Protein AF-A0A7X0P138-F1 (afdb_monomer)

Sequence (367 aa):
MQGQLGAALLFGLMVMLLGAVLVLRWRRRTGSVIAASSGVLADGRPAEETDGDVAAAAPVQASVTDAGMAGPTAGAPEEADVAASGLGMTQENAGEPSVVDLEDATSASRSAELVDAGFVAEPGKGKAEVLGGLRLSYDGVEVSFGRAVASDLFALLSTSQEGLPTESIIDTLWPGDDDRGVRSLESAVRQLNQVMRQASGLAASVKFVAKTRQRRHLASAYFDVDYWRFERAFIRANSTGEEPDRLAALQEMLTLYQGPLLAGRDALWILPLRQAAQRQAVDAAERLAELVRGGDPDRALDVLRLAVERIDPYSELLWCQLMTIQGELGRTSAVRRSFGLLKERLAEIDASPSSEVRQVCERFLAT

pLDDT: mean 75.82, std 27.96, range [26.08, 98.31]

Mean predicted aligned error: 16.08 Å

Radius of gyration: 31.78 Å; Cα contacts (8 Å, |Δi|>4): 349; chains: 1; bounding box: 82×109×77 Å

Organism: NCBI:txid46180

Secondary structure (DSSP, 8-state):
--HHHHHHHHHHHHHHHHHHHHHHHHHHHHTTSSSS-----------------------------------------------------------PPPP--TTGGGTGGGSS-----S-PPPTTSEEEE-SSB-EEEETTEE----SHHHHHHHHHHHT-TT-EEHHHHHHHHSTT-HHHHHHHHHHHHHHHHHHHHHHH---TT--SEEEETTEEEE-TTSEEEHHHHHHHHHHHHHH-S-HHHHHHHHHHHHHH--SSTTBT---TTHHHHHHHHHHHHHHHHHHHHHHHHTT-HHHHHHHHHHHHHHT-TT-HHHHHHHHHHHHHTT-HHHHHHHHHHHHHHHHTTT----HHHHHHHHHHH--

Nearest PDB structures (foldseek):
  2ff4-assembly1_A  TM=7.046E-01  e=3.943E-09  Mycobacterium tuberculosis H37Rv
  8hvr-assembly1_J  TM=6.658E-01  e=4.713E-08  Streptomyces coelicolor A3(2)
  8ffv-assembly1_D  TM=6.164E-01  e=4.990E-02  Homo sapiens
  3rkv-assembly1_A  TM=5.635E-01  e=6.273E-01  Caenorhabditis elegans
  4j0u-assembly1_A  TM=1.991E-01  e=2.653E-01  Homo sapiens

Foldseek 3Di:
DPPVVVVVVVVVVVVVVVVVVVVVVVVVVVVPPPPDDDDDDDDDDDDDDDDDDDDDDDDDDDDDDDDDDDDDDDDDDDDDDDDDDDDDDDDDDDDDDDDDDDDPPVPVVVPPDDLPQADDDDAQAWEFAFLAATWTAHPSHTQDLPDPLLVLLVLQQLLDQVADFLVVSLCQRPNPCVPVSNVSVVVSQVSNQVSLCVRRVDDPPDGQWDQDPRGIHGDPVHHDYLNVLLVVLLCQLVPDPDPVSNLVSLVSNLSSNQAFGNPPDDRPVSVVVSVVSLVSNVVSLQVNLVSCCVPCNVVSLVSLVSNCVGRNVQPLPSLLVNLQSCLVVLNLVVNVVSQVSNQVVLVVVVGGDDPSSVVSNCVRNVD

InterPro domains:
  IPR005158 Bacterial transcriptional activator domain [PF03704] (225-363)
  IPR005158 Bacterial transcriptional activator domain [SM01043] (225-365)
  IPR011990 Tetratricopeptide-like helical domain superfamily [G3DSA:1.25.40.10] (224-367)
  IPR011990 Tetratricopeptide-like helical domain superfamily [SSF48452] (225-366)
  IPR036388 Winged helix-like DNA-binding domain superfamily [G3DSA:1.10.10.10] (122-218)
  IPR051677 AfsR/DnrI/RedD regulatory protein [PTHR35807] (129-365)

Solvent-accessible surface area (backbone atoms only — not comparable to full-atom values): 22403 Å² total; per-residue (Å²): 128,73,64,65,60,52,53,55,52,50,53,54,47,53,54,48,49,54,52,48,54,50,50,53,53,51,58,59,59,62,72,70,73,81,84,81,85,82,89,87,80,89,84,89,84,82,89,78,89,79,90,85,78,91,82,89,84,85,83,90,86,87,88,86,88,88,84,82,88,82,86,88,80,90,93,82,89,87,90,88,86,83,88,80,91,83,90,81,86,84,83,87,84,89,80,85,83,82,91,74,81,97,69,71,78,72,60,70,77,65,79,81,80,82,86,81,88,65,81,88,52,62,91,89,23,31,33,33,40,36,30,15,56,73,47,41,24,39,95,85,44,77,57,72,62,90,46,68,68,26,44,53,52,48,58,62,32,59,78,29,80,84,30,45,46,55,64,62,53,26,56,73,76,38,64,94,38,70,76,58,18,55,55,51,48,55,49,21,50,51,47,46,38,45,46,53,31,72,67,65,70,54,62,92,84,63,59,51,60,41,73,59,92,64,22,37,20,50,35,69,86,46,41,34,43,39,54,57,54,31,54,51,20,54,50,42,41,76,64,57,88,52,63,69,61,26,53,54,18,30,49,50,31,55,58,43,52,72,28,57,49,37,39,101,60,89,54,76,81,45,53,66,56,25,55,47,55,43,48,58,48,49,59,29,32,59,52,46,20,61,71,36,36,86,84,38,52,65,61,18,44,50,40,31,51,52,33,40,74,50,66,42,60,70,44,60,65,53,53,43,53,43,35,47,57,31,34,77,72,68,34,38,76,52,32,56,48,54,56,47,53,44,46,56,44,25,49,78,70,80,46,70,79,52,73,64,54,48,52,57,52,48,70,46,68,76,116

Structure (mmCIF, N/CA/C/O backbone):
data_AF-A0A7X0P138-F1
#
_entry.id   AF-A0A7X0P138-F1
#
loop_
_atom_site.group_PDB
_atom_site.id
_atom_site.type_symbol
_atom_site.label_atom_id
_atom_site.label_alt_id
_atom_site.label_comp_id
_atom_site.label_asym_id
_atom_site.label_entity_id
_atom_site.label_seq_id
_atom_site.pdbx_PDB_ins_code
_atom_site.Cartn_x
_atom_site.Cartn_y
_atom_site.Cartn_z
_atom_site.occupancy
_atom_site.B_iso_or_equiv
_atom_site.auth_seq_id
_atom_site.auth_comp_id
_atom_site.auth_asym_id
_atom_site.auth_atom_id
_atom_site.pdbx_PDB_model_num
ATOM 1 N N . MET A 1 1 ? 37.080 11.312 -1.553 1.00 47.25 1 MET A N 1
ATOM 2 C CA . MET A 1 1 ? 36.086 11.085 -0.474 1.00 47.25 1 MET A CA 1
ATOM 3 C C . MET A 1 1 ? 35.159 12.278 -0.186 1.00 47.25 1 MET A C 1
ATOM 5 O O . MET A 1 1 ? 34.182 12.071 0.513 1.00 47.25 1 MET A O 1
ATOM 9 N N . GLN A 1 2 ? 35.361 13.495 -0.722 1.00 41.66 2 GLN A N 1
ATOM 10 C CA . GLN A 1 2 ? 34.441 14.621 -0.436 1.00 41.66 2 GLN A CA 1
ATOM 11 C C . GLN A 1 2 ? 33.086 14.575 -1.185 1.00 41.66 2 GLN A C 1
ATOM 13 O O . GLN A 1 2 ? 32.111 15.123 -0.683 1.00 41.66 2 GLN A O 1
ATOM 18 N N . GLY A 1 3 ? 32.984 13.900 -2.339 1.00 42.84 3 GLY A N 1
ATOM 19 C CA . GLY A 1 3 ? 31.759 13.905 -3.161 1.00 42.84 3 GLY A CA 1
ATOM 20 C C . GLY A 1 3 ? 30.535 13.203 -2.547 1.00 42.84 3 GLY A C 1
ATOM 21 O O . GLY A 1 3 ? 29.428 13.730 -2.623 1.00 42.84 3 GLY A O 1
ATOM 22 N N . GLN A 1 4 ? 30.715 12.050 -1.890 1.00 46.72 4 GLN A N 1
ATOM 23 C CA . GLN A 1 4 ? 29.594 11.249 -1.362 1.00 46.72 4 GLN A CA 1
ATOM 24 C C . GLN A 1 4 ? 28.804 11.963 -0.249 1.00 46.72 4 GLN A C 1
ATOM 26 O O . GLN A 1 4 ? 27.587 11.809 -0.169 1.00 46.72 4 GLN A O 1
ATOM 31 N N . LEU A 1 5 ? 29.467 12.793 0.565 1.00 44.62 5 LEU A N 1
ATOM 32 C CA . LEU A 1 5 ? 28.798 13.590 1.601 1.00 44.62 5 LEU A CA 1
ATOM 33 C C . LEU A 1 5 ? 27.891 14.677 0.998 1.00 44.62 5 LEU A C 1
ATOM 35 O O . LEU A 1 5 ? 26.826 14.956 1.545 1.00 44.62 5 LEU A O 1
ATOM 39 N N . GLY A 1 6 ? 28.271 15.246 -0.153 1.00 39.88 6 GLY A N 1
ATOM 40 C CA . GLY A 1 6 ? 27.446 16.216 -0.879 1.00 39.88 6 GLY A CA 1
ATOM 41 C C . GLY A 1 6 ? 26.151 15.601 -1.416 1.00 39.88 6 GLY A C 1
ATOM 42 O O . GLY A 1 6 ? 25.083 16.185 -1.251 1.00 39.88 6 GLY A O 1
ATOM 43 N N . ALA A 1 7 ? 26.224 14.395 -1.990 1.00 46.12 7 ALA A N 1
ATOM 44 C CA . ALA A 1 7 ? 25.051 13.687 -2.509 1.00 46.12 7 ALA A CA 1
ATOM 45 C C . ALA A 1 7 ? 24.033 13.343 -1.403 1.00 46.12 7 ALA A C 1
ATOM 47 O O . ALA A 1 7 ? 22.840 13.595 -1.566 1.00 46.12 7 ALA A O 1
ATOM 48 N N . ALA A 1 8 ? 24.499 12.845 -0.251 1.00 47.03 8 ALA A N 1
ATOM 49 C CA . ALA A 1 8 ? 23.630 12.541 0.890 1.00 47.03 8 ALA A CA 1
ATOM 50 C C . ALA A 1 8 ? 22.935 13.797 1.455 1.00 47.03 8 ALA A C 1
ATOM 52 O O . ALA A 1 8 ? 21.738 13.767 1.747 1.00 47.03 8 ALA A O 1
ATOM 53 N N . LEU A 1 9 ? 23.660 14.921 1.550 1.00 45.00 9 LEU A N 1
ATOM 54 C CA . LEU A 1 9 ? 23.093 16.210 1.960 1.00 45.00 9 LEU A CA 1
ATOM 55 C C . LEU A 1 9 ? 22.047 16.730 0.965 1.00 45.00 9 LEU A C 1
ATOM 57 O O . LEU A 1 9 ? 21.000 17.210 1.392 1.00 45.00 9 LEU A O 1
ATOM 61 N N . LEU A 1 10 ? 22.283 16.600 -0.344 1.00 47.34 10 LEU A N 1
ATOM 62 C CA . LEU A 1 10 ? 21.320 17.005 -1.376 1.00 47.34 10 LEU A CA 1
ATOM 63 C C . LEU A 1 10 ? 20.061 16.124 -1.386 1.00 47.34 10 LEU A C 1
ATOM 65 O O . LEU A 1 10 ? 18.960 16.652 -1.536 1.00 47.34 10 LEU A O 1
ATOM 69 N N . PHE A 1 11 ? 20.194 14.814 -1.161 1.00 52.06 11 PHE A N 1
ATOM 70 C CA . PHE A 1 11 ? 19.052 13.902 -1.035 1.00 52.06 11 PHE A CA 1
ATOM 71 C C . PHE A 1 11 ? 18.187 14.254 0.187 1.00 52.06 11 PHE A C 1
ATOM 73 O O . PHE A 1 11 ? 16.973 14.432 0.064 1.00 52.06 11 PHE A O 1
ATOM 80 N N . GLY A 1 12 ? 18.820 14.467 1.349 1.00 44.09 12 GLY A N 1
ATOM 81 C CA . GLY A 1 12 ? 18.143 14.945 2.558 1.00 44.09 12 GLY A CA 1
ATOM 82 C C . GLY A 1 12 ? 17.466 16.307 2.364 1.00 44.09 12 GLY A C 1
ATOM 83 O O . GLY A 1 12 ? 16.322 16.487 2.781 1.00 44.09 12 GLY A O 1
ATOM 84 N N . LEU A 1 13 ? 18.123 17.241 1.664 1.00 48.72 13 LEU A N 1
ATOM 85 C CA . LEU A 1 13 ? 17.558 18.549 1.325 1.00 48.72 13 LEU A CA 1
ATOM 86 C C . LEU A 1 13 ? 16.329 18.425 0.413 1.00 48.72 13 LEU A C 1
ATOM 88 O O . LEU A 1 13 ? 15.343 19.121 0.635 1.00 48.72 13 LEU A O 1
ATOM 92 N N . MET A 1 14 ? 16.345 17.541 -0.592 1.00 51.69 14 MET A N 1
ATOM 93 C CA . MET A 1 14 ? 15.213 17.396 -1.516 1.00 51.69 14 MET A CA 1
ATOM 94 C C . MET A 1 14 ? 13.977 16.798 -0.824 1.00 51.69 14 MET A C 1
ATOM 96 O O . MET A 1 14 ? 12.860 17.272 -1.045 1.00 51.69 14 MET A O 1
ATOM 100 N N . VAL A 1 15 ? 14.177 15.816 0.064 1.00 57.59 15 VAL A N 1
ATOM 101 C CA . VAL A 1 15 ? 13.106 15.247 0.901 1.00 57.59 15 VAL A CA 1
ATOM 102 C C . VAL A 1 15 ? 12.588 16.284 1.906 1.00 57.59 15 VAL A C 1
ATOM 104 O O . VAL A 1 15 ? 11.373 16.458 2.029 1.00 57.59 15 VAL A O 1
ATOM 107 N N . MET A 1 16 ? 13.479 17.051 2.554 1.00 47.81 16 MET A N 1
ATOM 108 C CA . MET A 1 16 ? 13.081 18.190 3.394 1.00 47.81 16 MET A CA 1
ATOM 109 C C . MET A 1 16 ? 12.281 19.235 2.617 1.00 47.81 16 MET A C 1
ATOM 111 O O . MET A 1 16 ? 11.311 19.757 3.155 1.00 47.81 16 MET A O 1
ATOM 115 N N . LEU A 1 17 ? 12.648 19.552 1.373 1.00 51.16 17 LEU A N 1
ATOM 116 C CA . LEU A 1 17 ? 11.963 20.574 0.580 1.00 51.16 17 LEU A CA 1
ATOM 117 C C . LEU A 1 17 ? 10.560 20.132 0.146 1.00 51.16 17 LEU A C 1
ATOM 119 O O . LEU A 1 17 ? 9.643 20.948 0.229 1.00 51.16 17 LEU A O 1
ATOM 123 N N . LEU A 1 18 ? 10.342 18.860 -0.222 1.00 50.72 18 LEU A N 1
ATOM 124 C CA . LEU A 1 18 ? 8.975 18.353 -0.428 1.00 50.72 18 LEU A CA 1
ATOM 125 C C . LEU A 1 18 ? 8.153 18.416 0.868 1.00 50.72 18 LEU A C 1
ATOM 127 O O . LEU A 1 18 ? 7.045 18.956 0.859 1.00 50.72 18 LEU A O 1
ATOM 131 N N . GLY A 1 19 ? 8.704 17.931 1.987 1.00 41.59 19 GLY A N 1
ATOM 132 C CA . GLY A 1 19 ? 8.030 17.972 3.289 1.00 41.59 19 GLY A CA 1
ATOM 133 C C . GLY A 1 19 ? 7.700 19.400 3.740 1.00 41.59 19 GLY A C 1
ATOM 134 O O . GLY A 1 19 ? 6.576 19.683 4.152 1.00 41.59 19 GLY A O 1
ATOM 135 N N . ALA A 1 20 ? 8.639 20.334 3.587 1.00 45.09 20 ALA A N 1
ATOM 136 C CA . ALA A 1 20 ? 8.459 21.741 3.931 1.00 45.09 20 ALA A CA 1
ATOM 137 C C . ALA A 1 20 ? 7.422 22.431 3.036 1.00 45.09 20 ALA A C 1
ATOM 139 O O . ALA A 1 20 ? 6.609 23.200 3.545 1.00 45.09 20 ALA A O 1
ATOM 140 N N . VAL A 1 21 ? 7.383 22.140 1.729 1.00 54.56 21 VAL A N 1
ATOM 141 C CA . VAL A 1 21 ? 6.331 22.646 0.829 1.00 54.56 21 VAL A CA 1
ATOM 142 C C . VAL A 1 21 ? 4.954 22.102 1.228 1.00 54.56 21 VAL A C 1
ATOM 144 O O . VAL A 1 21 ? 3.979 22.859 1.206 1.00 54.56 21 VAL A O 1
ATOM 147 N N . LEU A 1 22 ? 4.867 20.841 1.665 1.00 51.78 22 LEU A N 1
ATOM 148 C CA . LEU A 1 22 ? 3.632 20.240 2.178 1.00 51.78 22 LEU A CA 1
ATOM 149 C C . LEU A 1 22 ? 3.164 20.926 3.478 1.00 51.78 22 LEU A C 1
ATOM 151 O O . LEU A 1 22 ? 2.024 21.387 3.564 1.00 51.78 22 LEU A O 1
ATOM 155 N N . VAL A 1 23 ? 4.064 21.090 4.453 1.00 49.16 23 VAL A N 1
ATOM 156 C CA . VAL A 1 23 ? 3.789 21.736 5.752 1.00 49.16 23 VAL A CA 1
ATOM 157 C C . VAL A 1 23 ? 3.475 23.231 5.601 1.00 49.16 23 VAL A C 1
ATOM 159 O O . VAL A 1 23 ? 2.589 23.750 6.282 1.00 49.16 23 VAL A O 1
ATOM 162 N N . LEU A 1 24 ? 4.128 23.941 4.675 1.00 42.88 24 LEU A N 1
ATOM 163 C CA . LEU A 1 24 ? 3.819 25.344 4.369 1.00 42.88 24 LEU A CA 1
ATOM 164 C C . LEU A 1 24 ? 2.462 25.498 3.666 1.00 42.88 24 LEU A C 1
ATOM 166 O O . LEU A 1 24 ? 1.756 26.473 3.934 1.00 42.88 24 LEU A O 1
ATOM 170 N N . ARG A 1 25 ? 2.051 24.534 2.827 1.00 50.34 25 ARG A N 1
ATOM 171 C CA . ARG A 1 25 ? 0.674 24.459 2.299 1.00 50.34 25 ARG A CA 1
ATOM 172 C C . ARG A 1 25 ? -0.343 24.227 3.417 1.00 50.34 25 ARG A C 1
ATOM 174 O O . ARG A 1 25 ? -1.349 24.931 3.463 1.00 50.34 25 ARG A O 1
ATOM 181 N N . TRP A 1 26 ? -0.060 23.303 4.336 1.00 44.75 26 TRP A N 1
ATOM 182 C CA . TRP A 1 26 ? -0.918 22.998 5.486 1.00 44.75 26 TRP A CA 1
ATOM 183 C C . TRP A 1 26 ? -1.116 24.227 6.389 1.00 44.75 26 TRP A C 1
ATOM 185 O O . TRP A 1 26 ? -2.247 24.662 6.611 1.00 44.75 26 TRP A O 1
ATOM 195 N N . ARG A 1 27 ? -0.019 24.880 6.802 1.00 45.91 27 ARG A N 1
ATOM 196 C CA . ARG A 1 27 ? -0.049 26.046 7.706 1.00 45.91 27 ARG A CA 1
ATOM 197 C C . ARG A 1 27 ? -0.681 27.301 7.088 1.00 45.91 27 ARG A C 1
ATOM 199 O O . ARG A 1 27 ? -1.236 28.117 7.817 1.00 45.91 27 ARG A O 1
ATOM 206 N N . ARG A 1 28 ? -0.644 27.463 5.757 1.00 49.12 28 ARG A N 1
ATOM 207 C CA . ARG A 1 28 ? -1.390 28.536 5.066 1.00 49.12 28 ARG A CA 1
ATOM 208 C C . ARG A 1 28 ? -2.895 28.265 4.976 1.00 49.12 28 ARG A C 1
ATOM 210 O O . ARG A 1 28 ? -3.653 29.223 4.880 1.00 49.12 28 ARG A O 1
ATOM 217 N N . ARG A 1 29 ? -3.338 27.001 5.018 1.00 46.53 29 ARG A N 1
ATOM 218 C CA . ARG A 1 29 ? -4.765 26.640 4.925 1.00 46.53 29 ARG A CA 1
ATOM 219 C C . ARG A 1 29 ? -5.483 26.754 6.274 1.00 46.53 29 ARG A C 1
ATOM 221 O O . ARG A 1 29 ? -6.619 27.212 6.307 1.00 46.53 29 ARG A O 1
ATOM 228 N N . THR A 1 30 ? -4.816 26.428 7.384 1.00 43.75 30 THR A N 1
ATOM 229 C CA . THR A 1 30 ? -5.383 26.580 8.741 1.00 43.75 30 THR A CA 1
ATOM 230 C C . THR A 1 30 ? -5.482 28.039 9.198 1.00 43.75 30 THR A C 1
ATOM 232 O O . THR A 1 30 ? -6.424 28.397 9.900 1.00 43.75 30 THR A O 1
ATOM 235 N N . GLY A 1 31 ? -4.578 28.915 8.742 1.00 34.97 31 GLY A N 1
ATOM 236 C CA . GLY A 1 31 ? -4.589 30.344 9.085 1.00 34.97 31 GLY A CA 1
ATOM 237 C C . GLY A 1 31 ? -5.782 31.157 8.554 1.00 34.97 31 GLY A C 1
ATOM 238 O O . GLY A 1 31 ? -5.935 32.307 8.950 1.00 34.97 31 GLY A O 1
ATOM 239 N N . SER A 1 32 ? -6.627 30.592 7.682 1.00 36.06 32 SER A N 1
ATOM 240 C CA . SER A 1 32 ? -7.742 31.312 7.041 1.00 36.06 32 SER A CA 1
ATOM 241 C C . SER A 1 32 ? -9.114 31.097 7.701 1.00 36.06 32 SER A C 1
ATOM 243 O O . SER A 1 32 ? -10.088 31.695 7.253 1.00 36.06 32 SER A O 1
ATOM 245 N N . VAL A 1 33 ? -9.222 30.229 8.715 1.00 37.09 33 VAL A N 1
ATOM 246 C CA . VAL A 1 33 ? -10.522 29.693 9.186 1.00 37.09 33 VAL A CA 1
ATOM 247 C C . VAL A 1 33 ? -11.002 30.314 10.512 1.00 37.09 33 VAL A C 1
ATOM 249 O O . VAL A 1 33 ? -12.159 30.160 10.878 1.00 37.09 33 VAL A O 1
ATOM 252 N N . ILE A 1 34 ? -10.154 31.069 11.220 1.00 36.31 34 ILE A N 1
ATOM 253 C CA . ILE A 1 34 ? -10.454 31.597 12.574 1.00 36.31 34 ILE A CA 1
ATOM 254 C C . ILE A 1 34 ? -10.870 33.091 12.555 1.00 36.31 34 ILE A C 1
ATOM 256 O O . ILE A 1 34 ? -11.268 33.649 13.571 1.00 36.31 34 ILE A O 1
ATOM 260 N N . ALA A 1 35 ? -10.835 33.756 11.395 1.00 32.06 35 ALA A N 1
ATOM 261 C CA . ALA A 1 35 ? -11.019 35.210 11.279 1.00 32.06 35 ALA A CA 1
ATOM 262 C C . ALA A 1 35 ? -12.431 35.677 10.844 1.00 32.06 35 ALA A C 1
ATOM 264 O O . ALA A 1 35 ? -12.600 36.855 10.538 1.00 32.06 35 ALA A O 1
ATOM 265 N N . ALA A 1 36 ? -13.432 34.786 10.770 1.00 32.56 36 ALA A N 1
ATOM 266 C CA . ALA A 1 36 ? -14.708 35.074 10.094 1.00 32.56 36 ALA A CA 1
ATOM 267 C C . ALA A 1 36 ? -15.970 34.513 10.792 1.00 32.56 36 ALA A C 1
ATOM 269 O O . ALA A 1 36 ? -16.883 34.026 10.129 1.00 32.56 36 ALA A O 1
ATOM 270 N N . SER A 1 37 ? -16.055 34.590 12.127 1.00 32.31 37 SER A N 1
ATOM 271 C CA . SER A 1 37 ? -17.293 34.264 12.862 1.00 32.31 37 SER A CA 1
ATOM 272 C C . SER A 1 37 ? -17.445 35.060 14.171 1.00 32.31 37 SER A C 1
ATOM 274 O O . SER A 1 37 ? -17.116 34.587 15.260 1.00 32.31 37 SER A O 1
ATOM 276 N N . SER A 1 38 ? -17.951 36.291 14.068 1.00 31.06 38 SER A N 1
ATOM 277 C CA . SER A 1 38 ? -18.456 37.108 15.184 1.00 31.06 38 SER A CA 1
ATOM 278 C C . SER A 1 38 ? -19.314 38.255 14.639 1.00 31.06 38 SER A C 1
ATOM 280 O O . SER A 1 38 ? -18.880 38.930 13.713 1.00 31.06 38 SER A O 1
ATOM 282 N N . GLY A 1 39 ? -20.488 38.509 15.233 1.00 28.45 39 GLY A N 1
ATOM 283 C CA . GLY A 1 39 ? -21.247 39.754 15.016 1.00 28.45 39 GLY A CA 1
ATOM 284 C C . GLY A 1 39 ? -22.351 39.733 13.949 1.00 28.45 39 GLY A C 1
ATOM 285 O O . GLY A 1 39 ? -22.251 40.423 12.941 1.00 28.45 39 GLY A O 1
ATOM 286 N N . VAL A 1 40 ? -23.454 39.027 14.216 1.00 29.66 40 VAL A N 1
ATOM 287 C CA . VAL A 1 40 ? -24.772 39.342 13.625 1.00 29.66 40 VAL A CA 1
ATOM 288 C C . VAL A 1 40 ? -25.515 40.275 14.581 1.00 29.66 40 VAL A C 1
ATOM 290 O O . VAL A 1 40 ? -25.579 39.938 15.761 1.00 29.66 40 VAL A O 1
ATOM 293 N N . LEU A 1 41 ? -26.112 41.371 14.084 1.00 30.12 41 LEU A N 1
ATOM 294 C CA . LEU A 1 41 ? -27.423 41.897 14.525 1.00 30.12 41 LEU A CA 1
ATOM 295 C C . LEU A 1 41 ? -27.828 43.192 13.792 1.00 30.12 41 LEU A C 1
ATOM 297 O O . LEU A 1 41 ? -27.045 44.132 13.784 1.00 30.12 41 LEU A O 1
ATOM 301 N N . ALA A 1 42 ? -29.093 43.232 13.339 1.00 29.72 42 ALA A N 1
ATOM 302 C CA . ALA A 1 42 ? -29.922 44.415 13.028 1.00 29.72 42 ALA A CA 1
ATOM 303 C C . ALA A 1 42 ? -29.431 45.419 11.951 1.00 29.72 42 ALA A C 1
ATOM 305 O O . ALA A 1 42 ? -28.242 45.600 11.732 1.00 29.72 42 ALA A O 1
ATOM 306 N N . ASP A 1 43 ? -30.290 46.188 11.276 1.00 29.03 43 ASP A N 1
ATOM 307 C CA . ASP A 1 43 ? -31.686 46.011 10.818 1.00 29.03 43 ASP A CA 1
ATOM 308 C C . ASP A 1 43 ? -31.918 47.082 9.719 1.00 29.03 43 ASP A C 1
ATOM 310 O O . ASP A 1 43 ? -31.183 48.072 9.678 1.00 29.03 43 ASP A O 1
ATOM 314 N N . GLY A 1 44 ? -32.905 46.924 8.830 1.00 28.11 44 GLY A N 1
ATOM 315 C CA . GLY A 1 44 ? -33.273 47.971 7.863 1.00 28.11 44 GLY A CA 1
ATOM 316 C C . GLY A 1 44 ? -33.620 47.500 6.445 1.00 28.11 44 GLY A C 1
ATOM 317 O O . GLY A 1 44 ? -32.768 47.089 5.663 1.00 28.11 44 GLY A O 1
ATOM 318 N N . ARG A 1 45 ? -34.895 47.675 6.094 1.00 26.86 45 ARG A N 1
ATOM 319 C CA . ARG A 1 45 ? -35.483 47.738 4.737 1.00 26.86 45 ARG A CA 1
ATOM 320 C C . ARG A 1 45 ? -36.127 49.143 4.589 1.00 26.86 45 ARG A C 1
ATOM 322 O O . ARG A 1 45 ? -36.258 49.799 5.625 1.00 26.86 45 ARG A O 1
ATOM 329 N N . PRO A 1 46 ? -36.638 49.599 3.421 1.00 55.78 46 PRO A N 1
ATOM 330 C CA . PRO A 1 46 ? -36.738 48.962 2.099 1.00 55.78 46 PRO A CA 1
ATOM 331 C C . PRO A 1 46 ? -36.254 49.904 0.953 1.00 55.78 46 PRO A C 1
ATOM 333 O O . PRO A 1 46 ? -35.312 50.658 1.164 1.00 55.78 46 PRO A O 1
ATOM 336 N N . ALA A 1 47 ? -36.952 49.875 -0.199 1.00 29.84 47 ALA A N 1
ATOM 337 C CA . ALA A 1 47 ? -36.782 50.650 -1.443 1.00 29.84 47 ALA A CA 1
ATOM 338 C C . ALA A 1 47 ? -35.651 50.165 -2.386 1.00 29.84 47 ALA A C 1
ATOM 340 O O . ALA A 1 47 ? -34.582 49.783 -1.920 1.00 29.84 47 ALA A O 1
ATOM 341 N N . GLU A 1 48 ? -35.829 50.110 -3.715 1.00 31.86 48 GLU A N 1
ATOM 342 C CA . GLU A 1 48 ? -37.038 50.299 -4.555 1.00 31.86 48 GLU A CA 1
ATOM 343 C C . GLU A 1 48 ? -36.893 49.542 -5.906 1.00 31.86 48 GLU A C 1
ATOM 345 O O . GLU A 1 48 ? -35.850 48.941 -6.147 1.00 31.86 48 GLU A O 1
ATOM 350 N N . GLU A 1 49 ? -37.978 49.517 -6.696 1.00 29.92 49 GLU A N 1
ATOM 351 C CA . GLU A 1 49 ? -38.134 49.440 -8.178 1.00 29.92 49 GLU A CA 1
ATOM 352 C C . GLU A 1 49 ? -36.961 48.997 -9.113 1.00 29.92 49 GLU A C 1
ATOM 354 O O . GLU A 1 49 ? -35.798 49.306 -8.886 1.00 29.92 49 GLU A O 1
ATOM 359 N N . THR A 1 50 ? -37.168 48.320 -10.260 1.00 33.06 50 THR A N 1
ATOM 360 C CA . THR A 1 50 ? -38.392 47.912 -11.003 1.00 33.06 50 THR A CA 1
ATOM 361 C C . THR A 1 50 ? -38.082 46.775 -12.005 1.00 33.06 50 THR A C 1
ATOM 363 O O . THR A 1 50 ? -36.926 46.600 -12.375 1.00 33.06 50 THR A O 1
ATOM 366 N N . ASP A 1 51 ? -39.130 46.034 -12.409 1.00 30.03 51 ASP A N 1
ATOM 367 C CA . ASP A 1 51 ? -39.558 45.700 -13.799 1.00 30.03 51 ASP A CA 1
ATOM 368 C C . ASP A 1 51 ? -38.492 45.408 -14.893 1.00 30.03 51 ASP A C 1
ATOM 370 O O . ASP A 1 51 ? -37.548 46.171 -15.072 1.00 30.03 51 ASP A O 1
ATOM 374 N N . GLY A 1 52 ? -38.576 44.373 -15.742 1.00 29.48 52 GLY A N 1
ATOM 375 C CA . GLY A 1 52 ? -39.578 43.320 -16.023 1.00 29.48 52 GLY A CA 1
ATOM 376 C C . GLY A 1 52 ? -39.043 42.452 -17.196 1.00 29.48 52 GLY A C 1
ATOM 377 O O . GLY A 1 52 ? -37.887 42.622 -17.581 1.00 29.48 52 GLY A O 1
ATOM 378 N N . ASP A 1 53 ? -39.739 41.521 -17.860 1.00 28.55 53 ASP A N 1
ATOM 379 C CA . ASP A 1 53 ? -41.011 40.802 -17.653 1.00 28.55 53 ASP A CA 1
ATOM 380 C C . ASP A 1 53 ? -41.025 39.564 -18.619 1.00 28.55 53 ASP A C 1
ATOM 382 O O . ASP A 1 53 ? -40.132 39.471 -19.457 1.00 28.55 53 ASP A O 1
ATOM 386 N N . VAL A 1 54 ? -42.003 38.638 -18.513 1.00 31.30 54 VAL A N 1
ATOM 387 C CA . VAL A 1 54 ? -42.643 37.808 -19.595 1.00 31.30 54 VAL A CA 1
ATOM 388 C C . VAL A 1 54 ? -41.784 37.134 -20.718 1.00 31.30 54 VAL A C 1
ATOM 390 O O . VAL A 1 54 ? -40.972 37.762 -21.379 1.00 31.30 54 VAL A O 1
ATOM 393 N N . ALA A 1 55 ? -41.988 35.882 -21.176 1.00 28.67 55 ALA A N 1
ATOM 394 C CA . ALA A 1 55 ? -42.781 34.704 -20.765 1.00 28.67 55 ALA A CA 1
ATOM 395 C C . ALA A 1 55 ? -42.329 33.463 -21.609 1.00 28.67 55 ALA A C 1
ATOM 397 O O . ALA A 1 55 ? -41.952 33.623 -22.764 1.00 28.67 55 ALA A O 1
ATOM 398 N N . ALA A 1 56 ? -42.232 32.247 -21.046 1.00 27.62 56 ALA A N 1
ATOM 399 C CA . ALA A 1 56 ? -43.182 31.113 -21.186 1.00 27.62 56 ALA A CA 1
ATOM 400 C C . ALA A 1 56 ? -43.095 30.243 -22.480 1.00 27.62 56 ALA A C 1
ATOM 402 O O . ALA A 1 56 ? -42.242 30.451 -23.331 1.00 27.62 56 ALA A O 1
ATOM 403 N N . ALA A 1 57 ? -43.994 29.245 -22.572 1.00 28.14 57 ALA A N 1
ATOM 404 C CA . ALA A 1 57 ? -44.245 28.293 -23.676 1.00 28.14 57 ALA A CA 1
ATOM 405 C C . ALA A 1 57 ? -43.259 27.112 -23.910 1.00 28.14 57 ALA A C 1
ATOM 407 O O . ALA A 1 57 ? -42.352 27.157 -24.734 1.00 28.14 57 ALA A O 1
ATOM 408 N N . ALA A 1 58 ? -43.575 25.976 -23.277 1.00 31.62 58 ALA A N 1
ATOM 409 C CA . ALA A 1 58 ? -43.520 24.638 -23.903 1.00 31.62 58 ALA A CA 1
ATOM 410 C C . ALA A 1 58 ? -44.921 24.336 -24.534 1.00 31.62 58 ALA A C 1
ATOM 412 O O . ALA A 1 58 ? -45.769 25.232 -24.443 1.00 31.62 58 ALA A O 1
ATOM 413 N N . PRO A 1 59 ? -45.276 23.142 -25.084 1.00 50.84 59 PRO A N 1
ATOM 414 C CA . PRO A 1 59 ? -44.548 21.864 -25.217 1.00 50.84 59 PRO A CA 1
ATOM 415 C C . PRO A 1 59 ? -44.720 21.210 -26.630 1.00 50.84 59 PRO A C 1
ATOM 417 O O . PRO A 1 59 ? -44.716 21.927 -27.622 1.00 50.84 59 PRO A O 1
ATOM 420 N N . VAL A 1 60 ? -44.929 19.873 -26.695 1.00 28.81 60 VAL A N 1
ATOM 421 C CA . VAL A 1 60 ? -45.280 18.998 -27.857 1.00 28.81 60 VAL A CA 1
ATOM 422 C C . VAL A 1 60 ? -44.216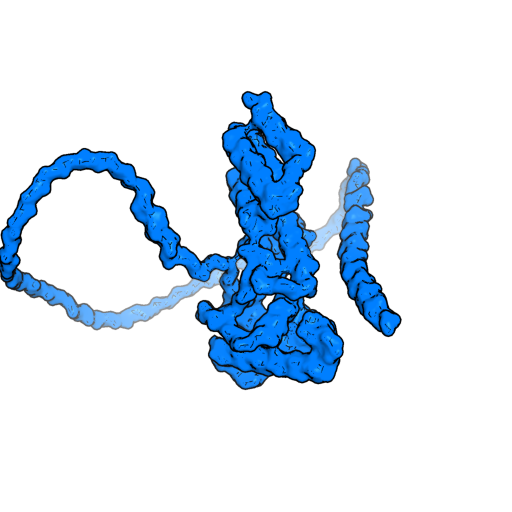 18.876 -28.988 1.00 28.81 60 VAL A C 1
ATOM 424 O O . VAL A 1 60 ? -43.375 19.748 -29.135 1.00 28.81 60 VAL A O 1
ATOM 427 N N . GLN A 1 61 ? -44.108 17.800 -29.794 1.00 32.00 61 GLN A N 1
ATOM 428 C CA . GLN A 1 61 ? -44.926 16.583 -30.003 1.00 32.00 61 GLN A CA 1
ATOM 429 C C . GLN A 1 61 ? -44.098 15.275 -29.971 1.00 32.00 61 GLN A C 1
ATOM 431 O O . GLN A 1 61 ? -42.883 15.292 -30.137 1.00 32.00 61 GLN A O 1
ATOM 436 N N . ALA A 1 62 ? -44.790 14.136 -29.851 1.00 31.39 62 ALA A N 1
ATOM 437 C CA . ALA A 1 62 ? -44.297 12.819 -30.269 1.00 31.39 62 ALA A CA 1
ATOM 438 C C . ALA A 1 62 ? -44.954 12.411 -31.602 1.00 31.39 62 ALA A C 1
ATOM 440 O O . ALA A 1 62 ? -46.052 12.878 -31.911 1.00 31.39 62 ALA A O 1
ATOM 441 N N . SER A 1 63 ? -44.332 11.507 -32.360 1.00 32.12 63 SER A N 1
ATOM 442 C CA . SER A 1 63 ? -44.936 10.890 -33.547 1.00 32.12 63 SER A CA 1
ATOM 443 C C . SER A 1 63 ? -44.617 9.395 -33.633 1.00 32.12 63 SER A C 1
ATOM 445 O O . SER A 1 63 ? -43.565 8.934 -33.195 1.00 32.12 63 SER A O 1
ATOM 447 N N . VAL A 1 64 ? -45.570 8.639 -34.179 1.00 30.78 64 VAL A N 1
ATOM 448 C CA . VAL A 1 64 ? -45.504 7.190 -34.408 1.00 30.78 64 VAL A CA 1
ATOM 449 C C . VAL A 1 64 ? -45.644 6.946 -35.906 1.00 30.78 64 VAL A C 1
ATOM 451 O O . VAL A 1 64 ? -46.504 7.556 -36.540 1.00 30.78 64 VAL A O 1
ATOM 454 N N . THR A 1 65 ? -44.880 6.000 -36.446 1.00 32.72 65 THR A N 1
ATOM 455 C CA . THR A 1 65 ? -45.235 5.295 -37.683 1.00 32.72 65 THR A CA 1
ATOM 456 C C . THR A 1 65 ? -45.025 3.794 -37.506 1.00 32.72 65 THR A C 1
ATOM 458 O O . THR A 1 65 ? -44.046 3.355 -36.909 1.00 32.72 65 THR A O 1
ATOM 461 N N . ASP A 1 66 ? -45.981 3.026 -38.022 1.00 28.06 66 ASP A N 1
ATOM 462 C CA . ASP A 1 66 ? -46.027 1.562 -38.036 1.00 28.06 66 ASP A CA 1
ATOM 463 C C . ASP A 1 66 ? -45.883 1.058 -39.484 1.00 28.06 66 ASP A C 1
ATOM 465 O O . ASP A 1 66 ? -46.272 1.757 -40.423 1.00 28.06 66 ASP A O 1
ATOM 469 N N . ALA A 1 67 ? -45.307 -0.135 -39.656 1.00 31.62 67 ALA A N 1
ATOM 470 C CA . ALA A 1 67 ? -45.192 -0.853 -40.926 1.00 31.62 67 ALA A CA 1
ATOM 471 C C . ALA A 1 67 ? -44.830 -2.340 -40.690 1.00 31.62 67 ALA A C 1
ATOM 473 O O . ALA A 1 67 ? -43.687 -2.754 -40.890 1.00 31.62 67 ALA A O 1
ATOM 474 N N . GLY A 1 68 ? -45.796 -3.145 -40.235 1.00 26.89 68 GLY A N 1
ATOM 475 C CA . GLY A 1 68 ? -45.653 -4.606 -40.118 1.00 26.89 68 GLY A CA 1
ATOM 476 C C . GLY A 1 68 ? -45.817 -5.392 -41.437 1.00 26.89 68 GLY A C 1
ATOM 477 O O . GLY A 1 68 ? -45.865 -4.811 -42.518 1.00 26.89 68 GLY A O 1
ATOM 478 N N . MET A 1 69 ? -46.003 -6.719 -41.302 1.00 31.05 69 MET A N 1
ATOM 479 C CA . MET A 1 69 ? -46.114 -7.774 -42.345 1.00 31.05 69 MET A CA 1
ATOM 480 C C . MET A 1 69 ? -44.767 -8.275 -42.926 1.00 31.05 69 MET A C 1
ATOM 482 O O . MET A 1 69 ? -43.945 -7.479 -43.357 1.00 31.05 69 MET A O 1
ATOM 486 N N . ALA A 1 70 ? -44.484 -9.587 -43.018 1.00 29.67 70 ALA A N 1
ATOM 487 C CA . ALA A 1 70 ? -45.205 -10.776 -42.523 1.00 29.67 70 ALA A CA 1
ATOM 488 C C . ALA A 1 70 ? -44.265 -12.003 -42.347 1.00 29.67 70 ALA A C 1
ATOM 490 O O . ALA A 1 70 ? -43.186 -12.046 -42.932 1.00 29.67 70 ALA A O 1
ATOM 491 N N . GLY A 1 71 ? -44.700 -13.007 -41.566 1.00 26.08 71 GLY A N 1
ATOM 492 C CA . GLY A 1 71 ? -44.178 -14.396 -41.588 1.00 26.08 71 GLY A CA 1
ATOM 493 C C . GLY A 1 71 ? -44.992 -15.287 -42.553 1.00 26.08 71 GLY A C 1
ATOM 494 O O . GLY A 1 71 ? -45.555 -14.726 -43.496 1.00 26.08 71 GLY A O 1
ATOM 495 N N . PRO A 1 72 ? -45.170 -16.618 -42.337 1.00 48.38 72 PRO A N 1
ATOM 496 C CA . PRO A 1 72 ? -44.669 -17.533 -41.285 1.00 48.38 72 PRO A CA 1
ATOM 497 C C . PRO A 1 72 ? -43.595 -18.505 -41.872 1.00 48.38 72 PRO A C 1
ATOM 499 O O . PRO A 1 72 ? -42.897 -18.079 -42.784 1.00 48.38 72 PRO A O 1
ATOM 502 N N . THR A 1 73 ? -43.292 -19.757 -41.466 1.00 32.09 73 THR A N 1
ATOM 503 C CA . THR A 1 73 ? -43.753 -20.786 -40.477 1.00 32.09 73 THR A CA 1
ATOM 504 C C . THR A 1 73 ? -42.497 -21.599 -40.060 1.00 32.09 73 THR A C 1
ATOM 506 O O . THR A 1 73 ? -41.564 -21.688 -40.850 1.00 32.09 73 THR A O 1
ATOM 509 N N . ALA A 1 74 ? -42.299 -22.053 -38.814 1.00 29.67 74 ALA A N 1
ATOM 510 C CA . ALA A 1 74 ? -42.875 -23.225 -38.112 1.00 29.67 74 ALA A CA 1
ATOM 511 C C . ALA A 1 74 ? -42.521 -24.614 -38.711 1.00 29.67 74 ALA A C 1
ATOM 513 O O . ALA A 1 74 ? -42.720 -24.834 -39.901 1.00 29.67 74 ALA A O 1
ATOM 514 N N . GLY A 1 75 ? -42.031 -25.551 -37.876 1.00 26.72 75 GLY A N 1
ATOM 515 C CA . GLY A 1 75 ? -41.558 -26.877 -38.322 1.00 26.72 75 GLY A CA 1
ATOM 516 C C . GLY A 1 75 ? -40.929 -27.777 -37.238 1.00 26.72 75 GLY A C 1
ATOM 517 O O . GLY A 1 75 ? -39.776 -28.173 -37.363 1.00 26.72 75 GLY A O 1
ATOM 518 N N . ALA A 1 76 ? -41.685 -28.093 -36.187 1.00 35.38 76 ALA A N 1
ATOM 519 C CA . ALA A 1 76 ? -41.448 -29.156 -35.191 1.00 35.38 76 ALA A CA 1
ATOM 520 C C . ALA A 1 76 ? -42.839 -29.759 -34.840 1.00 35.38 76 ALA A C 1
ATOM 522 O O . ALA A 1 76 ? -43.817 -29.053 -35.121 1.00 35.38 76 ALA A O 1
ATOM 523 N N . PRO A 1 77 ? -42.995 -30.969 -34.246 1.00 48.97 77 PRO A N 1
ATOM 524 C CA . PRO A 1 77 ? -42.039 -31.692 -33.390 1.00 48.97 77 PRO A CA 1
ATOM 525 C C . PRO A 1 77 ? -42.034 -33.239 -33.602 1.00 48.97 77 PRO A C 1
ATOM 527 O O . PRO A 1 77 ? -42.353 -33.716 -34.687 1.00 48.97 77 PRO A O 1
ATOM 530 N N . GLU A 1 78 ? -41.721 -33.982 -32.526 1.00 31.42 78 GLU A N 1
ATOM 531 C CA . GLU A 1 78 ? -42.405 -35.209 -32.035 1.00 31.42 78 GLU A CA 1
ATOM 532 C C . GLU A 1 78 ? -41.563 -36.502 -31.878 1.00 31.42 78 GLU A C 1
ATOM 534 O O . GLU A 1 78 ? -40.398 -36.572 -32.265 1.00 31.42 78 GLU A O 1
ATOM 539 N N . GLU A 1 79 ? -42.132 -37.457 -31.133 1.00 30.52 79 GLU A N 1
ATOM 540 C CA . GLU A 1 79 ? -41.470 -38.435 -30.252 1.00 30.52 79 GLU A CA 1
ATOM 541 C C . GLU A 1 79 ? -41.138 -39.803 -30.888 1.00 30.52 79 GLU A C 1
ATOM 543 O O . GLU A 1 79 ? -41.728 -40.208 -31.889 1.00 30.52 79 GLU A O 1
ATOM 548 N N . ALA A 1 80 ? -40.274 -40.578 -30.212 1.00 31.05 80 ALA A N 1
ATOM 549 C CA . ALA A 1 80 ? -40.322 -42.048 -30.185 1.00 31.05 80 ALA A CA 1
ATOM 550 C C . ALA A 1 80 ? -39.645 -42.605 -28.906 1.00 31.05 80 ALA A C 1
ATOM 552 O O . ALA A 1 80 ? -38.709 -41.999 -28.387 1.00 31.05 80 ALA A O 1
ATOM 553 N N . ASP A 1 81 ? -40.116 -43.757 -28.418 1.00 27.55 81 ASP A N 1
ATOM 554 C CA . ASP A 1 81 ? -39.757 -44.400 -27.134 1.00 27.55 81 ASP A CA 1
ATOM 555 C C . ASP A 1 81 ? -39.134 -45.815 -27.345 1.00 27.55 81 ASP A C 1
ATOM 557 O O . ASP A 1 81 ? -38.930 -46.242 -28.482 1.00 27.55 81 ASP A O 1
ATOM 561 N N . VAL A 1 82 ? -38.931 -46.566 -26.248 1.00 31.11 82 VAL A N 1
ATOM 562 C CA . VAL A 1 82 ? -38.816 -48.040 -26.105 1.00 31.11 82 VAL A CA 1
ATOM 563 C C . VAL A 1 82 ? -37.401 -48.634 -25.908 1.00 31.11 82 VAL A C 1
ATOM 565 O O . VAL A 1 82 ? -36.750 -49.036 -26.862 1.00 31.11 82 VAL A O 1
ATOM 568 N N . ALA A 1 83 ? -37.030 -48.798 -24.622 1.00 29.95 83 ALA A N 1
ATOM 569 C CA . ALA A 1 83 ? -36.574 -50.032 -23.917 1.00 29.95 83 ALA A CA 1
ATOM 570 C C . ALA A 1 83 ? -35.412 -50.926 -24.493 1.00 29.95 83 ALA A C 1
ATOM 572 O O . ALA A 1 83 ? -35.004 -50.796 -25.634 1.00 29.95 83 ALA A O 1
ATOM 573 N N . ALA A 1 84 ? -34.785 -51.890 -23.783 1.00 30.08 84 ALA A N 1
ATOM 574 C CA . ALA A 1 84 ? -34.985 -52.467 -22.439 1.00 30.08 84 ALA A CA 1
ATOM 575 C C . ALA A 1 84 ? -33.708 -53.176 -21.881 1.00 30.08 84 ALA A C 1
ATOM 577 O O . ALA A 1 84 ? -32.852 -53.593 -22.653 1.00 30.08 84 ALA A O 1
ATOM 578 N N . SER A 1 85 ? -33.711 -53.475 -20.567 1.00 28.05 85 SER A N 1
ATOM 579 C CA . SER A 1 85 ? -33.075 -54.644 -19.890 1.00 28.05 85 SER A CA 1
ATOM 580 C C . SER A 1 85 ? -31.536 -54.788 -19.767 1.00 28.05 85 SER A C 1
ATOM 582 O O . SER A 1 85 ? -30.807 -54.795 -20.749 1.00 28.05 85 SER A O 1
ATOM 584 N N . GLY A 1 86 ? -31.048 -55.070 -18.540 1.00 27.92 86 GLY A N 1
ATOM 585 C CA . GLY A 1 86 ? -29.619 -55.335 -18.249 1.00 27.92 86 GLY A CA 1
ATOM 586 C C . GLY A 1 86 ? -29.277 -55.667 -16.779 1.00 27.92 86 GLY A C 1
ATOM 587 O O . GLY A 1 86 ? -28.527 -54.940 -16.143 1.00 27.92 86 GLY A O 1
ATOM 588 N N . LEU A 1 87 ? -29.857 -56.745 -16.236 1.00 28.11 87 LEU A N 1
ATOM 589 C CA . LEU A 1 87 ? -29.740 -57.250 -14.847 1.00 28.11 87 LEU A CA 1
ATOM 590 C C . LEU A 1 87 ? -28.314 -57.297 -14.230 1.00 28.11 87 LEU A C 1
ATOM 592 O O . LEU A 1 87 ? -27.380 -57.778 -14.867 1.00 28.11 87 LEU A O 1
ATOM 596 N N . GLY A 1 88 ? -28.193 -56.975 -12.930 1.00 26.62 88 GLY A N 1
ATOM 597 C CA . GLY A 1 88 ? -26.997 -57.225 -12.100 1.00 26.62 88 GLY A CA 1
ATOM 598 C C . GLY A 1 88 ? -27.304 -57.190 -10.590 1.00 26.62 88 GLY A C 1
ATOM 599 O O . GLY A 1 88 ? -27.820 -56.196 -10.092 1.00 26.62 88 GLY A O 1
ATOM 600 N N . MET A 1 89 ? -27.041 -58.287 -9.867 1.00 29.53 89 MET A N 1
ATOM 601 C CA . MET A 1 89 ? -27.525 -58.514 -8.491 1.00 29.53 89 MET A CA 1
ATOM 602 C C . MET A 1 89 ? -26.710 -57.821 -7.379 1.00 29.53 89 MET A C 1
ATOM 604 O O . MET A 1 89 ? -25.495 -57.960 -7.307 1.00 29.53 89 MET A O 1
ATOM 608 N N . THR A 1 90 ? -27.448 -57.169 -6.475 1.00 27.52 90 THR A N 1
ATOM 609 C CA . THR A 1 90 ? -27.285 -57.064 -5.005 1.00 27.52 90 THR A CA 1
ATOM 610 C C . THR A 1 90 ? -26.013 -57.588 -4.310 1.00 27.52 90 THR A C 1
ATOM 612 O O . THR A 1 90 ? -25.683 -58.768 -4.425 1.00 27.52 90 THR A O 1
ATOM 615 N N . GLN A 1 91 ? -25.534 -56.821 -3.321 1.00 32.12 91 GLN A N 1
ATOM 616 C CA . GLN A 1 91 ? -25.414 -57.351 -1.952 1.00 32.12 91 GLN A CA 1
ATOM 617 C C . GLN A 1 91 ? -25.671 -56.252 -0.904 1.00 32.12 91 GLN A C 1
ATOM 619 O O . GLN A 1 91 ? -25.094 -55.171 -0.976 1.00 32.12 91 GLN A O 1
ATOM 624 N N . GLU A 1 92 ? -26.534 -56.537 0.073 1.00 29.86 92 GLU A N 1
ATOM 625 C CA . GLU A 1 92 ? -26.738 -55.704 1.262 1.00 29.86 92 GLU A CA 1
ATOM 626 C C . GLU A 1 92 ? -25.635 -55.936 2.304 1.00 29.86 92 GLU A C 1
ATOM 628 O O . GLU A 1 92 ? -25.176 -57.064 2.498 1.00 29.86 92 GLU A O 1
ATOM 633 N N . ASN A 1 93 ? -25.318 -54.900 3.082 1.00 32.19 93 ASN A N 1
ATOM 634 C CA . ASN A 1 93 ? -25.119 -55.078 4.518 1.00 32.19 93 ASN A CA 1
ATOM 635 C C . ASN A 1 93 ? -25.594 -53.818 5.257 1.00 32.19 93 ASN A C 1
ATOM 637 O O . ASN A 1 93 ? -25.295 -52.705 4.826 1.00 32.19 93 ASN A O 1
ATOM 641 N N . ALA A 1 94 ? -26.346 -53.991 6.343 1.00 31.66 94 ALA A N 1
ATOM 642 C CA . ALA A 1 94 ? -26.982 -52.895 7.068 1.00 31.66 94 ALA A CA 1
ATOM 643 C C . ALA A 1 94 ? -26.179 -52.490 8.315 1.00 31.66 94 ALA A C 1
ATOM 645 O O . ALA A 1 94 ? -25.643 -53.336 9.029 1.00 31.66 94 ALA A O 1
ATOM 646 N N . GLY A 1 95 ? -26.145 -51.189 8.597 1.00 28.39 95 GLY A N 1
ATOM 647 C CA . GLY A 1 95 ? -25.557 -50.612 9.805 1.00 28.39 95 GLY A CA 1
ATOM 648 C C . GLY A 1 95 ? -26.074 -49.189 9.998 1.00 28.39 95 GLY A C 1
ATOM 649 O O . GLY A 1 95 ? -25.755 -48.308 9.205 1.00 28.39 95 GLY A O 1
ATOM 650 N N . GLU A 1 96 ? -26.921 -48.990 11.007 1.00 32.09 96 GLU A N 1
ATOM 651 C CA . GLU A 1 96 ? -27.577 -47.706 11.289 1.00 32.09 96 GLU A CA 1
ATOM 652 C C . GLU A 1 96 ? -26.633 -46.670 11.947 1.00 32.09 96 GLU A C 1
ATOM 654 O O . GLU A 1 96 ? -25.526 -47.017 12.369 1.00 32.09 96 GLU A O 1
ATOM 659 N N . PRO A 1 97 ? -26.994 -45.370 11.937 1.00 34.62 97 PRO A N 1
ATOM 660 C CA . PRO A 1 97 ? -26.003 -44.314 11.744 1.00 34.62 97 PRO A CA 1
ATOM 661 C C . PRO A 1 97 ? -25.331 -43.810 13.025 1.00 34.62 97 PRO A C 1
ATOM 663 O O . PRO A 1 97 ? -25.961 -43.658 14.071 1.00 34.62 97 PRO A O 1
ATOM 666 N N . SER A 1 98 ? -24.069 -43.393 12.887 1.00 31.59 98 SER A N 1
ATOM 667 C CA . SER A 1 98 ? -23.475 -42.398 13.784 1.00 31.59 98 SER A CA 1
ATOM 668 C C . SER A 1 98 ? -23.792 -41.002 13.257 1.00 31.59 98 SER A C 1
ATOM 670 O O . SER A 1 98 ? -23.474 -40.687 12.111 1.00 31.59 98 SER A O 1
ATOM 672 N N . VAL A 1 99 ? -24.388 -40.158 14.097 1.00 40.38 99 VAL A N 1
ATOM 673 C CA . VAL A 1 99 ? -24.593 -38.736 13.794 1.00 40.38 99 VAL A CA 1
ATOM 674 C C . VAL A 1 99 ? -23.245 -38.016 13.883 1.00 40.38 99 VAL A C 1
ATOM 676 O O . VAL A 1 99 ? -22.566 -38.121 14.903 1.00 40.38 99 VAL A O 1
ATOM 679 N N . VAL A 1 100 ? -22.861 -37.312 12.817 1.00 32.97 100 VAL A N 1
ATOM 680 C CA . VAL A 1 100 ? -21.719 -36.384 12.760 1.00 32.97 100 VAL A CA 1
ATOM 681 C C . VAL A 1 100 ? -22.125 -35.219 11.846 1.00 32.97 100 VAL A C 1
ATOM 683 O O . VAL A 1 100 ? -22.869 -35.425 10.885 1.00 32.97 100 VAL A O 1
ATOM 686 N N . ASP A 1 101 ? -21.725 -33.997 12.188 1.00 30.69 101 ASP A N 1
ATOM 687 C CA . ASP A 1 101 ? -22.477 -32.786 11.838 1.00 30.69 101 ASP A CA 1
ATOM 688 C C . ASP A 1 101 ? -22.373 -32.315 10.372 1.00 30.69 101 ASP A C 1
ATOM 690 O O . ASP A 1 101 ? -21.307 -32.298 9.755 1.00 30.69 101 ASP A O 1
ATOM 694 N N . LEU A 1 102 ? -23.505 -31.856 9.821 1.00 35.38 102 LEU A N 1
ATOM 695 C CA . LEU A 1 102 ? -23.631 -31.356 8.445 1.00 35.38 102 LEU A CA 1
ATOM 696 C C . LEU A 1 102 ? -23.235 -29.867 8.308 1.00 35.38 102 LEU A C 1
ATOM 698 O O . LEU A 1 102 ? -24.027 -29.072 7.806 1.00 35.38 102 LEU A O 1
ATOM 702 N N . GLU A 1 103 ? -22.022 -29.473 8.711 1.00 34.94 103 GLU A N 1
ATOM 703 C CA . GLU A 1 103 ? -21.545 -28.083 8.508 1.00 34.94 103 GLU A CA 1
ATOM 704 C C . GLU A 1 103 ? -20.241 -27.933 7.693 1.00 34.94 103 GLU A C 1
ATOM 706 O O . GLU A 1 103 ? -19.999 -26.862 7.135 1.00 34.94 103 GLU A O 1
ATOM 711 N N . ASP A 1 104 ? -19.442 -28.991 7.502 1.00 31.20 104 ASP A N 1
ATOM 712 C CA . ASP A 1 104 ? -18.103 -28.868 6.881 1.00 31.20 104 ASP A CA 1
ATOM 713 C C . ASP A 1 104 ? -18.105 -28.895 5.328 1.00 31.20 104 ASP A C 1
ATOM 715 O O . ASP A 1 104 ? -17.171 -28.445 4.661 1.00 31.20 104 ASP A O 1
ATOM 719 N N . ALA A 1 105 ? -19.195 -29.360 4.704 1.00 28.61 105 ALA A N 1
ATOM 720 C CA . ALA A 1 105 ? -19.286 -29.510 3.242 1.00 28.61 105 ALA A CA 1
ATOM 721 C C . ALA A 1 105 ? -19.343 -28.172 2.470 1.00 28.61 105 ALA A C 1
ATOM 723 O O . ALA A 1 105 ? -18.972 -28.106 1.297 1.00 28.61 105 ALA A O 1
ATOM 724 N N . THR A 1 106 ? -19.802 -27.094 3.112 1.00 31.72 106 THR A N 1
ATOM 725 C CA . THR A 1 106 ? -20.039 -25.789 2.461 1.00 31.72 106 THR A CA 1
ATOM 726 C C . THR A 1 106 ? -18.789 -24.908 2.370 1.00 31.72 106 THR A C 1
ATOM 728 O O . THR A 1 106 ? -18.801 -23.894 1.669 1.00 31.72 106 THR A O 1
ATOM 731 N N . SER A 1 107 ? -17.712 -25.279 3.071 1.00 31.47 107 SER A N 1
ATOM 732 C CA . SER A 1 107 ? -16.462 -24.511 3.128 1.00 31.47 107 SER A CA 1
ATOM 733 C C . SER A 1 107 ? -15.585 -24.755 1.889 1.00 31.47 107 SER A C 1
ATOM 735 O O . SER A 1 107 ? -15.130 -23.812 1.240 1.00 31.47 107 SER A O 1
ATOM 737 N N . ALA A 1 108 ? -15.435 -26.023 1.484 1.00 30.50 108 ALA A N 1
ATOM 738 C CA . ALA A 1 108 ? -14.549 -26.437 0.390 1.00 30.50 108 ALA A CA 1
ATOM 739 C C . ALA A 1 108 ? -14.941 -25.886 -0.999 1.00 30.50 108 ALA A C 1
ATOM 741 O O . ALA A 1 108 ? -14.078 -25.678 -1.852 1.00 30.50 108 ALA A O 1
ATOM 742 N N . SER A 1 109 ? -16.226 -25.597 -1.231 1.00 30.56 109 SER A N 1
ATOM 743 C CA . SER A 1 109 ? -16.724 -25.104 -2.528 1.00 30.56 109 SER A CA 1
ATOM 744 C C . SER A 1 109 ? -16.596 -23.587 -2.729 1.00 30.56 109 SER A C 1
ATOM 746 O O . SER A 1 109 ? -17.021 -23.081 -3.764 1.00 30.56 109 SER A O 1
ATOM 748 N N . ARG A 1 110 ? -16.002 -22.840 -1.783 1.00 29.88 110 ARG A N 1
ATOM 749 C CA . ARG A 1 110 ? -15.664 -21.409 -1.970 1.00 29.88 110 ARG A CA 1
ATOM 750 C C . ARG A 1 110 ? -14.216 -21.168 -2.410 1.00 29.88 110 ARG A C 1
ATOM 752 O O . ARG A 1 110 ? -13.836 -20.029 -2.656 1.00 29.88 110 ARG A O 1
ATOM 759 N N . SER A 1 111 ? -13.409 -22.219 -2.542 1.00 31.12 111 SER A N 1
ATOM 760 C CA . SER A 1 111 ? -11.969 -22.123 -2.828 1.00 31.12 111 SER A CA 1
ATOM 761 C C . SER A 1 111 ? -11.602 -22.130 -4.324 1.00 31.12 111 SER A C 1
ATOM 763 O O . SER A 1 111 ? -10.432 -22.312 -4.651 1.00 31.12 111 SER A O 1
ATOM 765 N N . ALA A 1 112 ? -12.575 -21.959 -5.231 1.00 31.20 112 ALA A N 1
ATOM 766 C CA . ALA A 1 112 ? -12.390 -22.126 -6.681 1.00 31.20 112 ALA A CA 1
ATOM 767 C C . ALA A 1 112 ? -12.652 -20.867 -7.542 1.00 31.20 112 ALA A C 1
ATOM 769 O O . ALA A 1 112 ? -12.280 -20.860 -8.712 1.00 31.20 112 ALA A O 1
ATOM 770 N N . GLU A 1 113 ? -13.229 -19.794 -6.987 1.00 29.02 113 GLU A N 1
ATOM 771 C CA . GLU A 1 113 ? -13.475 -18.528 -7.702 1.00 29.02 113 GLU A CA 1
ATOM 772 C C . GLU A 1 113 ? -12.844 -17.341 -6.959 1.00 29.02 113 GLU A C 1
ATOM 774 O O . GLU A 1 113 ? -13.508 -16.629 -6.209 1.00 29.02 113 GLU A O 1
ATOM 779 N N . LEU A 1 114 ? -11.538 -17.113 -7.155 1.00 33.88 114 LEU A N 1
ATOM 780 C CA . LEU A 1 114 ? -10.874 -15.915 -6.626 1.00 33.88 114 LEU A CA 1
ATOM 781 C C . LEU A 1 114 ? -9.698 -15.447 -7.503 1.00 33.88 114 LEU A C 1
ATOM 783 O O . LEU A 1 114 ? -8.532 -15.575 -7.139 1.00 33.88 114 LEU A O 1
ATOM 787 N N . VAL A 1 115 ? -10.019 -14.901 -8.681 1.00 37.72 115 VAL A N 1
ATOM 788 C CA . VAL A 1 115 ? -9.031 -14.327 -9.624 1.00 37.72 115 VAL A CA 1
ATOM 789 C C . VAL A 1 115 ? -9.102 -12.789 -9.694 1.00 37.72 115 VAL A C 1
ATOM 791 O O . VAL A 1 115 ? -8.162 -12.163 -10.174 1.00 37.72 115 VAL A O 1
ATOM 794 N N . ASP A 1 116 ? -10.145 -12.151 -9.141 1.00 38.50 116 ASP A N 1
ATOM 795 C CA . ASP A 1 116 ? -10.282 -10.680 -9.100 1.00 38.50 116 ASP A CA 1
ATOM 796 C C . ASP A 1 116 ? -10.035 -10.084 -7.698 1.00 38.50 116 ASP A C 1
ATOM 798 O O . ASP A 1 116 ? -10.830 -9.328 -7.143 1.00 38.50 116 ASP A O 1
ATOM 802 N N . ALA A 1 117 ? -8.899 -10.448 -7.098 1.00 44.41 117 ALA A N 1
ATOM 803 C CA . ALA A 1 117 ? -8.388 -9.817 -5.882 1.00 44.41 117 ALA A CA 1
ATOM 804 C C . ALA A 1 117 ? -7.515 -8.596 -6.240 1.00 44.41 117 ALA A C 1
ATOM 806 O O . ALA A 1 117 ? -6.285 -8.669 -6.227 1.00 44.41 117 ALA A O 1
ATOM 807 N N . GLY A 1 118 ? -8.148 -7.474 -6.595 1.00 65.94 118 GLY A N 1
ATOM 808 C CA . GLY A 1 118 ? -7.451 -6.232 -6.940 1.00 65.94 118 GLY A CA 1
ATOM 809 C C . GLY A 1 118 ? -8.391 -5.147 -7.467 1.00 65.94 118 GLY A C 1
ATOM 810 O O . GLY A 1 118 ? -9.487 -4.958 -6.950 1.00 65.94 118 GLY A O 1
ATOM 811 N N . PHE A 1 119 ? -7.954 -4.421 -8.500 1.00 83.38 119 PHE A N 1
ATOM 812 C CA . PHE A 1 119 ? -8.788 -3.460 -9.233 1.00 83.38 119 PHE A CA 1
ATOM 813 C C . PHE A 1 119 ? -8.962 -3.867 -10.702 1.00 83.38 119 PHE A C 1
ATOM 815 O O . PHE A 1 119 ? -8.064 -4.469 -11.294 1.00 83.38 119 PHE A O 1
ATOM 822 N N . VAL A 1 120 ? -10.076 -3.468 -11.318 1.00 85.75 120 VAL A N 1
ATOM 823 C CA . VAL A 1 120 ? -10.279 -3.580 -12.770 1.00 85.75 120 VAL A CA 1
ATOM 824 C C . VAL A 1 120 ? -9.658 -2.362 -13.461 1.00 85.75 120 VAL A C 1
ATOM 826 O O . VAL A 1 120 ? -10.027 -1.216 -13.174 1.00 85.75 120 VAL A O 1
ATOM 829 N N . ALA A 1 121 ? -8.695 -2.606 -14.350 1.00 87.12 121 ALA A N 1
ATOM 830 C CA . ALA A 1 121 ? -8.051 -1.571 -15.157 1.00 87.12 121 ALA A CA 1
ATOM 831 C C . ALA A 1 121 ? -8.971 -1.052 -16.273 1.00 87.12 121 ALA A C 1
ATOM 833 O O . ALA A 1 121 ? -9.871 -1.753 -16.734 1.00 87.12 121 ALA A O 1
ATOM 834 N N . GLU A 1 122 ? -8.734 0.180 -16.722 1.00 87.12 122 GLU A N 1
ATOM 835 C CA . GLU A 1 122 ? -9.427 0.739 -17.888 1.00 87.12 122 GLU A CA 1
ATOM 836 C C . GLU A 1 122 ? -9.162 -0.111 -19.161 1.00 87.12 122 GLU A C 1
ATOM 838 O O . GLU A 1 122 ? -8.015 -0.507 -19.393 1.00 87.12 122 GLU A O 1
ATOM 843 N N . PRO A 1 123 ? -10.180 -0.387 -20.008 1.00 86.81 123 PRO A N 1
ATOM 844 C CA . PRO A 1 123 ? -10.033 -1.253 -21.182 1.00 86.81 123 PRO A CA 1
ATOM 845 C C . PRO 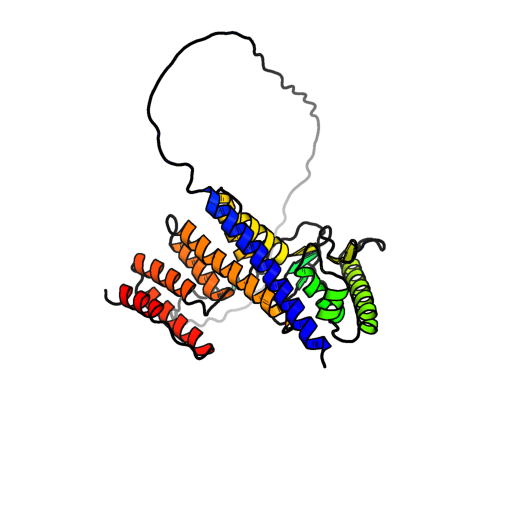A 1 123 ? -8.895 -0.846 -22.130 1.00 86.81 123 PRO A C 1
ATOM 847 O O . PRO A 1 123 ? -8.730 0.333 -22.451 1.00 86.81 123 PRO A O 1
ATOM 850 N N . GLY A 1 124 ? -8.124 -1.830 -22.608 1.00 88.19 124 GLY A N 1
ATOM 851 C CA . GLY A 1 124 ? -6.970 -1.607 -23.489 1.00 88.19 124 GLY A CA 1
ATOM 852 C C . GLY A 1 124 ? -5.715 -1.064 -22.789 1.00 88.19 124 GLY A C 1
ATOM 853 O O . GLY A 1 124 ? -4.770 -0.647 -23.465 1.00 88.19 124 GLY A O 1
ATOM 854 N N . LYS A 1 125 ? -5.677 -1.053 -21.449 1.00 94.25 125 LYS A N 1
ATOM 855 C CA . LYS A 1 125 ? -4.481 -0.725 -20.661 1.00 94.25 125 LYS A CA 1
ATOM 856 C C . LYS A 1 125 ? -3.909 -1.952 -19.964 1.00 94.25 125 LYS A C 1
ATOM 858 O O . LYS A 1 125 ? -4.633 -2.842 -19.529 1.00 94.25 125 LYS A O 1
ATOM 863 N N . GLY A 1 126 ? -2.590 -1.951 -19.787 1.00 95.75 126 GLY A N 1
ATOM 864 C CA . GLY A 1 126 ? -1.927 -2.879 -18.884 1.00 95.75 126 GLY A CA 1
ATOM 865 C C . GLY A 1 126 ? -2.287 -2.558 -17.433 1.00 95.75 126 GLY A C 1
ATOM 866 O O . GLY A 1 126 ? -2.005 -1.450 -16.967 1.00 95.75 126 GLY A O 1
ATOM 867 N N . LYS A 1 127 ? -2.883 -3.527 -16.734 1.00 96.62 127 LYS A N 1
ATOM 868 C CA . LYS A 1 127 ? -3.149 -3.498 -15.295 1.00 96.62 127 LYS A CA 1
ATOM 869 C C . LYS A 1 127 ? -1.839 -3.743 -14.552 1.00 96.62 127 LYS A C 1
ATOM 871 O O . LYS A 1 127 ? -1.298 -4.845 -14.607 1.00 96.62 127 LYS A O 1
ATOM 876 N N . ALA A 1 128 ? -1.332 -2.732 -13.861 1.00 97.44 128 ALA A N 1
ATOM 877 C CA . ALA A 1 128 ? -0.140 -2.828 -13.030 1.00 97.44 128 ALA A CA 1
ATOM 878 C C . ALA A 1 128 ? -0.520 -2.822 -11.547 1.00 97.44 128 ALA A C 1
ATOM 880 O O . ALA A 1 128 ? -1.222 -1.922 -11.080 1.00 97.44 128 ALA A O 1
ATOM 881 N N . GLU A 1 129 ? -0.018 -3.807 -10.811 1.00 97.06 129 GLU A N 1
ATOM 882 C CA . GLU A 1 129 ? -0.198 -3.920 -9.366 1.00 97.06 129 GLU A CA 1
ATOM 883 C C . GLU A 1 129 ? 1.173 -3.806 -8.694 1.00 97.06 129 GLU A C 1
ATOM 885 O O . GLU A 1 129 ? 2.093 -4.568 -9.006 1.00 97.06 129 GLU A O 1
ATOM 890 N N . VAL A 1 130 ? 1.331 -2.821 -7.808 1.00 97.75 130 VAL A N 1
ATOM 891 C CA . VAL A 1 130 ? 2.543 -2.591 -7.009 1.00 97.75 130 VAL A CA 1
ATOM 892 C C . VAL A 1 130 ? 2.257 -2.321 -5.530 1.00 97.75 130 VAL A C 1
ATOM 894 O O . VAL A 1 130 ? 3.204 -2.330 -4.746 1.00 97.75 130 VAL A O 1
ATOM 897 N N . LEU A 1 131 ? 1.005 -2.136 -5.098 1.00 97.06 131 LEU A N 1
ATOM 898 C CA . LEU A 1 131 ? 0.600 -2.111 -3.682 1.00 97.06 131 LEU A CA 1
ATOM 899 C C . LEU A 1 131 ? 0.466 -3.543 -3.142 1.00 97.06 131 LEU A C 1
ATOM 901 O O . LEU A 1 131 ? -0.608 -4.022 -2.786 1.00 97.06 131 LEU A O 1
ATOM 905 N N . GLY A 1 132 ? 1.598 -4.241 -3.158 1.00 95.19 132 GLY A N 1
ATOM 906 C CA . GLY A 1 132 ? 1.742 -5.677 -2.977 1.00 95.19 132 GLY A CA 1
ATOM 907 C C . GLY A 1 132 ? 2.943 -6.167 -3.790 1.00 95.19 132 GLY A C 1
ATOM 908 O O . GLY A 1 132 ? 3.859 -5.398 -4.093 1.00 95.19 132 GLY A O 1
ATOM 909 N N . GLY A 1 133 ? 2.957 -7.446 -4.165 1.00 94.44 133 GLY A N 1
ATOM 910 C CA . GLY A 1 133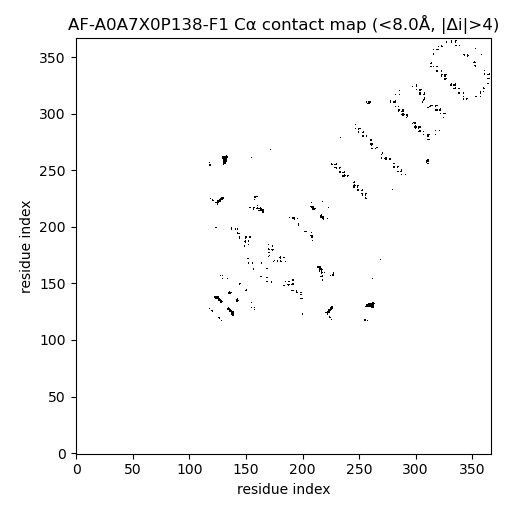 ? 3.957 -7.967 -5.103 1.00 94.44 133 GLY A CA 1
ATOM 911 C C . GLY A 1 133 ? 3.771 -7.373 -6.503 1.00 94.44 133 GLY A C 1
ATOM 912 O O . GLY A 1 133 ? 2.640 -7.246 -6.963 1.00 94.44 133 GLY A O 1
ATOM 913 N N . LEU A 1 134 ? 4.872 -7.030 -7.183 1.00 96.25 134 LEU A N 1
ATOM 914 C CA . LEU A 1 134 ? 4.823 -6.480 -8.543 1.00 96.25 134 LEU A CA 1
ATOM 915 C C . LEU A 1 134 ? 4.184 -7.477 -9.521 1.00 96.25 134 LEU A C 1
ATOM 917 O O . LEU A 1 134 ? 4.778 -8.520 -9.798 1.00 96.25 134 LEU A O 1
ATOM 921 N N . ARG A 1 135 ? 3.054 -7.096 -10.120 1.00 95.75 135 ARG A N 1
ATOM 922 C CA . ARG A 1 135 ? 2.430 -7.795 -11.252 1.00 95.75 135 ARG A CA 1
ATOM 923 C C . ARG A 1 135 ? 2.070 -6.819 -12.368 1.00 95.75 135 ARG A C 1
ATOM 925 O O . ARG A 1 135 ? 1.881 -5.623 -12.146 1.00 95.75 135 ARG A O 1
ATOM 932 N N . LEU A 1 136 ? 1.982 -7.347 -13.582 1.00 96.50 136 LEU A N 1
ATOM 933 C CA . LEU A 1 136 ? 1.527 -6.624 -14.764 1.00 96.50 136 LEU A CA 1
ATOM 934 C C . LEU A 1 136 ? 0.746 -7.594 -15.648 1.00 96.50 136 LEU A C 1
ATOM 936 O O . LEU A 1 136 ? 1.280 -8.637 -16.015 1.00 96.50 136 LEU A O 1
ATOM 940 N N . SER A 1 137 ? -0.487 -7.255 -16.008 1.00 95.75 137 SER A N 1
ATOM 941 C CA . SER A 1 137 ? -1.292 -8.016 -16.966 1.00 95.75 137 SER A CA 1
ATOM 942 C C . SER A 1 137 ? -1.876 -7.115 -18.054 1.00 95.75 137 SER A C 1
ATOM 944 O O . SER A 1 137 ? -1.956 -5.898 -17.893 1.00 95.75 137 SER A O 1
ATOM 946 N N . TYR A 1 138 ? -2.249 -7.696 -19.190 1.00 94.31 138 TYR A N 1
ATOM 947 C CA . TYR A 1 138 ? -2.920 -7.015 -20.299 1.00 94.31 138 TYR A CA 1
ATOM 948 C C . TYR A 1 138 ? -4.044 -7.925 -20.806 1.00 94.31 138 TYR A C 1
ATOM 950 O O . TYR A 1 138 ? -3.808 -9.114 -21.010 1.00 94.31 138 TYR A O 1
ATOM 958 N N . ASP A 1 139 ? -5.265 -7.396 -20.926 1.00 90.31 139 ASP A N 1
ATOM 959 C CA . ASP A 1 139 ? -6.492 -8.158 -21.224 1.00 90.31 139 ASP A CA 1
ATOM 960 C C . ASP A 1 139 ? -6.618 -9.468 -20.403 1.00 90.31 139 ASP A C 1
ATOM 962 O O . ASP A 1 139 ? -6.982 -10.529 -20.903 1.00 90.31 139 ASP A O 1
ATOM 966 N N . GLY A 1 140 ? -6.265 -9.391 -19.112 1.00 88.31 140 GLY A N 1
ATOM 967 C CA . GLY A 1 140 ? -6.291 -10.507 -18.155 1.00 88.31 140 GLY A CA 1
ATOM 968 C C . GLY A 1 140 ? -5.061 -11.430 -18.166 1.00 88.31 140 GLY A C 1
ATOM 969 O O . GLY A 1 140 ? -4.858 -12.169 -17.207 1.00 88.31 140 GLY A O 1
ATOM 970 N N . VAL A 1 141 ? -4.202 -11.367 -19.188 1.00 91.50 141 VAL A N 1
ATOM 971 C CA . VAL A 1 141 ? -3.018 -12.236 -19.330 1.00 91.50 141 VAL A CA 1
ATOM 972 C C . VAL A 1 141 ? -1.795 -11.611 -18.654 1.00 91.50 141 VAL A C 1
ATOM 974 O O . VAL A 1 141 ? -1.481 -10.449 -18.902 1.00 91.50 141 VAL A O 1
ATOM 977 N N . GLU A 1 142 ? -1.075 -12.363 -17.814 1.00 94.31 142 GLU A N 1
ATOM 978 C CA . GLU A 1 142 ? 0.145 -11.873 -17.151 1.00 94.31 142 GLU A CA 1
ATOM 979 C C . GLU A 1 142 ? 1.301 -11.631 -18.143 1.00 94.31 142 GLU A C 1
ATOM 981 O O . GLU A 1 142 ? 1.575 -12.420 -19.050 1.00 94.31 142 GLU A O 1
ATOM 986 N N . VAL A 1 143 ? 2.010 -10.518 -17.950 1.00 94.75 143 VAL A N 1
ATOM 987 C CA . VAL A 1 143 ? 3.040 -9.992 -18.848 1.00 94.75 143 VAL A CA 1
ATOM 988 C C . VAL A 1 143 ? 4.422 -10.152 -18.211 1.00 94.75 143 VAL A C 1
ATOM 990 O O . VAL A 1 143 ? 4.888 -9.313 -17.439 1.00 94.75 143 VAL A O 1
ATOM 993 N N . SER A 1 144 ? 5.124 -11.229 -18.571 1.00 91.81 144 SER A N 1
ATOM 994 C CA . SER A 1 144 ? 6.476 -11.484 -18.061 1.00 91.81 144 SER A CA 1
ATOM 995 C C . SER A 1 144 ? 7.503 -10.470 -18.580 1.00 91.81 144 SER A C 1
ATOM 997 O O . SER A 1 144 ? 7.767 -10.370 -19.780 1.00 91.81 144 SER A O 1
ATOM 999 N N . PHE A 1 145 ? 8.168 -9.767 -17.659 1.00 86.56 145 PHE A N 1
ATOM 1000 C CA . PHE A 1 145 ? 9.253 -8.827 -17.968 1.00 86.56 145 PHE A CA 1
ATOM 1001 C C . PHE A 1 145 ? 10.503 -9.487 -18.580 1.00 86.56 145 PHE A C 1
ATOM 1003 O O . PHE A 1 145 ? 11.331 -8.797 -19.179 1.00 86.56 145 PHE A O 1
ATOM 1010 N N . GLY A 1 146 ? 10.686 -10.802 -18.412 1.00 81.88 146 GLY A N 1
ATOM 1011 C CA . GLY A 1 146 ? 11.796 -11.600 -18.955 1.00 81.88 146 GLY A CA 1
ATOM 1012 C C . GLY A 1 146 ? 13.174 -11.401 -18.298 1.00 81.88 146 GLY A C 1
ATOM 1013 O O . GLY A 1 146 ? 13.849 -12.378 -17.996 1.00 81.88 146 GLY A O 1
ATOM 1014 N N . ARG A 1 147 ? 13.621 -10.159 -18.055 1.00 80.81 147 ARG A N 1
ATOM 1015 C CA . ARG A 1 147 ? 14.871 -9.845 -17.325 1.00 80.81 147 ARG A CA 1
ATOM 1016 C C . ARG A 1 147 ? 14.590 -8.856 -16.200 1.00 80.81 147 ARG A C 1
ATOM 1018 O O . ARG A 1 147 ? 13.858 -7.892 -16.422 1.00 80.81 147 ARG A O 1
ATOM 1025 N N . ALA A 1 148 ? 15.262 -9.040 -15.060 1.00 85.12 148 ALA A N 1
ATOM 1026 C CA . ALA A 1 148 ? 15.169 -8.167 -13.885 1.00 85.12 148 ALA A CA 1
ATOM 1027 C C . ALA A 1 148 ? 15.246 -6.675 -14.255 1.00 85.12 148 ALA A C 1
ATOM 1029 O O . ALA A 1 148 ? 14.298 -5.946 -14.007 1.00 85.12 148 ALA A O 1
ATOM 1030 N N . VAL A 1 149 ? 16.271 -6.272 -15.016 1.00 87.06 149 VAL A N 1
ATOM 1031 C CA . VAL A 1 149 ? 16.536 -4.879 -15.435 1.00 87.06 149 VAL A CA 1
ATOM 1032 C C . VAL A 1 149 ? 15.311 -4.147 -16.027 1.00 87.06 149 VAL A C 1
ATOM 1034 O O . VAL A 1 149 ? 15.137 -2.951 -15.802 1.00 87.06 149 VAL A O 1
ATOM 1037 N N . ALA A 1 150 ? 14.442 -4.844 -16.772 1.00 92.25 150 ALA A N 1
ATOM 1038 C CA . ALA A 1 150 ? 13.212 -4.262 -17.323 1.00 92.25 150 ALA A CA 1
ATOM 1039 C C . ALA A 1 150 ? 12.070 -4.192 -16.290 1.00 92.25 150 ALA A C 1
ATOM 1041 O O . ALA A 1 150 ? 11.302 -3.232 -16.290 1.00 92.25 150 ALA A O 1
ATOM 1042 N N . SER A 1 151 ? 11.988 -5.181 -15.396 1.00 95.38 151 SER A N 1
ATOM 1043 C CA . SER A 1 151 ? 11.068 -5.212 -14.251 1.00 95.38 151 SER A CA 1
ATOM 1044 C C . SER A 1 151 ? 11.422 -4.152 -13.199 1.00 95.38 151 SER A C 1
ATOM 1046 O O . SER A 1 151 ? 10.533 -3.527 -12.636 1.00 95.38 151 SER A O 1
ATOM 1048 N N . ASP A 1 152 ? 12.711 -3.891 -12.975 1.00 95.19 152 ASP A N 1
ATOM 1049 C CA . ASP A 1 152 ? 13.211 -2.900 -12.014 1.00 95.19 152 ASP A CA 1
ATOM 1050 C C . ASP A 1 152 ? 12.946 -1.470 -12.497 1.00 95.19 152 ASP A C 1
ATOM 1052 O O . ASP A 1 152 ? 12.464 -0.632 -11.733 1.00 95.19 152 ASP A O 1
ATOM 1056 N N . LEU A 1 153 ? 13.161 -1.211 -13.795 1.00 97.25 153 LEU A N 1
ATOM 1057 C CA . LEU A 1 153 ? 12.731 0.036 -14.428 1.00 97.25 153 LEU A CA 1
ATOM 1058 C C . LEU A 1 153 ? 11.207 0.205 -14.357 1.00 97.25 153 LEU A C 1
ATOM 1060 O O . LEU A 1 153 ? 10.732 1.301 -14.071 1.00 97.25 153 LEU A O 1
ATOM 1064 N N . PHE A 1 154 ? 10.436 -0.858 -14.610 1.00 98.12 154 PHE A N 1
ATOM 1065 C CA . PHE A 1 154 ? 8.978 -0.797 -14.518 1.00 98.12 154 PHE A CA 1
ATOM 1066 C C . PHE A 1 154 ? 8.504 -0.490 -13.092 1.00 98.12 154 PHE A C 1
ATOM 1068 O O . PHE A 1 154 ? 7.675 0.399 -12.906 1.00 98.12 154 PHE A O 1
ATOM 1075 N N . ALA A 1 155 ? 9.066 -1.169 -12.088 1.00 97.81 155 ALA A N 1
ATOM 1076 C CA . ALA A 1 155 ? 8.779 -0.944 -10.675 1.00 97.81 155 ALA A CA 1
ATOM 1077 C C . ALA A 1 155 ? 9.026 0.519 -10.281 1.00 97.81 155 ALA A C 1
ATOM 1079 O O . ALA A 1 155 ? 8.146 1.162 -9.714 1.00 97.81 155 ALA A O 1
ATOM 1080 N N . LEU A 1 156 ? 10.192 1.066 -10.642 1.00 98.12 156 LEU A N 1
ATOM 1081 C CA . LEU A 1 156 ? 10.568 2.443 -10.321 1.00 98.12 156 LEU A CA 1
ATOM 1082 C C . LEU A 1 156 ? 9.719 3.485 -11.074 1.00 98.12 156 LEU A C 1
ATOM 1084 O O . LEU A 1 156 ? 9.339 4.502 -10.501 1.00 98.12 156 LEU A O 1
ATOM 1088 N N . LEU A 1 157 ? 9.373 3.245 -12.343 1.00 98.31 157 LEU A N 1
ATOM 1089 C CA . LEU A 1 157 ? 8.484 4.150 -13.086 1.00 98.31 157 LEU A CA 1
ATOM 1090 C C . LEU A 1 157 ? 7.010 4.035 -12.661 1.00 98.31 157 LEU A C 1
ATOM 1092 O O . LEU A 1 157 ? 6.245 4.972 -12.884 1.00 98.31 157 LEU A O 1
ATOM 1096 N N . SER A 1 158 ? 6.608 2.937 -12.016 1.00 98.12 158 SER A N 1
ATOM 1097 C CA . SER A 1 158 ? 5.259 2.784 -11.455 1.00 98.12 158 SER A CA 1
ATOM 1098 C C . SER A 1 158 ? 5.029 3.687 -10.240 1.00 98.12 158 SER A C 1
ATOM 1100 O O . SER A 1 158 ? 3.902 4.118 -10.015 1.00 98.12 158 SER A O 1
ATOM 1102 N N . THR A 1 159 ? 6.075 4.083 -9.501 1.00 97.06 159 THR A N 1
ATOM 1103 C CA . THR A 1 159 ? 5.924 4.970 -8.330 1.00 97.06 159 THR A CA 1
ATOM 1104 C C . THR A 1 159 ? 5.786 6.459 -8.684 1.00 97.06 159 THR A C 1
ATOM 1106 O O . THR A 1 159 ? 5.771 7.296 -7.783 1.00 97.06 159 THR A O 1
ATOM 1109 N N . SER A 1 160 ? 5.702 6.838 -9.970 1.00 95.81 160 SER A N 1
ATOM 1110 C CA . SER A 1 160 ? 5.443 8.230 -10.374 1.00 95.81 160 SER A CA 1
ATOM 1111 C C . SER A 1 160 ? 4.780 8.348 -11.752 1.00 95.81 160 SER A C 1
ATOM 1113 O O . SER A 1 160 ? 5.410 8.100 -12.779 1.00 95.81 160 SER A O 1
ATOM 1115 N N . GLN A 1 161 ? 3.529 8.822 -11.788 1.00 95.31 161 GLN A N 1
ATOM 1116 C CA . GLN A 1 161 ? 2.779 9.041 -13.034 1.00 95.31 161 GLN A CA 1
ATOM 1117 C C . GLN A 1 161 ? 3.399 10.133 -13.932 1.00 95.31 161 GLN A C 1
ATOM 1119 O O . GLN A 1 161 ? 3.375 10.018 -15.156 1.00 95.31 161 GLN A O 1
ATOM 1124 N N . GLU A 1 162 ? 4.009 11.168 -13.340 1.00 94.38 162 GLU A N 1
ATOM 1125 C CA . GLU A 1 162 ? 4.782 12.197 -14.064 1.00 94.38 162 GLU A CA 1
ATOM 1126 C C . GLU A 1 162 ? 6.181 11.713 -14.496 1.00 94.38 162 GLU A C 1
ATOM 1128 O O . GLU A 1 162 ? 6.872 12.370 -15.285 1.00 94.38 162 GLU A O 1
ATOM 1133 N N . GLY A 1 163 ? 6.614 10.563 -13.974 1.00 96.00 163 GLY A N 1
ATOM 1134 C CA . GLY A 1 163 ? 7.923 9.980 -14.213 1.00 96.00 163 GLY A CA 1
ATOM 1135 C C . GLY A 1 163 ? 9.078 10.666 -13.502 1.00 96.00 163 GLY A C 1
ATOM 1136 O O . GLY A 1 163 ? 8.936 11.681 -12.821 1.00 96.00 163 GLY A O 1
ATOM 1137 N N . LEU A 1 164 ? 10.272 10.118 -13.708 1.00 97.31 164 LEU A N 1
ATOM 1138 C CA . LEU A 1 164 ? 11.488 10.484 -12.985 1.00 97.31 164 LEU A CA 1
ATOM 1139 C C . LEU A 1 164 ? 12.566 11.025 -13.941 1.00 97.31 164 LEU A C 1
ATOM 1141 O O . LEU A 1 164 ? 12.586 10.637 -15.116 1.00 97.31 164 LEU A O 1
ATOM 1145 N N . PRO A 1 165 ? 13.457 11.932 -13.491 1.00 97.06 165 PRO A N 1
ATOM 1146 C CA . PRO A 1 165 ? 14.591 12.400 -14.289 1.00 97.06 165 PRO A CA 1
ATOM 1147 C C . PRO A 1 165 ? 15.479 11.243 -14.763 1.00 97.06 165 PRO A C 1
ATOM 1149 O O . PRO A 1 165 ? 15.695 10.282 -14.032 1.00 97.06 165 PRO A O 1
ATOM 1152 N N . THR A 1 166 ? 16.016 11.350 -15.981 1.00 95.12 166 THR A N 1
ATOM 1153 C CA . THR A 1 166 ? 16.848 10.298 -16.600 1.00 95.12 166 THR A CA 1
ATOM 1154 C C . THR A 1 166 ? 18.076 9.958 -15.742 1.00 95.12 166 THR A C 1
ATOM 1156 O O . THR A 1 166 ? 18.350 8.779 -15.546 1.00 95.12 166 THR A O 1
ATOM 1159 N N . GLU A 1 167 ? 18.753 10.969 -15.186 1.00 94.00 167 GLU A N 1
ATOM 1160 C CA . GLU A 1 167 ? 19.874 10.815 -14.241 1.00 94.00 167 GLU A CA 1
ATOM 1161 C C . GLU A 1 167 ? 19.430 10.096 -12.957 1.00 94.00 167 GLU A C 1
ATOM 1163 O O . GLU A 1 167 ? 19.932 9.023 -12.653 1.00 94.00 167 GLU A O 1
ATOM 1168 N N . SER A 1 168 ? 18.383 10.594 -12.290 1.00 95.50 168 SER A N 1
ATOM 1169 C CA . SER A 1 168 ? 17.844 9.996 -11.058 1.00 95.50 168 SER A CA 1
ATOM 1170 C C . SER A 1 168 ? 17.448 8.518 -11.205 1.00 95.50 168 SER A C 1
ATOM 1172 O O . SER A 1 168 ? 17.611 7.752 -10.257 1.00 95.50 168 SER A O 1
ATOM 1174 N N . ILE A 1 169 ? 16.963 8.084 -12.375 1.00 96.50 169 ILE A N 1
ATOM 1175 C CA . ILE A 1 169 ? 16.688 6.661 -12.653 1.00 96.50 169 ILE A CA 1
ATOM 1176 C C . ILE A 1 169 ? 17.987 5.848 -12.704 1.00 96.50 169 ILE A C 1
ATOM 1178 O O . ILE A 1 169 ? 18.033 4.734 -12.183 1.00 96.50 169 ILE A O 1
ATOM 1182 N N . ILE A 1 170 ? 19.034 6.400 -13.320 1.00 95.25 170 ILE A N 1
ATOM 1183 C CA . ILE A 1 170 ? 20.353 5.768 -13.412 1.00 95.25 170 ILE A CA 1
ATOM 1184 C C . ILE A 1 170 ? 20.992 5.674 -12.025 1.00 95.25 170 ILE A C 1
ATOM 1186 O O . ILE A 1 170 ? 21.380 4.578 -11.631 1.00 95.25 170 ILE A O 1
ATOM 1190 N N . ASP A 1 171 ? 20.993 6.758 -11.248 1.00 94.50 171 ASP A N 1
ATOM 1191 C CA . ASP A 1 171 ? 21.501 6.781 -9.868 1.00 94.50 171 ASP A CA 1
ATOM 1192 C C . ASP A 1 171 ? 20.793 5.752 -8.968 1.00 94.50 171 ASP A C 1
ATOM 1194 O O . ASP A 1 171 ? 21.409 5.146 -8.093 1.00 94.50 171 ASP A O 1
ATOM 1198 N N . THR A 1 172 ? 19.490 5.540 -9.188 1.00 95.06 172 THR A N 1
ATOM 1199 C CA . THR A 1 172 ? 18.652 4.648 -8.369 1.00 95.06 172 THR A CA 1
ATOM 1200 C C . THR A 1 172 ? 18.829 3.164 -8.713 1.00 95.06 172 THR A C 1
ATOM 1202 O O . THR A 1 172 ? 18.707 2.318 -7.826 1.00 95.06 172 THR A O 1
ATOM 1205 N N . LEU A 1 173 ? 19.091 2.827 -9.983 1.00 94.12 173 LEU A N 1
ATOM 1206 C CA . LEU A 1 173 ? 19.139 1.436 -10.467 1.00 94.12 173 LEU A CA 1
ATOM 1207 C C . LEU A 1 173 ? 20.555 0.932 -10.794 1.00 94.12 173 LEU A C 1
ATOM 1209 O O . LEU A 1 173 ? 20.811 -0.266 -10.681 1.00 94.12 173 LEU A O 1
ATOM 1213 N N . TRP A 1 174 ? 21.472 1.822 -11.185 1.00 93.00 174 TRP A N 1
ATOM 1214 C CA . TRP A 1 174 ? 22.852 1.510 -11.589 1.00 93.00 174 TRP A CA 1
ATOM 1215 C C . TRP A 1 174 ? 23.861 2.524 -11.001 1.00 93.00 174 TRP A C 1
ATOM 1217 O O . TRP A 1 174 ? 24.606 3.152 -11.757 1.00 93.00 174 TRP A O 1
ATOM 1227 N N . PRO A 1 175 ? 23.901 2.705 -9.664 1.00 89.25 175 PRO A N 1
ATOM 1228 C CA . PRO A 1 175 ? 24.738 3.716 -9.019 1.00 89.25 175 PRO A CA 1
ATOM 1229 C C . PRO A 1 175 ? 26.234 3.527 -9.314 1.00 89.25 175 PRO A C 1
ATOM 1231 O O . PRO A 1 175 ? 26.790 2.449 -9.099 1.00 89.25 175 PRO A O 1
ATOM 1234 N N . GLY A 1 176 ? 26.902 4.611 -9.721 1.00 82.31 176 GLY A N 1
ATOM 1235 C CA . GLY A 1 176 ? 28.365 4.681 -9.833 1.00 82.31 176 GLY A CA 1
ATOM 1236 C C . GLY A 1 176 ? 28.974 4.211 -11.160 1.00 82.31 176 GLY A C 1
ATOM 1237 O O . GLY A 1 176 ? 30.191 4.046 -11.224 1.00 82.31 176 GLY A O 1
ATOM 1238 N N . ASP A 1 177 ? 28.174 3.999 -12.207 1.00 76.62 177 ASP A N 1
ATOM 1239 C CA . ASP A 1 177 ? 28.665 3.777 -13.575 1.00 76.62 177 ASP A CA 1
ATOM 1240 C C . ASP A 1 177 ? 27.717 4.435 -14.587 1.00 76.62 177 ASP A C 1
ATOM 1242 O O . ASP A 1 177 ? 26.880 3.774 -15.200 1.00 76.62 177 ASP A O 1
ATOM 1246 N N . ASP A 1 178 ? 27.826 5.756 -14.731 1.00 74.94 178 ASP A N 1
ATOM 1247 C CA . ASP A 1 178 ? 26.936 6.610 -15.533 1.00 74.94 178 ASP A CA 1
ATOM 1248 C C . ASP A 1 178 ? 26.798 6.095 -16.977 1.00 74.94 178 ASP A C 1
ATOM 1250 O O . ASP A 1 178 ? 25.708 5.988 -17.544 1.00 74.94 178 ASP A O 1
ATOM 1254 N N . ASP A 1 179 ? 27.931 5.704 -17.553 1.00 84.38 179 ASP A N 1
ATOM 1255 C CA . ASP A 1 179 ? 28.088 5.308 -18.945 1.00 84.38 179 ASP A CA 1
ATOM 1256 C C . ASP A 1 179 ? 27.442 3.932 -19.212 1.00 84.38 179 ASP A C 1
ATOM 1258 O O . ASP A 1 179 ? 26.763 3.718 -20.224 1.00 84.38 179 ASP A O 1
ATOM 1262 N N . ARG A 1 180 ? 27.587 2.973 -18.281 1.00 88.00 180 ARG A N 1
ATOM 1263 C CA . ARG A 1 180 ? 26.821 1.712 -18.294 1.00 88.00 180 ARG A CA 1
ATOM 1264 C C . ARG A 1 180 ? 25.360 1.950 -17.932 1.00 88.00 180 ARG A C 1
ATOM 1266 O O . ARG A 1 180 ? 24.507 1.300 -18.522 1.00 88.00 180 ARG A O 1
ATOM 1273 N N . GLY A 1 181 ? 25.063 2.883 -17.035 1.00 91.94 181 GLY A N 1
ATOM 1274 C CA . GLY A 1 181 ? 23.725 3.255 -16.588 1.00 91.94 181 GLY A CA 1
ATOM 1275 C C . GLY A 1 181 ? 22.838 3.742 -17.730 1.00 91.94 181 GLY A C 1
ATOM 1276 O O . GLY A 1 181 ? 21.743 3.213 -17.917 1.00 91.94 181 GLY A O 1
ATOM 1277 N N . VAL A 1 182 ? 23.335 4.652 -18.577 1.00 92.62 182 VAL A N 1
ATOM 1278 C CA . VAL A 1 182 ? 22.638 5.082 -19.806 1.00 92.62 182 VAL A CA 1
ATOM 1279 C C . VAL A 1 182 ? 22.358 3.890 -20.731 1.00 92.62 182 VAL A C 1
ATOM 1281 O O . VAL A 1 182 ? 21.236 3.730 -21.220 1.00 92.62 182 VAL A O 1
ATOM 1284 N N . ARG A 1 183 ? 23.346 3.008 -20.944 1.00 93.50 183 ARG A N 1
ATOM 1285 C CA . ARG A 1 183 ? 23.191 1.806 -21.790 1.00 93.50 183 ARG A CA 1
ATOM 1286 C C . ARG A 1 183 ? 22.189 0.800 -21.198 1.00 93.50 183 ARG A C 1
ATOM 1288 O O . ARG A 1 183 ? 21.382 0.237 -21.940 1.00 93.50 183 ARG A O 1
ATOM 1295 N N . SER A 1 184 ? 22.197 0.605 -19.880 1.00 93.94 184 SER A N 1
ATOM 1296 C CA . SER A 1 184 ? 21.242 -0.231 -19.142 1.00 93.94 184 SER A CA 1
ATOM 1297 C C . SER A 1 184 ? 19.825 0.330 -19.220 1.00 93.94 184 SER A C 1
ATOM 1299 O O . SER A 1 184 ? 18.893 -0.428 -19.491 1.00 93.94 184 SER A O 1
ATOM 1301 N N . LEU A 1 185 ? 19.662 1.650 -19.079 1.00 95.62 185 LEU A N 1
ATOM 1302 C CA . LEU A 1 185 ? 18.373 2.326 -19.195 1.00 95.62 185 LEU A CA 1
ATOM 1303 C C . LEU A 1 185 ? 17.762 2.140 -20.586 1.00 95.62 185 LEU A C 1
ATOM 1305 O O . LEU A 1 185 ? 16.623 1.693 -20.685 1.00 95.62 185 LEU A O 1
ATOM 1309 N N . GLU A 1 186 ? 18.497 2.422 -21.666 1.00 95.12 186 GLU A N 1
ATOM 1310 C CA . GLU A 1 186 ? 17.957 2.244 -23.025 1.00 95.12 186 GLU A CA 1
ATOM 1311 C C . GLU A 1 186 ? 17.690 0.765 -23.359 1.00 95.12 186 GLU A C 1
ATOM 1313 O O . GLU A 1 186 ? 16.729 0.451 -24.065 1.00 95.12 186 GLU A O 1
ATOM 1318 N N . SER A 1 187 ? 18.476 -0.164 -22.802 1.00 94.69 187 SER A N 1
ATOM 1319 C CA . SER A 1 187 ? 18.224 -1.610 -22.895 1.00 94.69 187 SER A CA 1
ATOM 1320 C C . SER A 1 187 ? 16.917 -2.011 -22.194 1.00 94.69 187 SER A C 1
ATOM 1322 O O . SER A 1 187 ? 16.070 -2.678 -22.794 1.00 94.69 187 SER A O 1
ATOM 1324 N N . ALA A 1 188 ? 16.698 -1.538 -20.964 1.00 96.12 188 ALA A N 1
ATOM 1325 C CA . ALA A 1 188 ? 15.477 -1.770 -20.192 1.00 96.12 188 ALA A CA 1
ATOM 1326 C C . ALA A 1 188 ? 14.245 -1.124 -20.845 1.00 96.12 188 ALA A C 1
ATOM 1328 O O . ALA A 1 188 ? 13.210 -1.776 -20.993 1.00 96.12 188 ALA A O 1
ATOM 1329 N N . VAL A 1 189 ? 14.373 0.119 -21.326 1.00 96.81 189 VAL A N 1
ATOM 1330 C CA . VAL A 1 189 ? 13.350 0.828 -22.112 1.00 96.81 189 VAL A CA 1
ATOM 1331 C C . VAL A 1 189 ? 13.003 0.035 -23.370 1.00 96.81 189 VAL A C 1
ATOM 1333 O O . VAL A 1 189 ? 11.819 -0.180 -23.636 1.00 96.81 189 VAL A O 1
ATOM 1336 N N . ARG A 1 190 ? 13.995 -0.437 -24.139 1.00 95.31 190 ARG A N 1
ATOM 1337 C CA . ARG A 1 190 ? 13.764 -1.266 -25.334 1.00 95.31 190 ARG A CA 1
ATOM 1338 C C . ARG A 1 190 ? 13.025 -2.555 -24.984 1.00 95.31 190 ARG A C 1
ATOM 1340 O O . ARG A 1 190 ? 12.068 -2.894 -25.675 1.00 95.31 190 ARG A O 1
ATOM 1347 N N . GLN A 1 191 ? 13.452 -3.250 -23.933 1.00 95.12 191 GLN A N 1
ATOM 1348 C CA . GLN A 1 191 ? 12.875 -4.528 -23.526 1.00 95.12 191 GLN A CA 1
ATOM 1349 C C . GLN A 1 191 ? 11.434 -4.383 -23.028 1.00 95.12 191 GLN A C 1
ATOM 1351 O O . GLN A 1 191 ? 10.562 -5.104 -23.502 1.00 95.12 191 GLN A O 1
ATOM 1356 N N . LEU A 1 192 ? 11.147 -3.417 -22.154 1.00 95.44 192 LEU A N 1
ATOM 1357 C CA . LEU A 1 192 ? 9.789 -3.154 -21.666 1.00 95.44 192 LEU A CA 1
ATOM 1358 C C . LEU A 1 192 ? 8.846 -2.742 -22.813 1.00 95.44 192 LEU A C 1
ATOM 1360 O O . LEU A 1 192 ? 7.722 -3.229 -22.907 1.00 95.44 192 LEU A O 1
ATOM 1364 N N . ASN A 1 193 ? 9.336 -1.933 -23.762 1.00 95.62 193 ASN A N 1
ATOM 1365 C CA . ASN A 1 193 ? 8.606 -1.615 -24.994 1.00 95.62 193 ASN A CA 1
ATOM 1366 C C . ASN A 1 193 ? 8.452 -2.807 -25.959 1.00 95.62 193 ASN A C 1
ATOM 1368 O O . ASN A 1 193 ? 7.636 -2.724 -26.875 1.00 95.62 193 ASN A O 1
ATOM 1372 N N . GLN A 1 194 ? 9.250 -3.870 -25.840 1.00 94.00 194 GLN A N 1
ATOM 1373 C CA . GLN A 1 194 ? 9.104 -5.095 -26.631 1.00 94.00 194 GLN A CA 1
ATOM 1374 C C . GLN A 1 194 ? 8.073 -6.024 -25.983 1.00 94.00 194 GLN A C 1
ATOM 1376 O O . GLN A 1 194 ? 7.118 -6.407 -26.652 1.00 94.00 194 GLN A O 1
ATOM 1381 N N . VAL A 1 195 ? 8.226 -6.294 -24.685 1.00 94.25 195 VAL A N 1
ATOM 1382 C CA . VAL A 1 195 ? 7.324 -7.120 -23.868 1.00 94.25 195 VAL A CA 1
ATOM 1383 C C . VAL A 1 195 ? 5.879 -6.622 -23.968 1.00 94.25 195 VAL A C 1
ATOM 1385 O O . VAL A 1 195 ? 4.998 -7.373 -24.377 1.00 94.25 195 VAL A O 1
ATOM 1388 N N . MET A 1 196 ? 5.639 -5.326 -23.736 1.00 94.94 196 MET A N 1
ATOM 1389 C CA . MET A 1 196 ? 4.289 -4.755 -23.852 1.00 94.94 196 MET A CA 1
ATOM 1390 C C . MET A 1 196 ? 3.708 -4.826 -25.265 1.00 94.94 196 MET A C 1
ATOM 1392 O O . MET A 1 196 ? 2.494 -4.925 -25.421 1.00 94.94 196 MET A O 1
ATOM 1396 N N . ARG A 1 197 ? 4.546 -4.807 -26.308 1.00 94.88 197 ARG A N 1
ATOM 1397 C CA . ARG A 1 197 ? 4.079 -4.964 -27.693 1.00 94.88 197 ARG A CA 1
ATOM 1398 C C . ARG A 1 197 ? 3.683 -6.404 -28.005 1.00 94.88 197 ARG A C 1
ATOM 1400 O O . ARG A 1 197 ? 2.736 -6.615 -28.749 1.00 94.88 197 ARG A O 1
ATOM 1407 N N . GLN A 1 198 ? 4.394 -7.374 -27.432 1.00 93.44 198 GLN A N 1
ATOM 1408 C CA . GLN A 1 198 ? 4.049 -8.792 -27.548 1.00 93.44 198 GLN A CA 1
ATOM 1409 C C . GLN A 1 198 ? 2.742 -9.109 -26.805 1.00 93.44 198 GLN A C 1
ATOM 1411 O O . GLN A 1 198 ? 1.954 -9.892 -27.316 1.00 93.44 198 GLN A O 1
ATOM 1416 N N . ALA A 1 199 ? 2.489 -8.459 -25.663 1.00 93.44 199 ALA A N 1
ATOM 1417 C CA . ALA A 1 199 ? 1.245 -8.608 -24.906 1.00 93.44 199 ALA A CA 1
ATOM 1418 C C . ALA A 1 199 ? 0.029 -7.918 -25.560 1.00 93.44 199 ALA A C 1
ATOM 1420 O O . ALA A 1 199 ? -1.041 -8.507 -25.630 1.00 93.44 199 ALA A O 1
ATOM 1421 N N . SER A 1 200 ? 0.188 -6.681 -26.048 1.00 93.44 200 SER A N 1
ATOM 1422 C CA . SER A 1 200 ? -0.938 -5.849 -26.521 1.00 93.44 200 SER A CA 1
ATOM 1423 C C . SER A 1 200 ? -1.217 -5.900 -28.027 1.00 93.44 200 SER A C 1
ATOM 1425 O O . SER A 1 200 ? -2.189 -5.310 -28.490 1.00 93.44 200 SER A O 1
ATOM 1427 N N . GLY A 1 201 ? -0.331 -6.501 -28.830 1.00 92.88 201 GLY A N 1
ATOM 1428 C CA . GLY A 1 201 ? -0.434 -6.506 -30.297 1.00 92.88 201 GLY A CA 1
ATOM 1429 C C . GLY A 1 201 ? -0.282 -5.131 -30.977 1.00 92.88 201 GLY A C 1
ATOM 1430 O O . GLY A 1 201 ? -0.360 -5.041 -32.203 1.00 92.88 201 GLY A O 1
ATOM 1431 N N . LEU A 1 202 ? -0.053 -4.055 -30.214 1.00 92.38 202 LEU A N 1
ATOM 1432 C CA . LEU A 1 202 ? -0.024 -2.679 -30.717 1.00 92.38 202 LEU A CA 1
ATOM 1433 C C . LEU A 1 202 ? 1.155 -2.393 -31.671 1.00 92.38 202 LEU A C 1
ATOM 1435 O O . LEU A 1 202 ? 2.171 -3.087 -31.712 1.00 92.38 202 LEU A O 1
ATOM 1439 N N . ALA A 1 203 ? 1.038 -1.317 -32.452 1.00 90.50 203 ALA A N 1
ATOM 1440 C CA . ALA A 1 203 ? 1.978 -1.004 -33.528 1.00 90.50 203 ALA A CA 1
ATOM 1441 C C . ALA A 1 203 ? 3.443 -0.788 -33.069 1.00 90.50 203 ALA A C 1
ATOM 1443 O O . ALA A 1 203 ? 3.742 -0.356 -31.951 1.00 90.50 203 ALA A O 1
ATOM 1444 N N . ALA A 1 204 ? 4.391 -1.010 -33.989 1.00 88.31 204 ALA A N 1
ATOM 1445 C CA . ALA A 1 204 ? 5.833 -0.809 -33.769 1.00 88.31 204 ALA A CA 1
ATOM 1446 C C . ALA A 1 204 ? 6.205 0.615 -33.291 1.00 88.31 204 ALA A C 1
ATOM 1448 O O . ALA A 1 204 ? 7.176 0.803 -32.552 1.00 88.31 204 ALA A O 1
ATOM 1449 N N . SER A 1 205 ? 5.413 1.613 -33.687 1.00 89.56 205 SER A N 1
ATOM 1450 C CA . SER A 1 205 ? 5.554 3.021 -33.307 1.00 89.56 205 SER A CA 1
ATOM 1451 C C . SER A 1 205 ? 5.232 3.301 -31.834 1.00 89.56 205 SER A C 1
ATOM 1453 O O . SER A 1 205 ? 5.829 4.218 -31.266 1.00 89.56 205 SER A O 1
ATOM 1455 N N . VAL A 1 206 ? 4.348 2.516 -31.203 1.00 92.38 206 VAL A N 1
ATOM 1456 C CA . VAL A 1 206 ? 3.865 2.754 -29.832 1.00 92.38 206 VAL A CA 1
ATOM 1457 C C . VAL A 1 206 ? 5.010 2.703 -28.820 1.00 92.38 206 VAL A C 1
ATOM 1459 O O . VAL A 1 206 ? 5.883 1.825 -28.880 1.00 92.38 206 VAL A O 1
ATOM 1462 N N . LYS A 1 207 ? 4.995 3.674 -27.896 1.00 93.38 207 LYS A N 1
ATOM 1463 C CA . LYS A 1 207 ? 5.946 3.835 -26.792 1.00 93.38 207 LYS A CA 1
ATOM 1464 C C . LYS A 1 207 ? 5.212 3.711 -25.458 1.00 93.38 207 LYS A C 1
ATOM 1466 O O . LYS A 1 207 ? 4.478 4.608 -25.060 1.00 93.38 207 LYS A O 1
ATOM 1471 N N . PHE A 1 208 ? 5.451 2.598 -24.779 1.00 96.75 208 PHE A N 1
ATOM 1472 C CA . PHE A 1 208 ? 4.957 2.295 -23.437 1.00 96.75 208 PHE A CA 1
ATOM 1473 C C . PHE A 1 208 ? 5.781 3.029 -22.371 1.00 96.75 208 PHE A C 1
ATOM 1475 O O . PHE A 1 208 ? 5.223 3.562 -21.418 1.00 96.75 208 PHE A O 1
ATOM 1482 N N . VAL A 1 209 ? 7.099 3.144 -22.579 1.00 97.38 209 VAL A N 1
ATOM 1483 C CA . VAL A 1 209 ? 7.938 4.115 -21.854 1.00 97.38 209 VAL A CA 1
ATOM 1484 C C . VAL A 1 209 ? 8.192 5.311 -22.759 1.00 97.38 209 VAL A C 1
ATOM 1486 O O . VAL A 1 209 ? 8.804 5.164 -23.820 1.00 97.38 209 VAL A O 1
ATOM 1489 N N . ALA A 1 210 ? 7.746 6.487 -22.329 1.00 95.75 210 ALA A N 1
ATOM 1490 C CA . ALA A 1 210 ? 7.930 7.748 -23.036 1.00 95.75 210 ALA A CA 1
ATOM 1491 C C . ALA A 1 210 ? 9.092 8.567 -22.440 1.00 95.75 210 ALA A C 1
ATOM 1493 O O . ALA A 1 210 ? 9.560 8.303 -21.328 1.00 95.75 210 ALA A O 1
ATOM 1494 N N . LYS A 1 211 ? 9.558 9.580 -23.183 1.00 95.38 211 LYS A N 1
ATOM 1495 C CA . LYS A 1 211 ? 10.455 10.624 -22.667 1.00 95.38 211 LYS A CA 1
ATOM 1496 C C . LYS A 1 211 ? 9.799 11.989 -22.860 1.00 95.38 211 LYS A C 1
ATOM 1498 O O . LYS A 1 211 ? 9.538 12.382 -23.993 1.00 95.38 211 LYS A O 1
ATOM 1503 N N . THR A 1 212 ? 9.601 12.718 -21.765 1.00 92.88 212 THR A N 1
ATOM 1504 C CA . THR A 1 212 ? 9.058 14.084 -21.772 1.00 92.88 212 THR A CA 1
ATOM 1505 C C . THR A 1 212 ? 10.083 15.017 -21.137 1.00 92.88 212 THR A C 1
ATOM 1507 O O . THR A 1 212 ? 10.415 14.898 -19.956 1.00 92.88 212 THR A O 1
ATOM 1510 N N . ARG A 1 213 ? 10.640 15.935 -21.940 1.00 89.81 213 ARG A N 1
ATOM 1511 C CA . ARG A 1 213 ? 11.850 16.712 -21.600 1.00 89.81 213 ARG A CA 1
ATOM 1512 C C . ARG A 1 213 ? 12.986 15.765 -21.173 1.00 89.81 213 ARG A C 1
ATOM 1514 O O . ARG A 1 213 ? 13.437 14.977 -21.998 1.00 89.81 213 ARG A O 1
ATOM 1521 N N . GLN A 1 214 ? 13.422 15.802 -19.910 1.00 90.69 214 GLN A N 1
ATOM 1522 C CA . GLN A 1 214 ? 14.430 14.883 -19.356 1.00 90.69 214 GLN A CA 1
ATOM 1523 C C . GLN A 1 214 ? 13.853 13.777 -18.452 1.00 90.69 214 GLN A C 1
ATOM 1525 O O . GLN A 1 214 ? 14.625 12.982 -17.915 1.00 90.69 214 GLN A O 1
ATOM 1530 N N . ARG A 1 215 ? 12.524 13.677 -18.298 1.00 96.25 215 ARG A N 1
ATOM 1531 C CA . ARG A 1 215 ? 11.882 12.604 -17.519 1.00 96.25 215 ARG A CA 1
ATOM 1532 C C . ARG A 1 215 ? 11.535 11.396 -18.387 1.00 96.25 215 ARG A C 1
ATOM 1534 O O . ARG A 1 215 ? 11.129 11.564 -19.539 1.00 96.25 215 ARG A O 1
ATOM 1541 N N . ARG A 1 216 ? 11.653 10.190 -17.825 1.00 97.88 216 ARG A N 1
ATOM 1542 C CA . ARG A 1 216 ? 11.023 8.963 -18.346 1.00 97.88 216 ARG A CA 1
ATOM 1543 C C . ARG A 1 216 ? 9.790 8.660 -17.514 1.00 97.88 216 ARG A C 1
ATOM 1545 O O . ARG A 1 216 ? 9.847 8.789 -16.297 1.00 97.88 216 ARG A O 1
ATOM 1552 N N . HIS A 1 217 ? 8.718 8.228 -18.161 1.00 97.88 217 HIS A N 1
ATOM 1553 C CA . HIS A 1 217 ? 7.485 7.803 -17.502 1.00 97.88 217 HIS A CA 1
ATOM 1554 C C . HIS A 1 217 ? 6.874 6.614 -18.242 1.00 97.88 217 HIS A C 1
ATOM 1556 O O . HIS A 1 217 ? 7.097 6.438 -19.446 1.00 97.88 217 HIS A O 1
ATOM 1562 N N . LEU A 1 218 ? 6.070 5.827 -17.529 1.00 98.19 218 LEU A N 1
ATOM 1563 C CA . LEU A 1 218 ? 5.078 4.973 -18.172 1.00 98.19 218 LEU A CA 1
ATOM 1564 C C . LEU A 1 218 ? 4.040 5.873 -18.866 1.00 98.19 218 LEU A C 1
ATOM 1566 O O . LEU A 1 218 ? 3.639 6.917 -18.347 1.00 98.19 218 LEU A O 1
ATOM 1570 N N . ALA A 1 219 ? 3.622 5.505 -20.070 1.00 96.69 219 ALA A N 1
ATOM 1571 C CA . ALA A 1 219 ? 2.606 6.239 -20.809 1.00 96.69 219 ALA A CA 1
ATOM 1572 C C . ALA A 1 219 ? 1.209 5.843 -20.298 1.00 96.69 219 ALA A C 1
ATOM 1574 O O . ALA A 1 219 ? 0.707 4.772 -20.627 1.00 96.69 219 ALA A O 1
ATOM 1575 N N . SER A 1 220 ? 0.567 6.721 -19.520 1.00 95.25 220 SER A N 1
ATOM 1576 C CA . SER A 1 220 ? -0.739 6.504 -18.861 1.00 95.25 220 SER A CA 1
ATOM 1577 C C . SER A 1 220 ? -1.932 6.263 -19.802 1.00 95.25 220 SER A C 1
ATOM 1579 O O . SER A 1 220 ? -3.020 5.905 -19.351 1.00 95.25 220 SER A O 1
ATOM 1581 N N . ALA A 1 221 ? -1.734 6.411 -21.114 1.00 95.06 221 ALA A N 1
ATOM 1582 C CA . ALA A 1 221 ? -2.668 5.944 -22.136 1.00 95.06 221 ALA A CA 1
ATOM 1583 C C . ALA A 1 221 ? -2.715 4.406 -22.252 1.00 95.06 221 ALA A C 1
ATOM 1585 O O . ALA A 1 221 ? -3.734 3.878 -22.674 1.00 95.06 221 ALA A O 1
ATOM 1586 N N . TYR A 1 222 ? -1.645 3.702 -21.860 1.00 96.44 222 TYR A N 1
ATOM 1587 C CA . TYR A 1 222 ? -1.486 2.244 -21.993 1.00 96.44 222 TYR A CA 1
ATOM 1588 C C . TYR A 1 222 ? -1.291 1.519 -20.654 1.00 96.44 222 TYR A C 1
ATOM 1590 O O . TYR A 1 222 ? -1.104 0.306 -20.648 1.00 96.44 222 TYR A O 1
ATOM 1598 N N . PHE A 1 223 ? -1.298 2.244 -19.533 1.00 97.25 223 PHE A N 1
ATOM 1599 C CA . PHE A 1 223 ? -1.123 1.685 -18.194 1.00 97.25 223 PHE A CA 1
ATOM 1600 C C . PHE A 1 223 ? -2.114 2.279 -17.209 1.00 97.25 223 PHE A C 1
ATOM 1602 O O . PHE A 1 223 ? -2.357 3.489 -17.208 1.00 97.25 223 PHE A O 1
ATOM 1609 N N . ASP A 1 224 ? -2.607 1.411 -16.341 1.00 96.75 224 ASP A N 1
ATOM 1610 C CA . ASP A 1 224 ? -3.395 1.734 -15.165 1.00 96.75 224 ASP A CA 1
ATOM 1611 C C . ASP A 1 224 ? -2.688 1.093 -13.967 1.00 96.75 224 ASP A C 1
ATOM 1613 O O . ASP A 1 224 ? -2.315 -0.078 -14.030 1.00 96.75 224 ASP A O 1
ATOM 1617 N N . VAL A 1 225 ? -2.416 1.869 -12.919 1.00 97.94 225 VAL A N 1
ATOM 1618 C CA . VAL A 1 225 ? -1.525 1.470 -11.818 1.00 97.94 225 VAL A CA 1
ATOM 1619 C C . VAL A 1 225 ? -2.240 1.718 -10.500 1.00 97.94 225 VAL A C 1
ATOM 1621 O O . VAL A 1 225 ? -2.678 2.845 -10.244 1.00 97.94 225 VAL A O 1
ATOM 1624 N N . ASP A 1 226 ? -2.320 0.695 -9.648 1.00 97.75 226 ASP A N 1
ATOM 1625 C CA . ASP A 1 226 ? -2.945 0.793 -8.322 1.00 97.75 226 ASP A CA 1
ATOM 1626 C C . ASP A 1 226 ? -2.410 1.977 -7.502 1.00 97.75 226 ASP A C 1
ATOM 1628 O O . ASP A 1 226 ? -3.192 2.759 -6.970 1.00 97.75 226 ASP A O 1
ATOM 1632 N N . TYR A 1 227 ? -1.094 2.189 -7.493 1.00 98.06 227 TYR A N 1
ATOM 1633 C CA . TYR A 1 227 ? -0.435 3.292 -6.798 1.00 98.06 227 TYR A CA 1
ATOM 1634 C C . TYR A 1 227 ? -0.860 4.677 -7.313 1.00 98.06 227 TYR A C 1
ATOM 1636 O O . TYR A 1 227 ? -1.011 5.613 -6.530 1.00 98.06 227 TYR A O 1
ATOM 1644 N N . TRP A 1 228 ? -1.117 4.831 -8.619 1.00 98.06 228 TRP A N 1
ATOM 1645 C CA . TRP A 1 228 ? -1.612 6.099 -9.178 1.00 98.06 228 TRP A CA 1
ATOM 1646 C C . TRP A 1 228 ? -3.084 6.336 -8.832 1.00 98.06 228 TRP A C 1
ATOM 1648 O O . TRP A 1 228 ? -3.496 7.480 -8.631 1.00 98.06 228 TRP A O 1
ATOM 1658 N N . ARG A 1 229 ? -3.890 5.268 -8.760 1.00 97.69 229 ARG A N 1
ATOM 1659 C CA . ARG A 1 229 ? -5.268 5.342 -8.256 1.00 97.69 229 ARG A CA 1
ATOM 1660 C C . ARG A 1 229 ? -5.283 5.673 -6.758 1.00 97.69 229 ARG A C 1
ATOM 1662 O O . ARG A 1 229 ? -6.026 6.561 -6.355 1.00 97.69 229 ARG A O 1
ATOM 1669 N N . PHE A 1 230 ? -4.395 5.067 -5.972 1.00 98.31 230 PHE A N 1
ATOM 1670 C CA . PHE A 1 230 ? -4.249 5.278 -4.530 1.00 98.31 230 PHE A CA 1
ATOM 1671 C C . PHE A 1 230 ? -3.836 6.716 -4.197 1.00 98.31 230 PHE A C 1
ATOM 1673 O O . PHE A 1 230 ? -4.514 7.369 -3.411 1.00 98.31 230 PHE A O 1
ATOM 1680 N N . GLU A 1 231 ? -2.810 7.262 -4.859 1.00 97.69 231 GLU A N 1
ATOM 1681 C CA . GLU A 1 231 ? -2.408 8.670 -4.695 1.00 97.69 231 GLU A CA 1
ATOM 1682 C C . GLU A 1 231 ? -3.536 9.641 -5.093 1.00 97.69 231 GLU A C 1
ATOM 1684 O O . GLU A 1 231 ? -3.807 10.619 -4.392 1.00 97.69 231 GLU A O 1
ATOM 1689 N N . ARG A 1 232 ? -4.272 9.354 -6.180 1.00 97.56 232 ARG A N 1
ATOM 1690 C CA . ARG A 1 232 ? -5.464 10.134 -6.570 1.00 97.56 232 ARG A CA 1
ATOM 1691 C C . ARG A 1 232 ? -6.582 10.053 -5.528 1.00 97.56 232 ARG A C 1
ATOM 1693 O O . ARG A 1 232 ? -7.213 11.073 -5.245 1.00 97.56 232 ARG A O 1
ATOM 1700 N N . ALA A 1 233 ? -6.829 8.879 -4.953 1.00 98.00 233 ALA A N 1
ATOM 1701 C CA . ALA A 1 233 ? -7.826 8.673 -3.908 1.00 98.00 233 ALA A CA 1
ATOM 1702 C C . ALA A 1 233 ? -7.424 9.379 -2.599 1.00 98.00 233 ALA A C 1
ATOM 1704 O O . ALA A 1 233 ? -8.237 10.100 -2.024 1.00 98.00 233 ALA A O 1
ATOM 1705 N N . PHE A 1 234 ? -6.151 9.308 -2.200 1.00 97.94 234 PHE A N 1
ATOM 1706 C CA . PHE A 1 234 ? -5.591 10.048 -1.065 1.00 97.94 234 PHE A CA 1
ATOM 1707 C C . PHE A 1 234 ? -5.739 11.567 -1.227 1.00 97.94 234 PHE A C 1
ATOM 1709 O O . PHE A 1 234 ? -6.173 12.257 -0.298 1.00 97.94 234 PHE A O 1
ATOM 1716 N N . ILE A 1 235 ? -5.456 12.097 -2.423 1.00 97.38 235 ILE A N 1
ATOM 1717 C CA . ILE A 1 235 ? -5.706 13.507 -2.747 1.00 97.38 235 ILE A CA 1
ATOM 1718 C C . ILE A 1 235 ? -7.208 13.821 -2.662 1.00 97.38 235 ILE A C 1
ATOM 1720 O O . ILE A 1 235 ? -7.570 14.837 -2.065 1.00 97.38 235 ILE A O 1
ATOM 1724 N N . ARG A 1 236 ? -8.096 12.964 -3.193 1.00 97.56 236 ARG A N 1
ATOM 1725 C CA . ARG A 1 236 ? -9.561 13.163 -3.151 1.00 97.56 236 ARG A CA 1
ATOM 1726 C C . ARG A 1 236 ? -10.083 13.216 -1.711 1.00 97.56 236 ARG A C 1
ATOM 1728 O O . ARG A 1 236 ? -10.713 14.207 -1.341 1.00 97.56 236 ARG A O 1
ATOM 1735 N N . ALA A 1 237 ? -9.732 12.235 -0.877 1.00 97.25 237 ALA A N 1
ATOM 1736 C CA . ALA A 1 237 ? -10.118 12.155 0.537 1.00 97.25 237 ALA A CA 1
ATOM 1737 C C . ALA A 1 237 ? -9.708 13.400 1.351 1.00 97.25 237 ALA A C 1
ATOM 1739 O O . ALA A 1 237 ? -10.450 13.846 2.228 1.00 97.25 237 ALA A O 1
ATOM 1740 N N . ASN A 1 238 ? -8.548 13.991 1.037 1.00 95.12 238 ASN A N 1
ATOM 1741 C CA . ASN A 1 238 ? -7.998 15.160 1.733 1.00 95.12 238 ASN A CA 1
ATOM 1742 C C . ASN A 1 238 ? -8.354 16.521 1.097 1.00 95.12 238 ASN A C 1
ATOM 1744 O O . ASN A 1 238 ? -7.939 17.567 1.610 1.00 95.12 238 ASN A O 1
ATOM 1748 N N . SER A 1 239 ? -9.097 16.543 -0.016 1.00 95.31 239 SER A N 1
ATOM 1749 C CA . SER A 1 239 ? -9.449 17.782 -0.730 1.00 95.31 239 SER A CA 1
ATOM 1750 C C . SER A 1 239 ? -10.945 18.024 -0.912 1.00 95.31 239 SER A C 1
ATOM 1752 O O . SER A 1 239 ? -11.324 19.195 -0.962 1.00 95.31 239 SER A O 1
ATOM 1754 N N . THR A 1 240 ? -11.779 16.979 -0.960 1.00 93.31 240 THR A N 1
ATOM 1755 C CA . THR A 1 240 ? -13.238 17.136 -1.067 1.00 93.31 240 THR A CA 1
ATOM 1756 C C . THR A 1 240 ? -13.863 17.705 0.213 1.00 93.31 240 THR A C 1
ATOM 1758 O O . THR A 1 240 ? -13.449 17.377 1.333 1.00 93.31 240 THR A O 1
ATOM 1761 N N . GLY A 1 241 ? -14.880 18.553 0.040 1.00 90.38 241 GLY A N 1
ATOM 1762 C CA . GLY A 1 241 ? -15.773 18.986 1.117 1.00 90.38 241 GLY A CA 1
ATOM 1763 C C . GLY A 1 241 ? -16.813 17.919 1.468 1.00 90.38 241 GLY A C 1
ATOM 1764 O O . GLY A 1 241 ? -17.101 17.717 2.648 1.00 90.38 241 GLY A O 1
ATOM 1765 N N . GLU A 1 242 ? -17.278 17.168 0.470 1.00 94.31 242 GLU A N 1
ATOM 1766 C CA . GLU A 1 242 ? -18.385 16.223 0.600 1.00 94.31 242 GLU A CA 1
ATOM 1767 C C . GLU A 1 242 ? -17.982 14.940 1.334 1.00 94.31 242 GLU A C 1
ATOM 1769 O O . GLU A 1 242 ? -16.926 14.349 1.096 1.00 94.31 242 GLU A O 1
ATOM 1774 N N . GLU A 1 243 ? -18.837 14.482 2.244 1.00 93.75 243 GLU A N 1
ATOM 1775 C CA . GLU A 1 243 ? -18.588 13.258 3.008 1.00 93.75 243 GLU A CA 1
ATOM 1776 C C . GLU A 1 243 ? -18.744 11.960 2.194 1.00 93.75 243 GLU A C 1
ATOM 1778 O O . GLU A 1 243 ? -17.874 11.096 2.332 1.00 93.75 243 GLU A O 1
ATOM 1783 N N . PRO A 1 244 ? -19.734 11.810 1.286 1.00 95.06 244 PRO A N 1
ATOM 1784 C CA . PRO A 1 244 ? -19.830 10.629 0.424 1.00 95.06 244 PRO A CA 1
ATOM 1785 C C . PRO A 1 244 ? -18.590 10.426 -0.461 1.00 95.06 244 PRO A C 1
ATOM 1787 O O . PRO A 1 244 ? -18.054 9.319 -0.526 1.00 95.06 244 PRO A O 1
ATOM 1790 N N . ASP A 1 245 ? -18.066 11.500 -1.065 1.00 95.81 245 ASP A N 1
ATOM 1791 C CA . ASP A 1 245 ? -16.824 11.466 -1.852 1.00 95.81 245 ASP A CA 1
ATOM 1792 C C . ASP A 1 245 ? -15.618 11.033 -1.014 1.00 95.81 245 ASP A C 1
ATOM 1794 O O . ASP A 1 245 ? -14.735 10.317 -1.500 1.00 95.81 245 ASP A O 1
ATOM 1798 N N . ARG A 1 246 ? -15.567 11.488 0.245 1.00 97.31 246 ARG A N 1
ATOM 1799 C CA . ARG A 1 246 ? -14.504 11.166 1.200 1.00 97.31 246 ARG A CA 1
ATOM 1800 C C . ARG A 1 246 ? -14.566 9.699 1.606 1.00 97.31 246 ARG A C 1
ATOM 1802 O O . ARG A 1 246 ? -13.544 9.024 1.540 1.00 97.31 246 ARG A O 1
ATOM 1809 N N . LEU A 1 247 ? -15.752 9.193 1.946 1.00 96.62 247 LEU A N 1
ATOM 1810 C CA . LEU A 1 247 ? -15.993 7.773 2.219 1.00 96.62 247 LEU A CA 1
ATOM 1811 C C . LEU A 1 247 ? -15.586 6.899 1.025 1.00 96.62 247 LEU A C 1
ATOM 1813 O O . LEU A 1 247 ? -14.835 5.942 1.202 1.00 96.62 247 LEU A O 1
ATOM 1817 N N . ALA A 1 248 ? -16.007 7.261 -0.191 1.00 97.06 248 ALA A N 1
ATOM 1818 C CA . ALA A 1 248 ? -15.652 6.537 -1.411 1.00 97.06 248 ALA A CA 1
ATOM 1819 C C . ALA A 1 248 ? -14.143 6.586 -1.714 1.00 97.06 248 ALA A C 1
ATOM 1821 O O . ALA A 1 248 ? -13.575 5.606 -2.188 1.00 97.06 248 ALA A O 1
ATOM 1822 N N . ALA A 1 249 ? -13.471 7.708 -1.439 1.00 98.06 249 ALA A N 1
ATOM 1823 C CA . ALA A 1 249 ? -12.022 7.842 -1.599 1.00 98.06 249 ALA A CA 1
ATOM 1824 C C . ALA A 1 249 ? -11.228 6.988 -0.600 1.00 9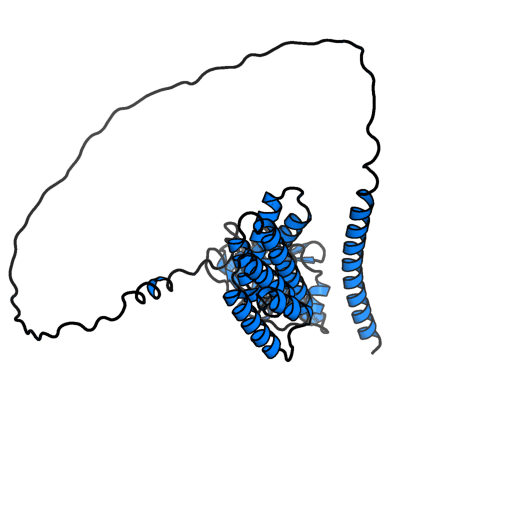8.06 249 ALA A C 1
ATOM 1826 O O . ALA A 1 249 ? -10.281 6.310 -0.992 1.00 98.06 249 ALA A O 1
ATOM 1827 N N . LEU A 1 250 ? -11.634 6.975 0.672 1.00 98.31 250 LEU A N 1
ATOM 1828 C CA . LEU A 1 250 ? -11.008 6.142 1.702 1.00 98.31 250 LEU A CA 1
ATOM 1829 C C . LEU A 1 250 ? -11.212 4.646 1.401 1.00 98.31 250 LEU A C 1
ATOM 1831 O O . LEU A 1 250 ? -10.276 3.860 1.512 1.00 98.31 250 LEU A O 1
ATOM 1835 N N . GLN A 1 251 ? -12.406 4.257 0.939 1.00 97.06 251 GLN A N 1
ATOM 1836 C CA . GLN A 1 251 ? -12.691 2.885 0.501 1.00 97.06 251 GLN A CA 1
ATOM 1837 C C . GLN A 1 251 ? -11.848 2.484 -0.722 1.00 97.06 251 GLN A C 1
ATOM 1839 O O . GLN A 1 251 ? -11.262 1.405 -0.720 1.00 97.06 251 GLN A O 1
ATOM 1844 N N . GLU A 1 252 ? -11.707 3.358 -1.729 1.00 97.25 252 GLU A N 1
ATOM 1845 C CA . GLU A 1 252 ? -10.831 3.116 -2.888 1.00 97.25 252 GLU A CA 1
ATOM 1846 C C . GLU A 1 252 ? -9.370 2.885 -2.457 1.00 97.25 252 GLU A C 1
ATOM 1848 O O . GLU A 1 252 ? -8.753 1.924 -2.912 1.00 97.25 252 GLU A O 1
ATOM 1853 N N . MET A 1 253 ? -8.830 3.691 -1.532 1.00 98.00 253 MET A N 1
ATOM 1854 C CA . MET A 1 253 ? -7.471 3.492 -1.003 1.00 98.00 253 MET A CA 1
ATOM 1855 C C . MET A 1 253 ? -7.277 2.109 -0.369 1.00 98.00 253 MET A C 1
ATOM 1857 O O . MET A 1 253 ? -6.295 1.429 -0.670 1.00 98.00 253 MET A O 1
ATOM 1861 N N . LEU A 1 254 ? -8.204 1.678 0.492 1.00 96.62 254 LEU A N 1
ATOM 1862 C CA . LEU A 1 254 ? -8.089 0.400 1.201 1.00 96.62 254 LEU A CA 1
ATOM 1863 C C . LEU A 1 254 ? -8.272 -0.801 0.266 1.00 96.62 254 LEU A C 1
ATOM 1865 O O . LEU A 1 254 ? -7.582 -1.805 0.435 1.00 96.62 254 LEU A O 1
ATOM 1869 N N . THR A 1 255 ? -9.139 -0.697 -0.746 1.00 95.62 255 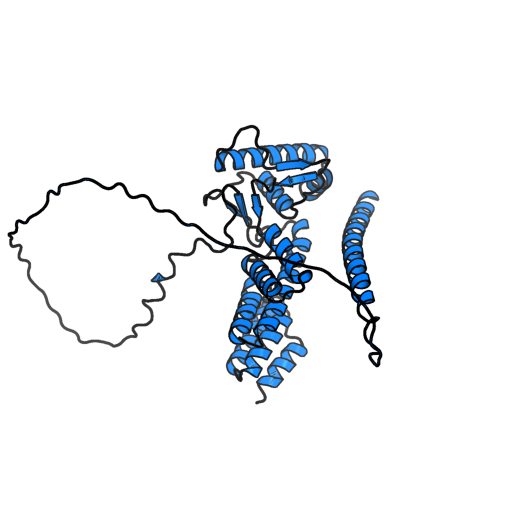THR A N 1
ATOM 1870 C CA . THR A 1 255 ? -9.308 -1.726 -1.789 1.00 95.62 255 THR A CA 1
ATOM 1871 C C . THR A 1 255 ? -8.074 -1.852 -2.689 1.00 95.62 255 THR A C 1
ATOM 1873 O O . THR A 1 255 ? -7.750 -2.953 -3.134 1.00 95.62 255 THR A O 1
ATOM 1876 N N . LEU A 1 256 ? -7.352 -0.756 -2.936 1.00 96.44 256 LEU A N 1
ATOM 1877 C CA . LEU A 1 256 ? -6.104 -0.771 -3.709 1.00 96.44 256 LEU A CA 1
ATOM 1878 C C . LEU A 1 256 ? -4.902 -1.271 -2.897 1.00 96.44 256 LEU A C 1
ATOM 1880 O O . LEU A 1 256 ? -4.001 -1.879 -3.466 1.00 96.44 256 LEU A O 1
ATOM 1884 N N . TYR A 1 257 ? -4.877 -1.046 -1.580 1.00 96.31 257 TYR A N 1
ATOM 1885 C CA . TYR A 1 257 ? -3.791 -1.514 -0.719 1.00 96.31 257 TYR A CA 1
ATOM 1886 C C . TYR A 1 257 ? -3.925 -3.017 -0.426 1.00 96.31 257 TYR A C 1
ATOM 1888 O O . TYR A 1 257 ? -4.544 -3.422 0.561 1.00 96.31 257 TYR A O 1
ATOM 1896 N N . GLN A 1 258 ? -3.339 -3.853 -1.288 1.00 94.75 258 GLN A N 1
ATOM 1897 C CA . GLN A 1 258 ? -3.308 -5.316 -1.140 1.00 94.75 258 GLN A CA 1
ATOM 1898 C C . GLN A 1 258 ? -2.086 -5.820 -0.347 1.00 94.75 258 GLN A C 1
ATOM 1900 O O . GLN A 1 258 ? -2.032 -6.987 0.037 1.00 94.75 258 GLN A O 1
ATOM 1905 N N . GLY A 1 259 ? -1.120 -4.946 -0.058 1.00 94.75 259 GLY A N 1
ATOM 1906 C CA . GLY A 1 259 ? 0.039 -5.218 0.787 1.00 94.75 259 GLY A CA 1
ATOM 1907 C C . GLY A 1 259 ? 1.121 -4.137 0.661 1.00 94.75 259 GLY A C 1
ATOM 1908 O O . GLY A 1 259 ? 0.911 -3.118 -0.001 1.00 94.75 259 GLY A O 1
ATOM 1909 N N . PRO A 1 260 ? 2.300 -4.343 1.278 1.00 96.31 260 PRO A N 1
ATOM 1910 C CA . PRO A 1 260 ? 3.403 -3.387 1.223 1.00 96.31 260 PRO A CA 1
ATOM 1911 C C . PRO A 1 260 ? 3.854 -3.093 -0.213 1.00 96.31 260 PRO A C 1
ATOM 1913 O O . PRO A 1 260 ? 4.030 -4.015 -1.010 1.00 96.31 260 PRO A O 1
ATOM 1916 N N . LEU A 1 261 ? 4.115 -1.816 -0.520 1.00 97.75 261 LEU A N 1
ATOM 1917 C CA . LEU A 1 261 ? 4.576 -1.375 -1.841 1.00 97.75 261 LEU A CA 1
ATOM 1918 C C . LEU A 1 261 ? 5.786 -2.196 -2.324 1.00 97.75 261 LEU A C 1
ATOM 1920 O O . LEU A 1 261 ? 6.822 -2.250 -1.648 1.00 97.75 261 LEU A O 1
ATOM 1924 N N . LEU A 1 262 ? 5.661 -2.795 -3.510 1.00 97.44 262 LEU A N 1
ATOM 1925 C CA . LEU A 1 262 ? 6.652 -3.659 -4.149 1.00 97.44 262 LEU A CA 1
ATOM 1926 C C . LEU A 1 262 ? 7.155 -4.759 -3.193 1.00 97.44 262 LEU A C 1
ATOM 1928 O O . LEU A 1 262 ? 8.361 -4.911 -2.994 1.00 97.44 262 LEU A O 1
ATOM 1932 N N . ALA A 1 263 ? 6.242 -5.491 -2.552 1.00 96.06 263 ALA A N 1
ATOM 1933 C CA . ALA A 1 263 ? 6.564 -6.626 -1.689 1.00 96.06 263 ALA A CA 1
ATOM 1934 C C . ALA A 1 263 ? 7.429 -7.670 -2.425 1.00 96.06 263 ALA A C 1
ATOM 1936 O O . ALA A 1 263 ? 7.305 -7.866 -3.636 1.00 96.06 263 ALA A O 1
ATOM 1937 N N . GLY A 1 264 ? 8.340 -8.319 -1.692 1.00 94.19 264 GLY A N 1
ATOM 1938 C CA . GLY A 1 264 ? 9.348 -9.219 -2.268 1.00 94.19 264 GLY A CA 1
ATOM 1939 C C . GLY A 1 264 ? 10.500 -8.510 -2.999 1.00 94.19 264 GLY A C 1
ATOM 1940 O O . GLY A 1 264 ? 11.254 -9.161 -3.719 1.00 94.19 264 GLY A O 1
ATOM 1941 N N . ARG A 1 265 ? 10.644 -7.182 -2.854 1.00 94.12 265 ARG A N 1
ATOM 1942 C CA . ARG A 1 265 ? 11.776 -6.399 -3.379 1.00 94.12 265 ARG A CA 1
ATOM 1943 C C . ARG A 1 265 ? 12.417 -5.565 -2.265 1.00 94.12 265 ARG A C 1
ATOM 1945 O O . ARG A 1 265 ? 11.765 -4.692 -1.692 1.00 94.12 265 ARG A O 1
ATOM 1952 N N . ASP A 1 266 ? 13.713 -5.770 -2.037 1.00 91.00 266 ASP A N 1
ATOM 1953 C CA . ASP A 1 266 ? 14.462 -5.182 -0.909 1.00 91.00 266 ASP A CA 1
ATOM 1954 C C . ASP A 1 266 ? 15.435 -4.067 -1.334 1.00 91.00 266 ASP A C 1
ATOM 1956 O O . ASP A 1 266 ? 16.476 -3.833 -0.722 1.00 91.00 266 ASP A O 1
ATOM 1960 N N . ALA A 1 267 ? 15.105 -3.352 -2.413 1.00 92.38 267 ALA A N 1
ATOM 1961 C CA . ALA A 1 267 ? 15.892 -2.206 -2.853 1.00 92.38 267 ALA A CA 1
ATOM 1962 C C . ALA A 1 267 ? 15.656 -0.994 -1.931 1.00 92.38 267 ALA A C 1
ATOM 1964 O O . ALA A 1 267 ? 14.516 -0.586 -1.709 1.00 92.38 267 ALA A O 1
ATOM 1965 N N . LEU A 1 268 ? 16.738 -0.377 -1.441 1.00 93.62 268 LEU A N 1
ATOM 1966 C CA . LEU A 1 268 ? 16.693 0.697 -0.433 1.00 93.62 268 LEU A CA 1
ATOM 1967 C C . LEU A 1 268 ? 15.812 1.899 -0.827 1.00 93.62 268 LEU A C 1
ATOM 1969 O O . LEU A 1 268 ? 15.217 2.530 0.044 1.00 93.62 268 LEU A O 1
ATOM 1973 N N . TRP A 1 269 ? 15.686 2.195 -2.125 1.00 94.94 269 TRP A N 1
ATOM 1974 C CA . TRP A 1 269 ? 14.836 3.280 -2.632 1.00 94.94 269 TRP A CA 1
ATOM 1975 C C . TRP A 1 269 ? 13.330 3.029 -2.438 1.00 94.94 269 TRP A C 1
ATOM 1977 O O . TRP A 1 269 ? 12.555 3.983 -2.406 1.00 94.94 269 TRP A O 1
ATOM 1987 N N . ILE A 1 270 ? 12.908 1.769 -2.270 1.00 96.88 270 ILE A N 1
ATOM 1988 C CA . ILE A 1 270 ? 11.504 1.393 -2.046 1.00 96.88 270 ILE A CA 1
ATOM 1989 C C . ILE A 1 270 ? 11.076 1.729 -0.612 1.00 96.88 270 ILE A C 1
ATOM 1991 O O . ILE A 1 270 ? 9.939 2.140 -0.397 1.00 96.88 270 ILE A O 1
ATOM 1995 N N . LEU A 1 271 ? 11.975 1.588 0.369 1.00 96.00 271 LEU A N 1
ATOM 1996 C CA . LEU A 1 271 ? 11.670 1.714 1.802 1.00 96.00 271 LEU A CA 1
ATOM 1997 C C . LEU A 1 271 ? 10.903 3.000 2.187 1.00 96.00 271 LEU A C 1
ATOM 1999 O O . LEU A 1 271 ? 9.847 2.869 2.810 1.00 96.00 271 LEU A O 1
ATOM 2003 N N . PRO A 1 272 ? 11.331 4.227 1.807 1.00 95.88 272 PRO A N 1
ATOM 2004 C CA . PRO A 1 272 ? 10.584 5.440 2.154 1.00 95.88 272 PRO A CA 1
ATOM 2005 C C . PRO A 1 272 ? 9.207 5.518 1.475 1.00 95.88 272 PRO A C 1
ATOM 2007 O O . PRO A 1 272 ? 8.267 6.034 2.076 1.00 95.88 272 PRO A O 1
ATOM 2010 N N . LEU A 1 273 ? 9.068 4.985 0.256 1.00 96.81 273 LEU A N 1
ATOM 2011 C CA . LEU A 1 273 ? 7.802 4.966 -0.488 1.00 96.81 273 LEU A CA 1
ATOM 2012 C C . LEU A 1 273 ? 6.821 3.945 0.109 1.00 96.81 273 LEU A C 1
ATOM 2014 O O . LEU A 1 273 ? 5.646 4.247 0.293 1.00 96.81 273 LEU A O 1
ATOM 2018 N N . ARG A 1 274 ? 7.321 2.764 0.494 1.00 96.94 274 ARG A N 1
ATOM 2019 C CA . ARG A 1 274 ? 6.574 1.718 1.207 1.00 96.94 274 ARG A CA 1
ATOM 2020 C C . ARG A 1 274 ? 6.051 2.225 2.549 1.00 96.94 274 ARG A C 1
ATOM 2022 O O . ARG A 1 274 ? 4.871 2.057 2.835 1.00 96.94 274 ARG A O 1
ATOM 2029 N N . GLN A 1 275 ? 6.897 2.902 3.326 1.00 96.69 275 GLN A N 1
ATOM 2030 C CA . GLN A 1 275 ? 6.511 3.495 4.609 1.00 96.69 275 GLN A CA 1
ATOM 2031 C C . GLN A 1 275 ? 5.495 4.642 4.446 1.00 96.69 275 GLN A C 1
ATOM 2033 O O . GLN A 1 275 ? 4.623 4.808 5.296 1.00 96.69 275 GLN A O 1
ATOM 2038 N N . ALA A 1 276 ? 5.588 5.438 3.373 1.00 97.31 276 ALA A N 1
ATOM 2039 C CA . ALA A 1 276 ? 4.599 6.474 3.070 1.00 97.31 276 ALA A CA 1
ATOM 2040 C C . ALA A 1 276 ? 3.231 5.857 2.733 1.00 97.31 276 ALA A C 1
ATOM 2042 O O . ALA A 1 276 ? 2.251 6.165 3.408 1.00 97.31 276 ALA A O 1
ATOM 2043 N N . ALA A 1 277 ? 3.195 4.917 1.781 1.00 97.94 277 ALA A N 1
ATOM 2044 C CA . ALA A 1 277 ? 1.972 4.233 1.360 1.00 97.94 277 ALA A CA 1
ATOM 2045 C C . ALA A 1 277 ? 1.279 3.499 2.520 1.00 97.94 277 ALA A C 1
ATOM 2047 O O . ALA A 1 277 ? 0.062 3.595 2.668 1.00 97.94 277 ALA A O 1
ATOM 2048 N N . GLN A 1 278 ? 2.051 2.814 3.373 1.00 97.50 278 GLN A N 1
ATOM 2049 C CA . GLN A 1 278 ? 1.530 2.140 4.564 1.00 97.50 278 GLN A CA 1
ATOM 2050 C C . GLN A 1 278 ? 0.856 3.135 5.519 1.00 97.50 278 GLN A C 1
ATOM 2052 O O . GLN A 1 278 ? -0.280 2.911 5.921 1.00 97.50 278 GLN A O 1
ATOM 2057 N N . ARG A 1 279 ? 1.507 4.266 5.829 1.00 97.06 279 ARG A N 1
ATOM 2058 C CA . ARG A 1 279 ? 0.928 5.310 6.695 1.00 97.06 279 ARG A CA 1
ATOM 2059 C C . ARG A 1 279 ? -0.339 5.912 6.100 1.00 97.06 279 ARG A C 1
ATOM 2061 O O . ARG A 1 279 ? -1.348 5.962 6.784 1.00 97.06 279 ARG A O 1
ATOM 2068 N N . GLN A 1 280 ? -0.325 6.263 4.814 1.00 98.00 280 GLN A N 1
ATOM 2069 C CA . GLN A 1 280 ? -1.514 6.762 4.111 1.00 98.00 280 GLN A CA 1
ATOM 2070 C C . GLN A 1 280 ? -2.684 5.760 4.168 1.00 98.00 280 GLN A C 1
ATOM 2072 O O . GLN A 1 280 ? -3.839 6.175 4.228 1.00 98.00 280 GLN A O 1
ATOM 2077 N N . ALA A 1 281 ? -2.403 4.453 4.159 1.00 98.06 281 ALA A N 1
ATOM 2078 C CA . ALA A 1 281 ? -3.413 3.405 4.275 1.00 98.06 281 ALA A CA 1
ATOM 2079 C C . ALA A 1 281 ? -3.909 3.198 5.726 1.00 98.06 281 ALA A C 1
ATOM 2081 O O . ALA A 1 281 ? -5.102 2.969 5.916 1.00 98.06 281 ALA A O 1
ATOM 2082 N N . VAL A 1 282 ? -3.046 3.349 6.742 1.00 97.56 282 VAL A N 1
ATOM 2083 C CA . VAL A 1 282 ? -3.447 3.383 8.166 1.00 97.56 282 VAL A CA 1
ATOM 2084 C C . VAL A 1 282 ? -4.331 4.605 8.446 1.00 97.56 282 VAL A C 1
ATOM 2086 O O . VAL A 1 282 ? -5.466 4.433 8.887 1.00 97.56 282 VAL A O 1
ATOM 2089 N N . ASP A 1 283 ? -3.881 5.809 8.065 1.00 97.00 283 ASP A N 1
ATOM 2090 C CA . ASP A 1 283 ? -4.646 7.065 8.162 1.00 97.00 283 ASP A CA 1
ATOM 2091 C C . ASP A 1 283 ? -6.038 6.927 7.504 1.00 97.00 283 ASP A C 1
ATOM 2093 O O . ASP A 1 283 ? -7.038 7.478 7.978 1.00 97.00 283 ASP A O 1
ATOM 2097 N N . ALA A 1 284 ? -6.113 6.192 6.385 1.00 98.00 284 ALA A N 1
ATOM 2098 C CA . ALA A 1 284 ? -7.357 5.954 5.666 1.00 98.00 284 ALA A CA 1
ATOM 2099 C C . ALA A 1 284 ? -8.288 4.955 6.374 1.00 98.00 284 ALA A C 1
ATOM 2101 O O . ALA A 1 284 ? -9.506 5.149 6.352 1.00 98.00 284 ALA A O 1
ATOM 2102 N N . ALA A 1 285 ? -7.738 3.918 7.013 1.00 98.12 285 ALA A N 1
ATOM 2103 C CA . ALA A 1 285 ? -8.503 2.941 7.784 1.00 98.12 285 ALA A CA 1
ATOM 2104 C C . ALA A 1 285 ? -9.111 3.563 9.045 1.00 98.12 285 ALA A C 1
ATOM 2106 O O . ALA A 1 285 ? -10.322 3.465 9.241 1.00 98.12 285 ALA A O 1
ATOM 2107 N N . GLU A 1 286 ? -8.306 4.269 9.845 1.00 96.94 286 GLU A N 1
ATOM 2108 C CA . GLU A 1 286 ? -8.752 4.951 11.071 1.00 96.94 286 GLU A CA 1
ATOM 2109 C C . GLU A 1 286 ? -9.879 5.947 10.775 1.00 96.94 286 GLU A C 1
ATOM 2111 O O . GLU A 1 286 ? -10.920 5.965 11.443 1.00 96.94 286 GLU A O 1
ATOM 2116 N N . ARG A 1 287 ? -9.703 6.744 9.711 1.00 96.81 287 ARG A N 1
ATOM 2117 C CA . ARG A 1 287 ? -10.678 7.757 9.303 1.00 96.81 287 ARG A CA 1
ATOM 2118 C C . ARG A 1 287 ? -11.935 7.167 8.673 1.00 96.81 287 ARG A C 1
ATOM 2120 O O . ARG A 1 287 ? -13.010 7.728 8.870 1.00 96.81 287 ARG A O 1
ATOM 2127 N N . LEU A 1 288 ? -11.836 6.067 7.925 1.00 97.94 288 LEU A N 1
ATOM 2128 C CA . LEU A 1 288 ? -13.023 5.379 7.414 1.00 97.94 288 LEU A CA 1
ATOM 2129 C C . LEU A 1 288 ? -13.811 4.731 8.555 1.00 97.94 288 LEU A C 1
ATOM 2131 O O . LEU A 1 288 ? -15.033 4.867 8.585 1.00 97.94 288 LEU A O 1
ATOM 2135 N N . ALA A 1 289 ? -13.123 4.065 9.486 1.00 97.50 289 ALA A N 1
ATOM 2136 C CA . ALA A 1 289 ? -13.743 3.434 10.642 1.00 97.50 289 ALA A CA 1
ATOM 2137 C C . ALA A 1 289 ? -14.516 4.459 11.480 1.00 97.50 289 ALA A C 1
ATOM 2139 O O . ALA A 1 289 ? -15.693 4.242 11.757 1.00 97.50 289 ALA A O 1
ATOM 2140 N N . GLU A 1 290 ? -13.909 5.607 11.796 1.00 95.69 290 GLU A N 1
ATOM 2141 C CA . GLU A 1 290 ? -14.571 6.650 12.588 1.00 95.69 290 GLU A CA 1
ATOM 2142 C C . GLU A 1 290 ? -15.781 7.272 11.871 1.00 95.69 290 GLU A C 1
ATOM 2144 O O . GLU A 1 290 ? -16.808 7.508 12.504 1.00 95.69 290 GLU A O 1
ATOM 2149 N N . LEU A 1 291 ? -15.711 7.476 10.547 1.00 95.62 291 LEU A N 1
ATOM 2150 C CA . LEU A 1 291 ? -16.841 8.009 9.774 1.00 95.62 291 LEU A CA 1
ATOM 2151 C C . LEU A 1 291 ? -18.035 7.040 9.696 1.00 95.62 291 LEU A C 1
ATOM 2153 O O . LEU A 1 291 ? -19.174 7.498 9.677 1.00 95.62 291 LEU A O 1
ATOM 2157 N N . VAL A 1 292 ? -17.814 5.718 9.647 1.00 96.31 292 VAL A N 1
ATOM 2158 C CA . VAL A 1 292 ? -18.929 4.745 9.586 1.00 96.31 292 VAL A CA 1
ATOM 2159 C C . VAL A 1 292 ? -19.448 4.331 10.967 1.00 96.31 292 VAL A C 1
ATOM 2161 O O . VAL A 1 292 ? -20.634 4.033 11.093 1.00 96.31 292 VAL A O 1
ATOM 2164 N N . ARG A 1 293 ? -18.608 4.386 12.013 1.00 95.75 293 ARG A N 1
ATOM 2165 C CA . ARG A 1 293 ? -18.891 3.958 13.401 1.00 95.75 293 ARG A CA 1
ATOM 2166 C C . ARG A 1 293 ? -20.231 4.434 13.962 1.00 95.75 293 ARG A C 1
ATOM 2168 O O . ARG A 1 293 ? -20.893 3.673 14.658 1.00 95.75 293 ARG A O 1
ATOM 2175 N 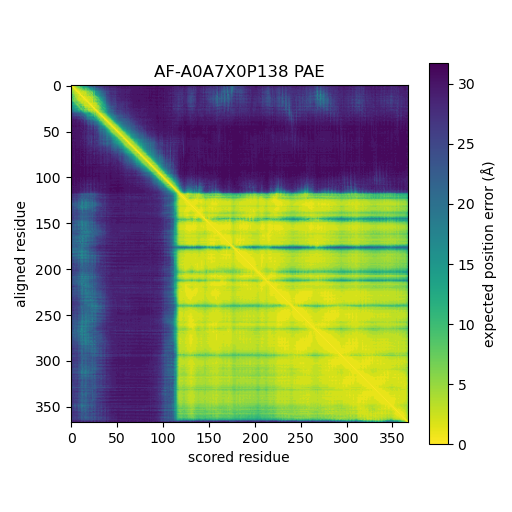N . GLY A 1 294 ? -20.625 5.676 13.672 1.00 93.88 294 GLY A N 1
ATOM 2176 C CA . GLY A 1 294 ? -21.858 6.274 14.198 1.00 93.88 294 GLY A CA 1
ATOM 2177 C C . GLY A 1 294 ? -23.159 5.702 13.618 1.00 93.88 294 GLY A C 1
ATOM 2178 O O . GLY A 1 294 ? -24.200 5.822 14.259 1.00 93.88 294 GLY A O 1
ATOM 2179 N N . GLY A 1 295 ? -23.114 5.088 12.429 1.00 94.56 295 GLY A N 1
ATOM 2180 C CA . GLY A 1 295 ? -24.269 4.439 11.792 1.00 94.56 295 GLY A CA 1
ATOM 2181 C C . GLY A 1 295 ? -24.140 2.918 11.665 1.00 94.56 295 GLY A C 1
ATOM 2182 O O . GLY A 1 295 ? -25.146 2.216 11.684 1.00 94.56 295 GLY A O 1
ATOM 2183 N N . ASP A 1 296 ? -22.910 2.414 11.554 1.00 96.19 296 ASP A N 1
ATOM 2184 C CA . ASP A 1 296 ? -22.577 1.002 11.372 1.00 96.19 296 ASP A CA 1
ATOM 2185 C C . ASP A 1 296 ? -21.244 0.680 12.093 1.00 96.19 296 ASP A C 1
ATOM 2187 O O . ASP A 1 296 ? -20.157 0.732 11.499 1.00 96.19 296 ASP A O 1
ATOM 2191 N N . PRO A 1 297 ? -21.292 0.390 13.409 1.00 96.69 297 PRO A N 1
ATOM 2192 C CA . PRO A 1 297 ? -20.099 0.102 14.199 1.00 96.69 297 PRO A CA 1
ATOM 2193 C C . PRO A 1 297 ? -19.512 -1.287 13.906 1.00 96.69 297 PRO A C 1
ATOM 2195 O O . PRO A 1 297 ? -18.340 -1.522 14.198 1.00 96.69 297 PRO A O 1
ATOM 2198 N N . ASP A 1 298 ? -20.275 -2.202 13.298 1.00 96.69 298 ASP A N 1
ATOM 2199 C CA . ASP A 1 298 ? -19.752 -3.501 12.867 1.00 96.69 298 ASP A CA 1
ATOM 2200 C C . ASP A 1 298 ? -18.893 -3.364 11.603 1.00 96.69 298 ASP A C 1
ATOM 2202 O O . ASP A 1 298 ? -17.772 -3.880 11.575 1.00 96.69 298 ASP A O 1
ATOM 2206 N N . ARG A 1 299 ? -19.316 -2.544 10.634 1.00 96.44 299 ARG A N 1
ATOM 2207 C CA . ARG A 1 299 ? -18.480 -2.144 9.490 1.00 96.44 299 ARG A CA 1
ATOM 2208 C C . ARG A 1 299 ? -17.231 -1.369 9.907 1.00 96.44 299 ARG A C 1
ATOM 2210 O O . ARG A 1 299 ? -16.183 -1.542 9.287 1.00 96.44 299 ARG A O 1
ATOM 2217 N N . ALA A 1 300 ? -17.300 -0.548 10.959 1.00 97.88 300 ALA A N 1
ATOM 2218 C CA . ALA A 1 300 ? -16.104 0.086 11.522 1.00 97.88 300 ALA A CA 1
ATOM 2219 C C . ALA A 1 300 ? -15.103 -0.966 12.038 1.00 97.88 300 ALA A C 1
ATOM 2221 O O . ALA A 1 300 ? -13.902 -0.857 11.792 1.00 97.88 300 ALA A O 1
ATOM 2222 N N . LEU A 1 301 ? -15.596 -2.025 12.690 1.00 98.31 301 LEU A N 1
ATOM 2223 C CA . LEU A 1 301 ? -14.762 -3.145 13.125 1.00 98.31 301 LEU A CA 1
ATOM 2224 C C . LEU A 1 301 ? -14.217 -3.985 11.958 1.00 98.31 301 LEU A C 1
ATOM 2226 O O . LEU A 1 301 ? -13.095 -4.471 12.074 1.00 98.31 301 LEU A O 1
ATOM 2230 N N . ASP A 1 302 ? -14.945 -4.145 10.848 1.00 97.25 302 ASP A N 1
ATOM 2231 C CA . ASP A 1 302 ? -14.424 -4.815 9.642 1.00 97.25 302 ASP A CA 1
ATOM 2232 C C . ASP A 1 302 ? -13.281 -4.036 8.989 1.00 97.25 302 ASP A C 1
ATOM 2234 O O . ASP A 1 302 ? -12.252 -4.621 8.650 1.00 97.25 302 ASP A O 1
ATOM 2238 N N . VAL A 1 303 ? -13.419 -2.711 8.874 1.00 97.81 303 VAL A N 1
ATOM 2239 C CA . VAL A 1 303 ? -12.354 -1.831 8.364 1.00 97.81 303 VAL A CA 1
ATOM 2240 C C . VAL A 1 303 ? -11.088 -1.955 9.215 1.00 97.81 303 VAL A C 1
ATOM 2242 O O . VAL A 1 303 ? -9.991 -2.081 8.671 1.00 97.81 303 VAL A O 1
ATOM 2245 N N . LEU A 1 304 ? -11.229 -1.975 10.544 1.00 98.25 304 LEU A N 1
ATOM 2246 C CA . LEU A 1 304 ? -10.086 -2.077 11.453 1.00 98.25 304 LEU A CA 1
ATOM 2247 C C . LEU A 1 304 ? -9.477 -3.486 11.501 1.00 98.25 304 LEU A C 1
ATOM 2249 O O . LEU A 1 304 ? -8.254 -3.592 11.553 1.00 98.25 304 LEU A O 1
ATOM 2253 N N . ARG A 1 305 ? -10.287 -4.557 11.416 1.00 97.31 305 ARG A N 1
ATOM 2254 C CA . ARG A 1 305 ? -9.799 -5.943 11.232 1.00 97.3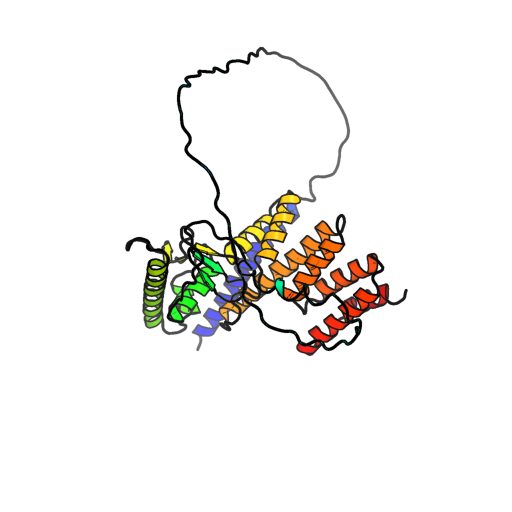1 305 ARG A CA 1
ATOM 2255 C C . ARG A 1 305 ? -8.909 -6.033 9.995 1.00 97.31 305 ARG A C 1
ATOM 2257 O O . ARG A 1 305 ? -7.749 -6.422 10.086 1.00 97.31 305 ARG A O 1
ATOM 2264 N N . LEU A 1 306 ? -9.428 -5.571 8.858 1.00 94.69 306 LEU A N 1
ATOM 2265 C CA . LEU A 1 306 ? -8.719 -5.585 7.581 1.00 94.69 306 LEU A CA 1
ATOM 2266 C C . LEU A 1 306 ? -7.410 -4.778 7.630 1.00 94.69 306 LEU A C 1
ATOM 2268 O O . LEU A 1 306 ? -6.419 -5.159 7.005 1.00 94.69 306 LEU A O 1
ATOM 2272 N N . ALA A 1 307 ? -7.386 -3.683 8.394 1.00 96.81 307 ALA A N 1
ATOM 2273 C CA . ALA A 1 307 ? -6.205 -2.845 8.561 1.00 96.81 307 ALA A CA 1
ATOM 2274 C C . ALA A 1 307 ? -5.102 -3.510 9.405 1.00 96.81 307 ALA A C 1
ATOM 2276 O O . ALA A 1 307 ? -3.942 -3.503 8.983 1.00 96.81 307 ALA A O 1
ATOM 2277 N N . VAL A 1 308 ? -5.440 -4.137 10.541 1.00 96.50 308 VAL A N 1
ATOM 2278 C CA . VAL A 1 308 ? -4.449 -4.883 11.349 1.00 96.50 308 VAL A CA 1
ATOM 2279 C C . VAL A 1 308 ? -4.018 -6.199 10.695 1.00 96.50 308 VAL A C 1
ATOM 2281 O O . VAL A 1 308 ? -2.947 -6.712 10.997 1.00 96.50 308 VAL A O 1
ATOM 2284 N N . GLU A 1 309 ? -4.807 -6.751 9.773 1.00 93.62 309 GLU A N 1
ATOM 2285 C CA . GLU A 1 309 ? -4.436 -7.966 9.036 1.00 93.62 309 GLU A CA 1
ATOM 2286 C C . GLU A 1 309 ? -3.571 -7.677 7.797 1.00 93.62 309 GLU A C 1
ATOM 2288 O O . GLU A 1 309 ? -2.628 -8.425 7.535 1.00 93.62 309 GLU A O 1
ATOM 2293 N N . ARG A 1 310 ? -3.853 -6.602 7.038 1.00 92.00 310 ARG A N 1
ATOM 2294 C CA . ARG A 1 310 ? -3.228 -6.344 5.720 1.00 92.00 310 ARG A CA 1
ATOM 2295 C C . ARG A 1 310 ? -2.311 -5.118 5.642 1.00 92.00 310 ARG A C 1
ATOM 2297 O O . ARG A 1 310 ? -1.498 -5.042 4.719 1.00 92.00 310 ARG A O 1
ATOM 2304 N N . ILE A 1 311 ? -2.432 -4.152 6.556 1.00 95.75 311 ILE A N 1
ATOM 2305 C CA . ILE A 1 311 ? -1.732 -2.857 6.462 1.00 95.75 311 ILE A CA 1
ATOM 2306 C C . ILE A 1 311 ? -0.623 -2.746 7.507 1.00 95.75 311 ILE A C 1
ATOM 2308 O O . ILE A 1 311 ? 0.537 -2.545 7.140 1.00 95.75 311 ILE A O 1
ATOM 2312 N N . ASP A 1 312 ? -0.960 -2.886 8.790 1.00 95.69 312 ASP A N 1
ATOM 2313 C CA . ASP A 1 312 ? 0.016 -2.856 9.883 1.00 95.69 312 ASP A CA 1
ATOM 2314 C C . ASP A 1 312 ? -0.456 -3.676 11.105 1.00 95.69 312 ASP A C 1
ATOM 2316 O O . ASP A 1 312 ? -1.190 -3.158 11.954 1.00 95.69 312 ASP A O 1
ATOM 2320 N N . PRO A 1 313 ? -0.010 -4.942 11.238 1.00 95.25 313 PRO A N 1
ATOM 2321 C CA . PRO A 1 313 ? -0.299 -5.782 12.403 1.00 95.25 313 PRO A CA 1
ATOM 2322 C C . PRO A 1 313 ? 0.258 -5.259 13.729 1.00 95.25 313 PRO A C 1
ATOM 2324 O O . PRO A 1 313 ? -0.188 -5.711 14.786 1.00 95.25 313 PRO A O 1
ATOM 2327 N N . TYR A 1 314 ? 1.208 -4.321 13.691 1.00 95.62 314 TYR A N 1
ATOM 2328 C CA . TYR A 1 314 ? 1.909 -3.787 14.859 1.00 95.62 314 TYR A CA 1
ATOM 2329 C C . TYR A 1 314 ? 1.379 -2.410 15.293 1.00 95.62 314 TYR A C 1
ATOM 2331 O O . TYR A 1 314 ? 1.792 -1.901 16.336 1.00 95.62 314 TYR A O 1
ATOM 2339 N N . SER A 1 315 ? 0.455 -1.807 14.532 1.00 95.38 315 SER A N 1
ATOM 2340 C CA . SER A 1 315 ? -0.130 -0.500 14.857 1.00 95.38 315 SER A CA 1
ATOM 2341 C C . SER A 1 315 ? -1.045 -0.587 16.080 1.00 95.38 315 SER A C 1
ATOM 2343 O O . SER A 1 315 ? -2.241 -0.875 15.981 1.00 95.38 315 SER A O 1
ATOM 2345 N N . GLU A 1 316 ? -0.483 -0.297 17.255 1.00 95.56 316 GLU A N 1
ATOM 2346 C CA . GLU A 1 316 ? -1.229 -0.200 18.515 1.00 95.56 316 GLU A CA 1
ATOM 2347 C C . GLU A 1 316 ? -2.461 0.714 18.413 1.00 95.56 316 GLU A C 1
ATOM 2349 O O . GLU A 1 316 ? -3.460 0.447 19.075 1.00 95.56 316 GLU A O 1
ATOM 2354 N N . LEU A 1 317 ? -2.422 1.752 17.568 1.00 94.38 317 LEU A N 1
ATOM 2355 C CA . LEU A 1 317 ? -3.521 2.702 17.385 1.00 94.38 317 LEU A CA 1
ATOM 2356 C C . LEU A 1 317 ? -4.751 2.048 16.731 1.00 94.38 317 LEU A C 1
ATOM 2358 O O . LEU A 1 317 ? -5.858 2.163 17.268 1.00 94.38 317 LEU A O 1
ATOM 2362 N N . LEU A 1 318 ? -4.552 1.269 15.659 1.00 96.50 318 LEU A N 1
ATOM 2363 C CA . LEU A 1 318 ? -5.619 0.482 15.025 1.00 96.50 318 LEU A CA 1
ATOM 2364 C C . LEU A 1 318 ? -6.228 -0.525 16.012 1.00 96.50 318 LEU A C 1
ATOM 2366 O O . LEU A 1 318 ? -7.452 -0.629 16.131 1.00 96.50 318 LEU A O 1
ATOM 2370 N N . TRP A 1 319 ? -5.383 -1.234 16.768 1.00 97.25 319 TRP A N 1
ATOM 2371 C CA . TRP A 1 319 ? -5.838 -2.180 17.790 1.00 97.25 319 TRP A CA 1
ATOM 2372 C C . TRP A 1 319 ? -6.572 -1.488 18.952 1.00 97.25 319 TRP A C 1
ATOM 2374 O O . TRP A 1 319 ? -7.570 -2.022 19.437 1.00 97.25 319 TRP A O 1
ATOM 2384 N N . CYS A 1 320 ? -6.145 -0.295 19.376 1.00 95.75 320 CYS A N 1
ATOM 2385 C CA . CYS A 1 320 ? -6.835 0.522 20.379 1.00 95.75 320 CYS A CA 1
ATOM 2386 C C . CYS A 1 320 ? -8.228 0.961 19.912 1.00 95.75 320 CYS A C 1
ATOM 2388 O O . CYS A 1 320 ? -9.190 0.811 20.671 1.00 95.75 320 CYS A O 1
ATOM 2390 N N . GLN A 1 321 ? -8.370 1.460 18.677 1.00 96.25 321 GLN A N 1
ATOM 2391 C CA . GLN A 1 321 ? -9.676 1.852 18.127 1.00 96.25 321 GLN A CA 1
ATOM 2392 C C . GLN A 1 321 ? -10.601 0.627 18.005 1.00 96.25 321 GLN A C 1
ATOM 2394 O O . GLN A 1 321 ? -11.754 0.670 18.437 1.00 96.25 321 GLN A O 1
ATOM 2399 N N . LEU A 1 322 ? -10.067 -0.501 17.524 1.00 97.88 322 LEU A N 1
ATOM 2400 C CA . LEU A 1 322 ? -10.783 -1.772 17.380 1.00 97.88 322 LEU A CA 1
ATOM 2401 C C . LEU A 1 322 ? -11.275 -2.318 18.731 1.00 97.88 322 LEU A C 1
ATOM 2403 O O . LEU A 1 322 ? -12.443 -2.687 18.859 1.00 97.88 322 LEU A O 1
ATOM 2407 N N . MET A 1 323 ? -10.422 -2.325 19.759 1.00 97.31 323 MET A N 1
ATOM 2408 C CA . MET A 1 323 ? -10.810 -2.729 21.116 1.00 97.31 323 MET A CA 1
ATOM 2409 C C . MET A 1 323 ? -11.785 -1.744 21.769 1.00 97.31 323 MET A C 1
ATOM 2411 O O . MET A 1 323 ? -12.661 -2.170 22.518 1.00 97.31 323 MET A O 1
ATOM 2415 N N . THR A 1 324 ? -11.682 -0.447 21.470 1.00 96.25 324 THR A N 1
ATOM 2416 C CA . THR A 1 324 ? -12.602 0.568 22.004 1.00 96.25 324 THR A CA 1
ATOM 2417 C C . THR A 1 324 ? -14.018 0.362 21.470 1.00 96.25 324 THR A C 1
ATOM 2419 O O . THR A 1 324 ? -14.953 0.268 22.262 1.00 96.25 324 THR A O 1
ATOM 2422 N N . ILE A 1 325 ? -14.181 0.176 20.155 1.00 96.94 325 ILE A N 1
ATOM 2423 C CA . ILE A 1 325 ? -15.497 -0.088 19.547 1.00 96.94 325 ILE A CA 1
ATOM 2424 C C . ILE A 1 325 ? -16.055 -1.446 20.016 1.00 96.94 325 ILE A C 1
ATOM 2426 O O . ILE A 1 325 ? -17.240 -1.557 20.324 1.00 96.94 325 ILE A O 1
ATOM 2430 N N . GLN A 1 326 ? -15.217 -2.483 20.157 1.00 97.50 326 GLN A N 1
ATOM 2431 C CA . GLN A 1 326 ? -15.645 -3.750 20.775 1.00 97.50 326 GLN A CA 1
ATOM 2432 C C . GLN A 1 326 ? -16.148 -3.557 22.216 1.00 97.50 326 GLN A C 1
ATOM 2434 O O . GLN A 1 326 ? -17.169 -4.137 22.585 1.00 97.50 326 GLN A O 1
ATOM 2439 N N . GLY A 1 327 ? -15.439 -2.763 23.022 1.00 96.75 327 GLY A N 1
ATOM 2440 C CA . GLY A 1 327 ? -15.777 -2.482 24.416 1.00 96.75 327 GLY A CA 1
ATOM 2441 C C . GLY A 1 327 ? -17.084 -1.705 24.575 1.00 96.75 327 GLY A C 1
ATOM 2442 O O . GLY A 1 327 ? -17.925 -2.088 25.383 1.00 96.75 327 GLY A O 1
ATOM 2443 N N . GLU A 1 328 ? -17.297 -0.678 23.750 1.00 95.25 328 GLU A N 1
ATOM 2444 C CA . GLU A 1 328 ? -18.542 0.108 23.697 1.00 95.25 328 GLU A CA 1
ATOM 2445 C C . GLU A 1 328 ? -19.761 -0.740 23.300 1.00 95.25 328 GLU A C 1
ATOM 2447 O O . GLU A 1 328 ? -20.852 -0.543 23.830 1.00 95.25 328 GLU A O 1
ATOM 2452 N N . LEU A 1 329 ? -19.569 -1.744 22.438 1.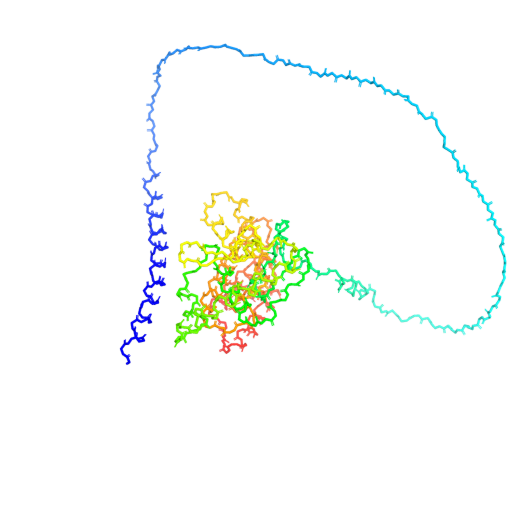00 95.75 329 LEU A N 1
ATOM 2453 C CA . LEU A 1 329 ? -20.593 -2.738 22.086 1.00 95.75 329 LEU A CA 1
ATOM 2454 C C . LEU A 1 329 ? -20.764 -3.850 23.147 1.00 95.75 329 LEU A C 1
ATOM 2456 O O . LEU A 1 329 ? -21.446 -4.843 22.889 1.00 95.75 329 LEU A O 1
ATOM 2460 N N . GLY A 1 330 ? -20.118 -3.739 24.314 1.00 96.25 330 GLY A N 1
ATOM 2461 C CA . GLY A 1 330 ? -20.166 -4.729 25.399 1.00 96.25 330 GLY A CA 1
ATOM 2462 C C . GLY A 1 330 ? -19.427 -6.042 25.104 1.00 96.25 330 GLY A C 1
ATOM 2463 O O . GLY A 1 330 ? -19.556 -7.018 25.844 1.00 96.25 330 GLY A O 1
ATOM 2464 N N . ARG A 1 331 ? -18.638 -6.111 24.025 1.00 96.44 331 ARG A N 1
ATOM 2465 C CA . ARG A 1 331 ? -18.002 -7.341 23.519 1.00 96.44 331 ARG A CA 1
ATOM 2466 C C . ARG A 1 331 ? -16.664 -7.607 24.219 1.00 96.44 331 ARG A C 1
ATOM 2468 O O . ARG A 1 331 ? -15.642 -7.810 23.566 1.00 96.44 331 ARG A O 1
ATOM 2475 N N . THR A 1 332 ? -16.658 -7.644 25.551 1.00 95.38 332 THR A N 1
ATOM 2476 C CA . THR A 1 332 ? -15.449 -7.798 26.397 1.00 95.38 332 THR A CA 1
ATOM 2477 C C . THR A 1 332 ? -14.612 -9.039 26.041 1.00 95.38 332 THR A C 1
ATOM 2479 O O . THR A 1 332 ? -13.382 -8.987 25.978 1.00 95.38 332 THR A O 1
ATOM 2482 N N . SER A 1 333 ? -15.265 -10.150 25.682 1.00 96.06 333 SER A N 1
ATOM 2483 C CA . SER A 1 333 ? -14.608 -11.363 25.166 1.00 96.06 333 SER A CA 1
ATOM 2484 C C . SER A 1 333 ? -13.882 -11.166 23.828 1.00 96.06 333 SER A C 1
ATOM 2486 O O . SER A 1 333 ? -12.939 -11.902 23.544 1.00 96.06 333 SER A O 1
ATOM 2488 N N . ALA A 1 334 ? -14.293 -10.199 23.000 1.00 96.50 334 ALA A N 1
ATOM 2489 C CA . ALA A 1 334 ? -13.559 -9.812 21.796 1.00 96.50 334 ALA A CA 1
ATOM 2490 C C . ALA A 1 334 ? -12.341 -8.948 22.155 1.00 96.50 334 ALA A C 1
ATOM 2492 O O . ALA A 1 334 ? -11.245 -9.279 21.709 1.00 96.50 334 ALA A O 1
ATOM 2493 N N . VAL A 1 335 ? -12.499 -7.966 23.059 1.00 97.56 335 VAL A N 1
ATOM 2494 C CA . VAL A 1 335 ? -11.394 -7.119 23.566 1.00 97.56 335 VAL A CA 1
ATOM 2495 C C . VAL A 1 335 ? -10.250 -7.983 24.093 1.00 97.56 335 VAL A C 1
ATOM 2497 O O . VAL A 1 335 ? -9.094 -7.801 23.713 1.00 97.56 335 VAL A O 1
ATOM 2500 N N . ARG A 1 336 ? -10.572 -9.008 24.895 1.00 96.69 336 ARG A N 1
ATOM 2501 C CA . ARG A 1 336 ? -9.581 -9.956 25.428 1.00 96.69 336 ARG A CA 1
ATOM 2502 C C . ARG A 1 336 ? -8.832 -10.732 24.336 1.00 96.69 336 ARG A C 1
ATOM 2504 O O . ARG A 1 336 ? -7.636 -10.967 24.494 1.00 96.69 336 ARG A O 1
ATOM 2511 N N . ARG A 1 337 ? -9.504 -11.126 23.244 1.00 97.00 337 ARG A N 1
ATOM 2512 C CA . ARG A 1 337 ? -8.860 -11.803 22.100 1.00 97.00 337 ARG A CA 1
ATOM 2513 C C . ARG A 1 337 ? -7.981 -10.843 21.306 1.00 97.00 337 ARG A C 1
ATOM 2515 O O . ARG A 1 337 ? -6.838 -11.181 21.027 1.00 97.00 337 ARG A O 1
ATOM 2522 N N . SER A 1 338 ? -8.472 -9.643 21.005 1.00 97.19 338 SER A N 1
ATOM 2523 C CA . SER A 1 338 ? -7.721 -8.622 20.270 1.00 97.19 338 SER A CA 1
ATOM 2524 C C . SER A 1 338 ? -6.475 -8.152 21.033 1.00 97.19 338 SER A C 1
ATOM 2526 O O . SER A 1 338 ? -5.406 -8.052 20.438 1.00 97.19 338 SER A O 1
ATOM 2528 N N . PHE A 1 339 ? -6.548 -7.995 22.359 1.00 97.44 339 PHE A N 1
ATOM 2529 C CA . PHE A 1 339 ? -5.361 -7.755 23.191 1.00 97.44 339 PHE A CA 1
ATOM 2530 C C . PHE A 1 339 ? -4.409 -8.965 23.251 1.00 97.44 339 PHE A C 1
ATOM 2532 O O . PHE A 1 339 ? -3.201 -8.793 23.406 1.00 97.44 339 PHE A O 1
ATOM 2539 N N . GLY A 1 340 ? -4.932 -10.192 23.134 1.00 97.00 340 GLY A N 1
ATOM 2540 C CA . GLY A 1 340 ? -4.137 -11.410 22.949 1.00 97.00 340 GLY A CA 1
ATOM 2541 C C . GLY A 1 340 ? -3.287 -11.335 21.683 1.00 97.00 340 GLY A C 1
ATOM 2542 O O . GLY A 1 340 ? -2.061 -11.290 21.776 1.00 97.00 340 GLY A O 1
ATOM 2543 N N . LEU A 1 341 ? -3.957 -11.195 20.538 1.00 97.31 341 LEU A N 1
ATOM 2544 C CA . LEU A 1 341 ? -3.344 -11.106 19.212 1.00 97.31 341 LEU A CA 1
ATOM 2545 C C . LEU A 1 341 ? -2.333 -9.955 19.107 1.00 97.31 341 LEU A C 1
ATOM 2547 O O . LEU A 1 341 ? -1.243 -10.159 18.585 1.00 97.31 341 LEU A O 1
ATOM 2551 N N . LEU A 1 342 ? -2.627 -8.769 19.654 1.00 97.62 342 LEU A N 1
ATOM 2552 C CA . LEU A 1 342 ? -1.665 -7.658 19.662 1.00 97.62 342 LEU A CA 1
ATOM 2553 C C . LEU A 1 342 ? -0.381 -7.990 20.444 1.00 97.62 342 LEU A C 1
ATOM 2555 O O . LEU A 1 342 ? 0.707 -7.634 20.001 1.00 97.62 342 LEU A O 1
ATOM 2559 N N . LYS A 1 343 ? -0.466 -8.684 21.589 1.00 97.56 343 LYS A N 1
ATOM 2560 C CA . LYS A 1 343 ? 0.745 -9.126 22.311 1.00 97.56 343 LYS A CA 1
ATOM 2561 C C . LYS A 1 343 ? 1.553 -10.124 21.490 1.00 97.56 343 LYS A C 1
ATOM 2563 O O . LYS A 1 343 ? 2.775 -10.050 21.506 1.00 97.56 343 LYS A O 1
ATOM 2568 N N . GLU A 1 344 ? 0.876 -11.039 20.802 1.00 97.44 344 GLU A N 1
ATOM 2569 C CA . GLU A 1 344 ? 1.513 -12.025 19.925 1.00 97.44 344 GLU A CA 1
ATOM 2570 C C . GLU A 1 344 ? 2.227 -11.320 18.762 1.00 97.44 344 GLU A C 1
ATOM 2572 O O . GLU A 1 344 ? 3.416 -11.556 18.570 1.00 97.44 344 GLU A O 1
ATOM 2577 N N . ARG A 1 345 ? 1.572 -10.356 18.094 1.00 96.88 345 ARG A N 1
ATOM 2578 C CA . ARG A 1 345 ? 2.194 -9.525 17.047 1.00 96.88 345 ARG A CA 1
ATOM 2579 C C . ARG A 1 345 ? 3.384 -8.720 17.555 1.00 96.88 345 ARG A C 1
ATOM 2581 O O . ARG A 1 345 ? 4.449 -8.773 16.956 1.00 96.88 345 ARG A O 1
ATOM 2588 N N . LEU A 1 346 ? 3.252 -7.989 18.662 1.00 97.25 346 LEU A N 1
ATOM 2589 C CA . LEU A 1 346 ? 4.368 -7.196 19.193 1.00 97.25 346 LEU A CA 1
ATOM 2590 C C . LEU A 1 346 ? 5.555 -8.073 19.627 1.00 97.25 346 LEU A C 1
ATOM 2592 O O . LEU A 1 346 ? 6.699 -7.646 19.484 1.00 97.25 346 LEU A O 1
ATOM 2596 N N . ALA A 1 347 ? 5.314 -9.308 20.076 1.00 97.31 347 ALA A N 1
ATOM 2597 C CA . ALA A 1 347 ? 6.380 -10.255 20.394 1.00 97.31 347 ALA A CA 1
ATOM 2598 C C . ALA A 1 347 ? 7.158 -10.754 19.155 1.00 97.31 347 ALA A C 1
ATOM 2600 O O . ALA A 1 347 ? 8.316 -11.130 19.304 1.00 97.31 347 ALA A O 1
ATOM 2601 N N . GLU A 1 348 ? 6.592 -10.703 17.939 1.00 96.94 348 GLU A N 1
ATOM 2602 C CA . GLU A 1 348 ? 7.330 -10.999 16.690 1.00 96.94 348 GLU A CA 1
ATOM 2603 C C . GLU A 1 348 ? 8.460 -9.983 16.408 1.00 96.94 348 GLU A C 1
ATOM 2605 O O . GLU A 1 348 ? 9.351 -10.263 15.607 1.00 96.94 348 GLU A O 1
ATOM 2610 N N . ILE A 1 349 ? 8.436 -8.815 17.066 1.00 95.81 349 ILE A N 1
ATOM 2611 C CA . ILE A 1 349 ? 9.405 -7.715 16.905 1.00 95.81 349 ILE A CA 1
ATOM 2612 C C . ILE A 1 349 ? 10.055 -7.281 18.236 1.00 95.81 349 ILE A C 1
ATOM 2614 O O . ILE A 1 349 ? 10.459 -6.126 18.377 1.00 95.81 349 ILE A O 1
ATOM 2618 N N . ASP A 1 350 ? 10.127 -8.185 19.223 1.00 97.19 350 ASP A N 1
ATOM 2619 C CA . ASP A 1 350 ? 10.669 -7.951 20.581 1.00 97.19 350 ASP A CA 1
ATOM 2620 C C . ASP A 1 350 ? 10.022 -6.765 21.345 1.00 97.19 350 ASP A C 1
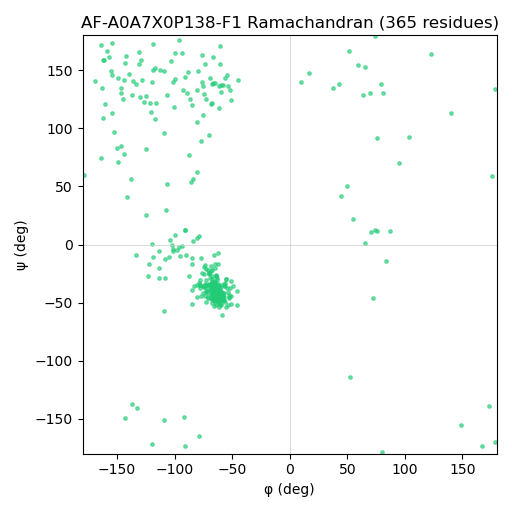ATOM 2622 O O . ASP A 1 350 ? 10.589 -6.216 22.296 1.00 97.19 350 ASP A O 1
ATOM 2626 N N . ALA A 1 351 ? 8.809 -6.362 20.956 1.00 96.62 351 ALA A N 1
ATOM 2627 C CA . ALA A 1 351 ? 8.051 -5.275 21.567 1.00 96.62 351 ALA A CA 1
ATOM 2628 C C . ALA A 1 351 ? 7.034 -5.784 22.609 1.00 96.62 351 ALA A C 1
ATOM 2630 O O . ALA A 1 351 ? 6.858 -6.978 22.855 1.00 96.62 351 ALA A O 1
ATOM 2631 N N . SER A 1 352 ? 6.349 -4.858 23.280 1.00 95.19 352 SER A N 1
ATOM 2632 C CA . SER A 1 352 ? 5.299 -5.165 24.260 1.00 95.19 352 SER A CA 1
ATOM 2633 C C . SER A 1 352 ? 4.315 -4.000 24.379 1.00 95.19 352 SER A C 1
ATOM 2635 O O . SER A 1 352 ? 4.765 -2.856 24.295 1.00 95.19 352 SER A O 1
ATOM 2637 N N . PRO A 1 353 ? 3.011 -4.254 24.625 1.00 95.44 353 PRO A N 1
ATOM 2638 C CA . PRO A 1 353 ? 1.986 -3.216 24.609 1.00 95.44 353 PRO A CA 1
ATOM 2639 C C . PRO A 1 353 ? 2.307 -1.995 25.472 1.00 95.44 353 PRO A C 1
ATOM 2641 O O . PRO A 1 353 ? 2.642 -2.132 26.660 1.00 95.44 353 PRO A O 1
ATOM 2644 N N . SER A 1 354 ? 2.120 -0.798 24.920 1.00 95.75 354 SER A N 1
ATOM 2645 C CA . SER A 1 354 ? 2.236 0.464 25.652 1.00 95.75 354 SER A CA 1
ATOM 2646 C C . SER A 1 354 ? 1.245 0.569 26.819 1.00 95.75 354 SER A C 1
ATOM 2648 O O . SER A 1 354 ? 0.346 -0.257 27.020 1.00 95.75 354 SER A O 1
ATOM 2650 N N . SER A 1 355 ? 1.421 1.602 27.645 1.00 93.38 355 SER A N 1
ATOM 2651 C CA . SER A 1 355 ? 0.491 1.907 28.735 1.00 93.38 355 SER A CA 1
ATOM 2652 C C . SER A 1 355 ? -0.904 2.296 28.240 1.00 93.38 355 SER A C 1
ATOM 2654 O O . SER A 1 355 ? -1.865 2.082 28.969 1.00 93.38 355 SER A O 1
ATOM 2656 N N . GLU A 1 356 ? -1.027 2.843 27.029 1.00 91.56 356 GLU A N 1
ATOM 2657 C CA . GLU A 1 356 ? -2.308 3.276 26.461 1.00 91.56 356 GLU A CA 1
ATOM 2658 C C . GLU A 1 356 ? -3.168 2.074 26.054 1.00 91.56 356 GLU A C 1
ATOM 2660 O O . GLU A 1 356 ? -4.298 1.940 26.526 1.00 91.56 356 GLU A O 1
ATOM 2665 N N . VAL A 1 357 ? -2.590 1.124 25.309 1.00 92.31 357 VAL A N 1
ATOM 2666 C CA . VAL A 1 357 ? -3.227 -0.166 24.980 1.00 92.31 357 VAL A CA 1
ATOM 2667 C C . VAL A 1 357 ? -3.709 -0.883 26.242 1.00 92.31 357 VAL A C 1
ATOM 2669 O O . VAL A 1 357 ? -4.833 -1.391 26.292 1.00 92.31 357 VAL A O 1
ATOM 2672 N N . ARG A 1 358 ? -2.866 -0.921 27.282 1.00 92.88 358 ARG A N 1
ATOM 2673 C CA . ARG A 1 358 ? -3.209 -1.555 28.561 1.00 92.88 358 ARG A CA 1
ATOM 2674 C C . ARG A 1 358 ? -4.373 -0.853 29.257 1.00 92.88 358 ARG A C 1
ATOM 2676 O O . ARG A 1 358 ? -5.308 -1.539 29.647 1.00 92.88 358 ARG A O 1
ATOM 2683 N N . GLN A 1 359 ? -4.396 0.480 29.303 1.00 92.50 359 GLN A N 1
ATOM 2684 C CA . GLN A 1 359 ? -5.520 1.242 29.866 1.00 92.50 359 GLN A CA 1
ATOM 2685 C C . GLN A 1 359 ? -6.835 1.045 29.092 1.00 92.50 359 GLN A C 1
ATOM 2687 O O . GLN A 1 359 ? -7.897 0.974 29.712 1.00 92.50 359 GLN A O 1
ATOM 2692 N N . VAL A 1 360 ? -6.793 0.930 27.757 1.00 90.25 360 VAL A N 1
ATOM 2693 C CA . VAL A 1 360 ? -7.977 0.589 26.941 1.00 90.25 360 VAL A CA 1
ATOM 2694 C C . VAL A 1 360 ? -8.485 -0.811 27.292 1.00 90.25 360 VAL A C 1
ATOM 2696 O O . VAL A 1 360 ? -9.679 -0.993 27.520 1.00 90.25 360 VAL A O 1
ATOM 2699 N N . CYS A 1 361 ? -7.586 -1.790 27.397 1.00 89.88 361 CYS A N 1
ATOM 2700 C CA . CYS A 1 361 ? -7.927 -3.165 27.759 1.00 89.88 361 CYS A CA 1
ATOM 2701 C C . CYS A 1 361 ? -8.498 -3.267 29.189 1.00 89.88 361 CYS A C 1
ATOM 2703 O O . CYS A 1 361 ? -9.560 -3.852 29.396 1.00 89.88 361 CYS A O 1
ATOM 2705 N N . GLU A 1 362 ? -7.846 -2.638 30.169 1.00 91.19 362 GLU A N 1
ATOM 2706 C CA . GLU A 1 362 ? -8.269 -2.598 31.576 1.00 91.19 362 GLU A CA 1
ATOM 2707 C C . GLU A 1 362 ? -9.661 -1.965 31.735 1.00 91.19 362 GLU A C 1
ATOM 2709 O O . GLU A 1 362 ? -10.511 -2.535 32.420 1.00 91.19 362 GLU A O 1
ATOM 2714 N N . ARG A 1 363 ? -9.938 -0.852 31.036 1.00 93.31 363 ARG A N 1
ATOM 2715 C CA . ARG A 1 363 ? -11.239 -0.154 31.061 1.00 93.31 363 ARG A CA 1
ATOM 2716 C C . ARG A 1 363 ? -12.423 -1.070 30.742 1.00 93.31 363 ARG A C 1
ATOM 2718 O O . ARG A 1 363 ? -13.460 -0.944 31.382 1.00 93.31 363 ARG A O 1
ATOM 2725 N N . PHE A 1 364 ? -12.273 -1.965 29.766 1.00 90.75 364 PHE A N 1
ATOM 2726 C CA . PHE A 1 364 ? -13.352 -2.837 29.284 1.00 90.75 364 PHE A CA 1
ATOM 2727 C C . PHE A 1 364 ? -13.277 -4.282 29.811 1.00 90.75 364 PHE A C 1
ATOM 2729 O O . PHE A 1 364 ? -14.133 -5.093 29.466 1.00 90.75 364 PHE A O 1
ATOM 2736 N N . LEU A 1 365 ? -12.275 -4.624 30.631 1.00 86.19 365 LEU A N 1
ATOM 2737 C CA . LEU A 1 365 ? -12.159 -5.934 31.294 1.00 86.19 365 LEU A CA 1
ATOM 2738 C C . LEU A 1 365 ? -12.310 -5.873 32.825 1.00 86.19 365 LEU A C 1
ATOM 2740 O O . LEU A 1 365 ? -12.333 -6.925 33.463 1.00 86.19 365 LEU A O 1
ATOM 2744 N N . ALA A 1 366 ? -12.419 -4.676 33.409 1.00 74.94 366 ALA A N 1
ATOM 2745 C CA . ALA A 1 366 ? -12.711 -4.453 34.829 1.00 74.94 366 ALA A CA 1
ATOM 2746 C C . ALA A 1 366 ? -14.222 -4.317 35.141 1.00 74.94 366 ALA A C 1
ATOM 2748 O O . ALA A 1 366 ? -14.583 -3.865 36.228 1.00 74.94 366 ALA A O 1
ATOM 2749 N N . THR A 1 367 ? -15.092 -4.666 34.185 1.00 56.22 367 THR A N 1
ATOM 2750 C CA . THR A 1 367 ? -16.565 -4.705 34.291 1.00 56.22 367 THR A CA 1
ATOM 2751 C C . THR A 1 367 ? -17.060 -6.114 33.984 1.00 56.22 367 THR A C 1
ATOM 2753 O O . THR A 1 367 ? -17.932 -6.589 34.741 1.00 56.22 367 THR A O 1
#